Protein AF-A0A1H7T912-F1 (afdb_monomer)

Sequence (378 aa):
MEDQFHFTPQLLNYLQLKKLETNREFFSFLAGANEEELLPFIKLTKDNLHPRYTFELGENRFFDEKVIIENSIVDCDTLHFSNNREVTLVNCIFTGNVFFSERARGFLNSVYIDNCIFMGKLQVNGCNDLEKFIICKTNVYQLNCINSKIKTIDITFSRVFFTNIEENRINEFYTNVNEFSYMGILGNNFTKVDFDFEQFQVENLNRSKQKLKEHVDDYNLFQLNNKTSRDILNSNNNEEVVGTINFLRNHTKISSNRFRYNVLLYLESVIYQPNSISKILMRIFGGFIKPSRFIWLALGTYLFFALIYTLPFMQFTNYEGGLDFSEALYFSGVTFTTIGYGDITPKSFTRVAVIIEGICGIITLSAYVVSLVRRYID

pLDDT: mean 78.03, std 18.04, range [26.3, 97.31]

Nearest PDB structures (foldseek):
  3spg-assembly1_A  TM=5.587E-01  e=3.153E-02  Gallus gallus
  7u6y-assembly1_A  TM=6.178E-01  e=4.232E-02  Rattus norvegicus
  6m84-assembly1_A  TM=5.524E-01  e=4.444E-02  Gallus gallus
  7w4o-assembly1_A  TM=5.206E-01  e=3.836E-02  Mus musculus
  8jli-assembly1_B  TM=1.424E-01  e=8.423E-01  Homo sapiens

Structure (mmCIF, N/CA/C/O backbone):
data_AF-A0A1H7T912-F1
#
_entry.id   AF-A0A1H7T912-F1
#
loop_
_atom_site.group_PDB
_atom_site.id
_atom_site.type_symbol
_atom_site.label_atom_id
_atom_site.label_alt_id
_atom_site.label_comp_id
_atom_site.label_asym_id
_atom_site.label_entity_id
_atom_site.label_seq_id
_atom_site.pdbx_PDB_ins_code
_atom_site.Cartn_x
_atom_site.Cartn_y
_atom_site.Cartn_z
_atom_site.occupancy
_atom_site.B_iso_or_equiv
_atom_site.auth_seq_id
_atom_site.auth_comp_id
_atom_site.auth_asym_id
_atom_site.auth_atom_id
_atom_site.pdbx_PDB_model_num
ATOM 1 N N . MET A 1 1 ? 5.775 0.343 42.602 1.00 30.77 1 MET A N 1
ATOM 2 C CA . MET A 1 1 ? 4.395 -0.170 42.475 1.00 30.77 1 MET A CA 1
ATOM 3 C C . MET A 1 1 ? 4.121 -0.342 40.992 1.00 30.77 1 MET A C 1
ATOM 5 O O . MET A 1 1 ? 3.365 0.413 40.400 1.00 30.77 1 MET A O 1
ATOM 9 N N . GLU A 1 2 ? 4.859 -1.279 40.400 1.00 26.52 2 GLU A N 1
ATOM 10 C CA . GLU A 1 2 ? 4.713 -1.753 39.026 1.00 26.52 2 GLU A CA 1
ATOM 11 C C . GLU A 1 2 ? 4.060 -3.128 39.145 1.00 26.52 2 GLU A C 1
ATOM 13 O O . GLU A 1 2 ? 4.759 -4.125 39.301 1.00 26.52 2 GLU A O 1
ATOM 18 N N . ASP A 1 3 ? 2.730 -3.179 39.150 1.00 26.30 3 ASP A N 1
ATOM 19 C CA . ASP A 1 3 ? 2.036 -4.451 38.968 1.00 26.30 3 ASP A CA 1
ATOM 20 C C . ASP A 1 3 ? 1.849 -4.662 37.469 1.00 26.30 3 ASP A C 1
ATOM 22 O O . ASP A 1 3 ? 1.020 -4.051 36.792 1.00 26.30 3 ASP A O 1
ATOM 26 N N . GLN A 1 4 ? 2.745 -5.498 36.956 1.00 26.30 4 GLN A N 1
ATOM 27 C CA . GLN A 1 4 ? 2.786 -6.015 35.605 1.00 26.30 4 GLN A CA 1
ATOM 28 C C . GLN A 1 4 ? 1.471 -6.742 35.297 1.00 26.30 4 GLN A C 1
ATOM 30 O O . GLN A 1 4 ? 1.146 -7.755 35.916 1.00 26.30 4 GLN A O 1
ATOM 35 N N . PHE A 1 5 ? 0.739 -6.248 34.295 1.00 28.42 5 PHE A N 1
ATOM 36 C CA . PHE A 1 5 ? -0.361 -6.945 33.627 1.00 28.42 5 PHE A CA 1
ATOM 37 C C . PHE A 1 5 ? 0.171 -8.201 32.913 1.00 28.42 5 PHE A C 1
ATOM 39 O O . PHE A 1 5 ? 0.302 -8.250 31.691 1.00 28.42 5 PHE A O 1
ATOM 46 N N . HIS A 1 6 ? 0.484 -9.240 33.682 1.00 29.86 6 HIS A N 1
ATOM 47 C CA . HIS A 1 6 ? 0.703 -10.594 33.191 1.00 29.86 6 HIS A CA 1
ATOM 48 C C . HIS A 1 6 ? -0.650 -11.299 33.011 1.00 29.86 6 HIS A C 1
ATOM 50 O O . HIS A 1 6 ? -0.941 -12.303 33.654 1.00 29.86 6 HIS A O 1
ATOM 56 N N . PHE A 1 7 ? -1.488 -10.787 32.105 1.00 36.62 7 PHE A N 1
ATOM 57 C CA . PHE A 1 7 ? -2.546 -11.605 31.519 1.00 36.62 7 PHE A CA 1
ATOM 58 C C . PHE A 1 7 ? -1.907 -12.421 30.400 1.00 36.62 7 PHE A C 1
ATOM 60 O O . PHE A 1 7 ? -1.579 -11.909 29.330 1.00 36.62 7 PHE A O 1
ATOM 67 N N . THR A 1 8 ? -1.671 -13.704 30.670 1.00 40.16 8 THR A N 1
ATOM 68 C CA . THR A 1 8 ? -1.434 -14.685 29.608 1.00 40.16 8 THR A CA 1
ATOM 69 C C . THR A 1 8 ? -2.578 -14.541 28.598 1.00 40.16 8 THR A C 1
ATOM 71 O O . THR A 1 8 ? -3.731 -14.485 29.031 1.00 40.16 8 THR A O 1
ATOM 74 N N . PRO A 1 9 ? -2.314 -14.438 27.283 1.00 56.66 9 PRO A N 1
ATOM 75 C CA . PRO A 1 9 ? -3.370 -14.223 26.301 1.00 56.66 9 PRO A CA 1
ATOM 76 C C . PRO A 1 9 ? -4.249 -15.476 26.237 1.00 56.66 9 PRO A C 1
ATOM 78 O O . PRO A 1 9 ? -3.956 -16.420 25.505 1.00 56.66 9 PRO A O 1
ATOM 81 N N . GLN A 1 10 ? -5.319 -15.496 27.038 1.00 67.50 10 GLN A N 1
ATOM 82 C CA . GLN A 1 10 ? -6.249 -16.624 27.168 1.00 67.50 10 GLN A CA 1
ATOM 83 C C . GLN A 1 10 ? -6.787 -17.044 25.797 1.00 67.50 10 GLN A C 1
ATOM 85 O O . GLN A 1 10 ? -6.865 -18.233 25.505 1.00 67.50 10 GLN A O 1
ATOM 90 N N . LEU A 1 11 ? -7.049 -16.063 24.927 1.00 68.75 11 LEU A N 1
ATOM 91 C CA . LEU A 1 11 ? -7.451 -16.270 23.539 1.00 68.75 11 LEU A CA 1
ATOM 92 C C . LEU A 1 11 ? -6.388 -16.987 22.701 1.00 68.75 11 LEU A C 1
ATOM 94 O O . LEU A 1 11 ? -6.694 -17.982 22.052 1.00 68.75 11 LEU A O 1
ATOM 98 N N . LEU A 1 12 ? -5.136 -16.529 22.734 1.00 66.44 12 LEU A N 1
ATOM 99 C CA . LEU A 1 12 ? -4.059 -17.147 21.959 1.00 66.44 12 LEU A CA 1
ATOM 100 C C . LEU A 1 12 ? -3.784 -18.581 22.429 1.00 66.44 12 LEU A C 1
ATOM 102 O O . LEU A 1 12 ? -3.670 -19.485 21.604 1.00 66.44 12 LEU A O 1
ATOM 106 N N . ASN A 1 13 ? -3.739 -18.796 23.747 1.00 69.62 13 ASN A N 1
ATOM 107 C CA . ASN A 1 13 ? -3.567 -20.125 24.333 1.00 69.62 13 ASN A CA 1
ATOM 108 C C . ASN A 1 13 ? -4.715 -21.060 23.934 1.00 69.62 13 ASN A C 1
ATOM 110 O O . ASN A 1 13 ? -4.474 -22.208 23.574 1.00 69.62 13 ASN A O 1
ATOM 114 N N . TYR A 1 14 ? -5.956 -20.570 23.954 1.00 75.62 14 TYR A N 1
ATOM 115 C CA . TYR A 1 14 ? -7.128 -21.338 23.541 1.00 75.62 14 TYR A CA 1
ATOM 116 C C . TYR A 1 14 ? -7.058 -21.762 22.068 1.00 75.62 14 TYR A C 1
ATOM 118 O O . TYR A 1 14 ? -7.238 -22.938 21.754 1.00 75.62 14 TYR A O 1
ATOM 126 N N . LEU A 1 15 ? -6.720 -20.834 21.169 1.00 72.50 15 LEU A N 1
ATOM 127 C CA . LEU A 1 15 ? -6.605 -21.111 19.734 1.00 72.50 15 LEU A CA 1
ATOM 128 C C . LEU A 1 15 ? -5.492 -22.123 19.430 1.00 72.50 15 LEU A C 1
ATOM 130 O O . LEU A 1 15 ? -5.699 -23.048 18.645 1.00 72.50 15 LEU A O 1
ATOM 134 N N . GLN A 1 16 ? -4.348 -22.003 20.111 1.00 73.19 16 GLN A N 1
ATOM 135 C CA . GLN A 1 16 ? -3.240 -22.956 19.999 1.00 73.19 16 GLN A CA 1
ATOM 136 C C . GLN A 1 16 ? -3.608 -24.346 20.532 1.00 73.19 16 GLN A C 1
ATOM 138 O O . GLN A 1 16 ? -3.335 -25.347 19.870 1.00 73.19 16 GLN A O 1
ATOM 143 N N . LEU A 1 17 ? -4.258 -24.428 21.699 1.00 77.88 17 LEU A N 1
ATOM 144 C CA . LEU A 1 17 ? -4.710 -25.697 22.283 1.00 77.88 17 LEU A CA 1
ATOM 145 C C . LEU A 1 17 ? -5.686 -26.435 21.362 1.00 77.88 17 LEU A C 1
ATOM 147 O O . LEU A 1 17 ? -5.609 -27.656 21.230 1.00 77.88 17 LEU A O 1
ATOM 151 N N . LYS A 1 18 ? -6.586 -25.695 20.708 1.00 79.81 18 LYS A N 1
ATOM 152 C CA . LYS A 1 18 ? -7.575 -26.247 19.775 1.00 79.81 18 LYS A CA 1
ATOM 153 C C . LYS A 1 18 ? -7.030 -26.471 18.361 1.00 79.81 18 LYS A C 1
ATOM 155 O O . LYS A 1 18 ? -7.751 -27.031 17.542 1.00 79.81 18 LYS A O 1
ATOM 160 N N . LYS A 1 19 ? -5.776 -26.085 18.084 1.00 78.00 19 LYS A N 1
ATOM 161 C CA . LYS A 1 19 ? -5.139 -26.152 16.754 1.00 78.00 19 LYS A CA 1
ATOM 162 C C . LYS A 1 19 ? -5.990 -25.495 15.660 1.00 78.00 19 LYS A C 1
ATOM 164 O O . LYS A 1 19 ? -6.101 -26.022 14.559 1.00 78.00 19 LYS A O 1
ATOM 169 N N . LEU A 1 20 ? -6.633 -24.376 15.992 1.00 76.31 20 LEU A N 1
ATOM 170 C CA . LEU A 1 20 ? -7.449 -23.616 15.048 1.00 76.31 20 LEU A CA 1
ATOM 171 C C . LEU A 1 20 ? -6.534 -22.620 14.346 1.00 76.31 20 LEU A C 1
ATOM 173 O O . LEU A 1 20 ? -6.170 -21.593 14.918 1.00 76.31 20 LEU A O 1
ATOM 177 N N . GLU A 1 21 ? -6.132 -22.959 13.128 1.00 66.31 21 GLU A N 1
ATOM 178 C CA . GLU A 1 21 ? -5.163 -22.202 12.341 1.00 66.31 21 GLU A CA 1
ATOM 179 C C . GLU A 1 21 ? -5.825 -21.445 11.186 1.00 66.31 21 GLU A C 1
ATOM 181 O O . GLU A 1 21 ? -5.262 -20.462 10.698 1.00 66.31 21 GLU A O 1
ATOM 186 N N . THR A 1 22 ? -7.035 -21.845 10.778 1.00 68.56 22 THR A N 1
ATOM 187 C CA . THR A 1 22 ? -7.782 -21.194 9.695 1.00 68.56 22 THR A CA 1
ATOM 188 C C . THR A 1 22 ? -9.170 -20.703 10.091 1.00 68.56 22 THR A C 1
ATOM 190 O O . THR A 1 22 ? -9.807 -21.227 11.005 1.00 68.56 22 THR A O 1
ATOM 193 N N . ASN A 1 23 ? -9.693 -19.708 9.361 1.00 69.88 23 ASN A N 1
ATOM 194 C CA . ASN A 1 23 ? -11.078 -19.258 9.561 1.00 69.88 23 ASN A CA 1
ATOM 195 C C . ASN A 1 23 ? -12.072 -20.407 9.314 1.00 69.88 23 ASN A C 1
ATOM 197 O O . ASN A 1 23 ? -13.065 -20.526 10.024 1.00 69.88 23 ASN A O 1
ATOM 201 N N . ARG A 1 24 ? -11.798 -21.269 8.323 1.00 71.19 24 ARG A N 1
ATOM 202 C CA . ARG A 1 24 ? -12.632 -22.437 7.998 1.00 71.19 24 ARG A CA 1
ATOM 203 C C . ARG A 1 24 ? -12.650 -23.452 9.134 1.00 71.19 24 ARG A C 1
ATOM 205 O O . ARG A 1 24 ? -13.725 -23.903 9.516 1.00 71.19 24 ARG A O 1
ATOM 212 N N . GLU A 1 25 ? -11.481 -23.770 9.685 1.00 77.19 25 GLU A N 1
ATOM 213 C CA . GLU A 1 25 ? -11.354 -24.635 10.860 1.00 77.19 25 GLU A CA 1
ATOM 214 C C . GLU A 1 25 ? -12.123 -24.050 12.039 1.00 77.19 25 GLU A C 1
ATOM 216 O O . GLU A 1 25 ? -12.928 -24.755 12.642 1.00 77.19 25 GLU A O 1
ATOM 221 N N . PHE A 1 26 ? -11.963 -22.749 12.300 1.00 81.06 26 PHE A N 1
ATOM 222 C CA . PHE A 1 26 ? -12.682 -22.065 13.369 1.00 81.06 26 PHE A CA 1
ATOM 223 C C . PHE A 1 26 ? -14.205 -22.157 13.204 1.00 81.06 26 PHE A C 1
ATOM 225 O O . PHE A 1 26 ? -14.887 -22.563 14.141 1.00 81.06 26 PHE A O 1
ATOM 232 N N . PHE A 1 27 ? -14.752 -21.853 12.022 1.00 79.75 27 PHE A N 1
ATOM 233 C CA . PHE A 1 27 ? -16.195 -21.965 11.778 1.00 79.75 27 PHE A CA 1
ATOM 234 C C . PHE A 1 27 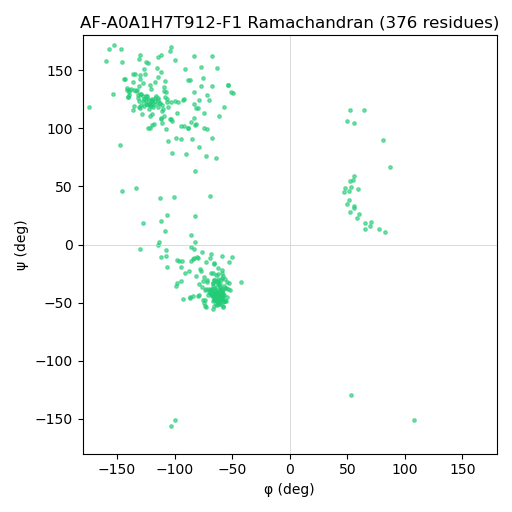? -16.696 -23.411 11.855 1.00 79.75 27 PHE A C 1
ATOM 236 O O . PHE A 1 27 ? -17.768 -23.656 12.407 1.00 79.75 27 PHE A O 1
ATOM 243 N N . SER A 1 28 ? -15.922 -24.377 11.348 1.00 80.12 28 SER A N 1
ATOM 244 C CA . SER A 1 28 ? -16.274 -25.799 11.444 1.00 80.12 28 SER A CA 1
ATOM 245 C C . SER A 1 28 ? -16.306 -26.286 12.895 1.00 80.12 28 SER A C 1
ATOM 247 O O . SER A 1 28 ? -17.225 -27.002 13.285 1.00 80.12 28 SER A O 1
ATOM 249 N N . PHE A 1 29 ? -15.355 -25.826 13.712 1.00 83.69 29 PHE A N 1
ATOM 250 C CA . PHE A 1 29 ? -15.308 -26.090 15.141 1.00 83.69 29 PHE A CA 1
ATOM 251 C C . PHE A 1 29 ? -16.488 -25.422 15.855 1.00 83.69 29 PHE A C 1
ATOM 253 O O . PHE A 1 29 ? -17.210 -26.086 16.587 1.00 83.69 29 PHE A O 1
ATOM 260 N N . LEU A 1 30 ? -16.762 -24.143 15.582 1.00 83.38 30 LEU A N 1
ATOM 261 C CA . LEU A 1 30 ? -17.849 -23.391 16.217 1.00 83.38 30 LEU A CA 1
ATOM 262 C C . LEU A 1 30 ? -19.247 -23.972 15.930 1.00 83.38 30 LEU A C 1
ATOM 264 O O . LEU A 1 30 ? -20.148 -23.827 16.761 1.00 83.38 30 LEU A O 1
ATOM 268 N N . ALA A 1 31 ? -19.432 -24.606 14.767 1.00 81.25 31 ALA A N 1
ATOM 269 C CA . ALA A 1 31 ? -20.679 -25.263 14.377 1.00 81.25 31 ALA A CA 1
ATOM 270 C C . ALA A 1 31 ? -20.917 -26.602 15.101 1.00 81.25 31 ALA A C 1
ATOM 272 O O . ALA A 1 31 ? -22.069 -26.997 15.267 1.00 81.25 31 ALA A O 1
ATOM 273 N N . GLY A 1 32 ? -19.848 -27.296 15.511 1.00 77.25 32 GLY A N 1
ATOM 274 C CA . GLY A 1 32 ? -19.915 -28.602 16.178 1.00 77.25 32 GLY A CA 1
ATOM 275 C C . GLY A 1 32 ? -19.598 -28.590 17.677 1.00 77.25 32 GLY A C 1
ATOM 276 O O . GLY A 1 32 ? -19.803 -29.611 18.327 1.00 77.25 32 GLY A O 1
ATOM 277 N N . ALA A 1 33 ? -19.092 -27.477 18.214 1.00 80.38 33 ALA A N 1
ATOM 278 C CA . ALA A 1 33 ? -18.600 -27.398 19.585 1.00 80.38 33 ALA A CA 1
ATOM 279 C C . ALA A 1 33 ? -19.720 -27.304 20.630 1.00 80.38 33 ALA A C 1
ATOM 281 O O . ALA A 1 33 ? -20.651 -26.504 20.502 1.00 80.38 33 ALA A O 1
ATOM 282 N N . ASN A 1 34 ? -19.564 -28.066 21.713 1.00 79.88 34 ASN A N 1
ATOM 283 C CA . ASN A 1 34 ? -20.405 -27.964 22.909 1.00 79.88 34 ASN A CA 1
ATOM 284 C C . ASN A 1 34 ? -19.917 -26.839 23.845 1.00 79.88 34 ASN A C 1
ATOM 286 O O . ASN A 1 34 ? -18.763 -26.421 23.770 1.00 79.88 34 ASN A O 1
ATOM 290 N N . GLU A 1 35 ? -20.757 -26.380 24.783 1.00 76.00 35 GLU A N 1
ATOM 291 C CA . GLU A 1 35 ? -20.402 -25.295 25.723 1.00 76.00 35 GLU A CA 1
ATOM 292 C C . GLU A 1 35 ? -19.132 -25.588 26.545 1.00 76.00 35 GLU A C 1
ATOM 294 O O . GLU A 1 35 ? -18.304 -24.700 26.738 1.00 76.00 35 GLU A O 1
ATOM 299 N N . GLU A 1 36 ? -18.914 -26.842 26.956 1.00 77.19 36 GLU A N 1
ATOM 300 C CA . GLU A 1 36 ? -17.695 -27.258 27.669 1.00 77.19 36 GLU A CA 1
ATOM 301 C C . GLU A 1 36 ? -16.433 -27.161 26.801 1.00 77.19 36 GLU A C 1
ATOM 303 O O . GLU A 1 36 ? -15.341 -26.890 27.302 1.00 77.19 36 GLU A O 1
ATOM 308 N N . GLU A 1 37 ? -16.564 -27.354 25.487 1.00 78.56 37 GLU A N 1
ATOM 309 C CA . GLU A 1 37 ? -15.435 -27.286 24.561 1.00 78.56 37 GLU A CA 1
ATOM 310 C C . GLU A 1 37 ? -15.022 -25.850 24.245 1.00 78.56 37 GLU A C 1
ATOM 312 O O . GLU A 1 37 ? -13.879 -25.643 23.824 1.00 78.56 37 GLU A O 1
ATOM 317 N N . LEU A 1 38 ? -15.932 -24.894 24.459 1.00 77.12 38 LEU A N 1
ATOM 318 C CA . LEU A 1 38 ? -15.734 -23.463 24.243 1.00 77.12 38 LEU A CA 1
ATOM 319 C C . LEU A 1 38 ? -15.094 -22.763 25.444 1.00 77.12 38 LEU A C 1
ATOM 321 O O . LEU A 1 38 ? -14.579 -21.657 25.288 1.00 77.12 38 LEU A O 1
ATOM 325 N N . LEU A 1 39 ? -15.051 -23.411 26.615 1.00 74.19 39 LEU A N 1
ATOM 326 C CA . LEU A 1 39 ? -14.377 -22.880 27.799 1.00 74.19 39 LEU A CA 1
ATOM 327 C C . LEU A 1 39 ? -12.914 -22.497 27.488 1.00 74.19 39 LEU A C 1
ATOM 329 O O . LEU A 1 39 ? -12.197 -23.251 26.823 1.00 74.19 39 LEU A O 1
ATOM 333 N N . PRO A 1 40 ? -12.432 -21.341 27.984 1.00 78.31 40 PRO A N 1
ATOM 334 C CA . PRO A 1 40 ? -13.070 -20.453 28.963 1.00 78.31 40 PRO A CA 1
ATOM 335 C C . PRO A 1 40 ? -14.046 -19.421 28.362 1.00 78.31 40 PRO A C 1
ATOM 337 O O . PRO A 1 40 ? -14.485 -18.527 29.082 1.00 78.31 40 PRO A O 1
ATOM 340 N N . PHE A 1 41 ? -14.360 -19.503 27.067 1.00 81.31 41 PHE A N 1
ATOM 341 C CA . PHE A 1 41 ? -15.184 -18.516 26.378 1.00 81.31 41 PHE A CA 1
ATOM 342 C C . PHE A 1 41 ? -16.679 -18.803 26.496 1.00 81.31 41 PHE A C 1
ATOM 344 O O . PHE A 1 41 ? -17.126 -19.943 26.383 1.00 81.31 41 PHE A O 1
ATOM 351 N N . ILE A 1 42 ? -17.464 -17.738 26.645 1.00 82.81 42 ILE A N 1
ATOM 352 C CA . ILE A 1 42 ? -18.926 -17.792 26.594 1.00 82.81 42 ILE A CA 1
ATOM 353 C C . ILE A 1 42 ? -19.373 -17.532 25.153 1.00 82.81 42 ILE A C 1
ATOM 355 O O . ILE A 1 42 ? -19.011 -16.513 24.561 1.00 82.81 42 ILE A O 1
ATOM 359 N N . LYS A 1 43 ? -20.170 -18.434 24.569 1.00 82.94 43 LYS A N 1
ATOM 360 C CA . LYS A 1 43 ? -20.774 -18.201 23.249 1.00 82.94 43 LYS A CA 1
ATOM 361 C C . LYS A 1 43 ? -21.998 -17.302 23.395 1.00 82.94 43 LYS A C 1
ATOM 363 O O . LYS A 1 43 ? -22.981 -17.680 24.025 1.00 82.94 43 LYS A O 1
ATOM 368 N N . LEU A 1 44 ? -21.945 -16.126 22.783 1.00 80.19 44 LEU A N 1
ATOM 369 C CA . LEU A 1 44 ? -23.050 -15.177 22.721 1.00 80.19 44 LEU A CA 1
ATOM 370 C C . LEU A 1 44 ? -23.658 -15.237 21.319 1.00 80.19 44 LEU A C 1
ATOM 372 O O . LEU A 1 44 ? -23.041 -14.795 20.353 1.00 80.19 44 LEU A O 1
ATOM 376 N N . THR A 1 45 ? -24.857 -15.803 21.207 1.00 75.56 45 THR A N 1
ATOM 377 C CA . THR A 1 45 ? -25.649 -15.822 19.968 1.00 75.56 45 THR A CA 1
ATOM 378 C C . THR A 1 45 ? -26.769 -14.789 20.036 1.00 75.56 45 THR A C 1
ATOM 380 O O . THR A 1 45 ? -27.066 -14.250 21.104 1.00 75.56 45 THR A O 1
ATOM 383 N N . LYS A 1 46 ? -27.441 -14.542 18.903 1.00 65.50 46 LYS A N 1
ATOM 384 C CA . LYS A 1 46 ? -28.611 -13.648 18.832 1.00 65.50 46 LYS A CA 1
ATOM 385 C C . LYS A 1 46 ? -29.702 -13.993 19.860 1.00 65.50 46 LYS A C 1
ATOM 387 O O . LYS A 1 46 ? -30.344 -13.084 20.376 1.00 65.50 46 LYS A O 1
ATOM 392 N N . ASP A 1 47 ? -29.863 -15.278 20.176 1.00 59.09 47 ASP A N 1
ATOM 393 C CA . ASP A 1 47 ? -30.904 -15.788 21.078 1.00 59.09 47 ASP A CA 1
ATOM 394 C C . ASP A 1 47 ? -30.484 -15.788 22.563 1.00 59.09 47 ASP A C 1
ATOM 396 O O . ASP A 1 47 ? -31.345 -15.719 23.438 1.00 59.09 47 ASP A O 1
ATOM 400 N N . ASN A 1 48 ? -29.173 -15.806 22.856 1.00 59.56 48 ASN A N 1
ATOM 401 C CA . ASN A 1 48 ? -28.610 -15.893 24.216 1.00 59.56 48 ASN A CA 1
ATOM 402 C C . ASN A 1 48 ? -27.953 -14.589 24.713 1.00 59.56 48 ASN A C 1
ATOM 404 O O . ASN A 1 48 ? -27.288 -14.574 25.750 1.00 59.56 48 ASN A O 1
ATOM 408 N N . LEU A 1 49 ? -28.144 -13.472 24.013 1.00 55.84 49 LEU A N 1
ATOM 409 C CA . LEU A 1 49 ? -27.778 -12.141 24.504 1.00 55.84 49 LEU A CA 1
ATOM 410 C C . LEU A 1 49 ? -28.758 -11.690 25.619 1.00 55.84 49 LEU A C 1
ATOM 412 O O . LEU A 1 49 ? -29.649 -10.886 25.380 1.00 55.84 49 LEU A O 1
ATOM 416 N N . HIS A 1 50 ? -28.637 -12.218 26.847 1.00 44.16 50 HIS A N 1
ATOM 417 C CA . HIS A 1 50 ? -29.386 -11.774 28.051 1.00 44.16 50 HIS A CA 1
ATOM 418 C C . HIS A 1 50 ? -28.655 -12.224 29.351 1.00 44.16 50 HIS A C 1
ATOM 420 O O . HIS A 1 50 ? -27.909 -13.196 29.259 1.00 44.16 50 HIS A O 1
ATOM 426 N N . PRO A 1 51 ? -28.820 -11.645 30.580 1.00 41.03 51 PRO A N 1
ATOM 427 C CA . PRO A 1 51 ? -29.621 -10.517 31.067 1.00 41.03 51 PRO A CA 1
ATOM 428 C C . PRO A 1 51 ? -28.820 -9.538 31.983 1.00 41.03 51 PRO A C 1
ATOM 430 O O . PRO A 1 51 ? -29.256 -9.239 33.092 1.00 41.03 51 PRO A O 1
ATOM 433 N N . ARG A 1 52 ? -27.620 -9.069 31.608 1.00 39.72 52 ARG A N 1
ATOM 434 C CA . ARG A 1 52 ? -26.958 -7.948 32.335 1.00 39.72 52 ARG A CA 1
ATOM 435 C C . ARG A 1 52 ? -27.158 -6.585 31.682 1.00 39.72 52 ARG A C 1
ATOM 437 O O . ARG A 1 52 ? -26.938 -5.571 32.327 1.00 39.72 52 ARG A O 1
ATOM 444 N N . TYR A 1 53 ? -27.632 -6.588 30.443 1.00 44.06 53 TYR A N 1
ATOM 445 C CA . TYR A 1 53 ? -27.861 -5.418 29.616 1.00 44.06 53 TYR A CA 1
ATOM 446 C C . TYR A 1 53 ? -29.181 -5.641 28.874 1.00 44.06 53 TYR A C 1
ATOM 448 O O . TYR A 1 53 ? -29.412 -6.735 28.359 1.00 44.06 53 TYR A O 1
ATOM 456 N N . THR A 1 54 ? -30.075 -4.653 28.862 1.00 37.47 54 THR A N 1
ATOM 457 C CA . THR A 1 54 ? -31.307 -4.690 28.065 1.00 37.47 54 THR A CA 1
ATOM 458 C C . THR A 1 54 ? -30.913 -4.795 26.592 1.00 37.47 54 THR A C 1
ATOM 460 O O . THR A 1 54 ? -30.322 -3.869 26.039 1.00 37.47 54 THR A O 1
ATOM 463 N N . PHE A 1 55 ? -31.181 -5.946 25.977 1.00 42.00 55 PHE A N 1
ATOM 464 C CA . PHE A 1 55 ? -30.983 -6.197 24.554 1.00 42.00 55 PHE A CA 1
ATOM 465 C C . PHE A 1 55 ? -32.367 -6.354 23.928 1.00 42.00 55 PHE A C 1
ATOM 467 O O . PHE A 1 55 ? -33.061 -7.337 24.180 1.00 42.00 55 PHE A O 1
ATOM 474 N N . GLU A 1 56 ? -32.815 -5.375 23.142 1.00 39.03 56 GLU A N 1
ATOM 475 C CA . GLU A 1 56 ? -34.053 -5.544 22.378 1.00 39.03 56 GLU A CA 1
ATOM 476 C C . GLU A 1 56 ? -33.744 -6.297 21.078 1.00 39.03 56 GLU A C 1
ATOM 478 O O . GLU A 1 56 ? -33.138 -5.767 20.141 1.00 39.03 56 GLU A O 1
ATOM 483 N N . LEU A 1 57 ? -34.202 -7.554 21.033 1.00 40.44 57 LEU A N 1
ATOM 484 C CA . LEU A 1 57 ? -34.069 -8.522 19.933 1.00 40.44 57 LEU A CA 1
ATOM 485 C C . LEU A 1 57 ? -34.533 -8.011 18.553 1.00 40.44 57 LEU A C 1
ATOM 487 O O . LEU A 1 57 ? -34.200 -8.616 17.533 1.00 40.44 57 LEU A O 1
ATOM 491 N N . GLY A 1 58 ? -35.285 -6.906 18.497 1.00 39.28 58 GLY A N 1
ATOM 492 C CA . GLY A 1 58 ? -35.725 -6.280 17.249 1.00 39.28 58 GLY A CA 1
ATOM 493 C C . GLY A 1 58 ? -34.645 -5.465 16.526 1.00 39.28 58 GLY A C 1
ATOM 494 O O . GLY A 1 58 ? -34.752 -5.283 15.315 1.00 39.28 58 GLY A O 1
ATOM 495 N N . GLU A 1 59 ? -33.607 -4.987 17.229 1.00 43.47 59 GLU A N 1
ATOM 496 C CA . GLU A 1 59 ? -32.666 -3.988 16.688 1.00 43.47 59 GLU A CA 1
ATOM 497 C C . GLU A 1 59 ? -31.165 -4.315 16.836 1.00 43.47 59 GLU A C 1
ATOM 499 O O . GLU A 1 59 ? -30.346 -3.556 16.313 1.00 43.47 59 GLU A O 1
ATOM 504 N N . ASN A 1 60 ? -30.790 -5.417 17.501 1.00 50.41 60 ASN A N 1
ATOM 505 C CA . ASN A 1 60 ? -29.398 -5.827 17.773 1.00 50.41 60 ASN A CA 1
ATOM 506 C C . ASN A 1 60 ? -28.540 -4.752 18.493 1.00 50.41 60 ASN A C 1
ATOM 508 O O . ASN A 1 60 ? -27.480 -4.365 17.987 1.00 50.41 60 ASN A O 1
ATOM 512 N N . ARG A 1 61 ? -28.980 -4.241 19.656 1.00 53.34 61 ARG A N 1
ATOM 513 C CA . ARG A 1 61 ? -28.312 -3.130 20.376 1.00 53.34 61 ARG A CA 1
ATOM 514 C C . ARG A 1 61 ? -28.196 -3.345 21.882 1.00 53.34 61 ARG A C 1
ATOM 516 O O . ARG A 1 61 ? -29.112 -3.875 22.503 1.00 53.34 61 ARG A O 1
ATOM 523 N N . PHE A 1 62 ? -27.105 -2.843 22.463 1.00 55.31 62 PHE A N 1
ATOM 524 C CA . PHE A 1 62 ? -26.904 -2.746 23.913 1.00 55.31 62 PHE A CA 1
ATOM 525 C C . PHE A 1 62 ? -27.362 -1.379 24.440 1.00 55.31 62 PHE A C 1
ATOM 527 O O . PHE A 1 62 ? -26.857 -0.354 23.986 1.00 55.31 62 PHE A O 1
ATOM 534 N N . PHE A 1 63 ? -28.266 -1.357 25.423 1.00 54.81 63 PHE A N 1
ATOM 535 C CA . PHE A 1 63 ? -28.803 -0.133 26.041 1.00 54.81 63 PHE A CA 1
ATOM 536 C C . PHE A 1 63 ? -28.153 0.215 27.395 1.00 54.81 63 PHE A C 1
ATOM 538 O O . PHE A 1 63 ? -28.846 0.615 28.327 1.00 54.81 63 PHE A O 1
ATOM 545 N N . ASP A 1 64 ? -26.833 0.064 27.523 1.00 60.62 64 ASP A N 1
ATOM 546 C CA . ASP A 1 64 ? -26.108 0.471 28.736 1.00 60.62 64 ASP A CA 1
ATOM 547 C C . ASP A 1 64 ? -25.137 1.619 28.454 1.00 60.62 64 ASP A C 1
ATOM 549 O O . ASP A 1 64 ? -24.500 1.670 27.401 1.00 60.62 64 ASP A O 1
ATOM 553 N N . GLU A 1 65 ? -24.990 2.538 29.405 1.00 70.50 65 GLU A N 1
ATOM 554 C CA . GLU A 1 65 ? -23.949 3.557 29.336 1.00 70.50 65 GLU A CA 1
ATOM 555 C C . GLU A 1 65 ? -22.553 2.922 29.306 1.00 70.50 65 GLU A C 1
ATOM 557 O O . GLU A 1 65 ? -21.674 3.444 28.624 1.00 70.50 65 GLU A O 1
ATOM 562 N N . LYS A 1 66 ? -22.336 1.793 29.989 1.00 80.62 66 LYS A N 1
ATOM 563 C CA . LYS A 1 66 ? -21.042 1.105 30.012 1.00 80.62 66 LYS A CA 1
ATOM 564 C C . LYS A 1 66 ? -21.189 -0.369 29.663 1.00 80.62 66 LYS A C 1
ATOM 566 O O . LYS A 1 66 ? -21.711 -1.162 30.444 1.00 80.62 66 LYS A O 1
ATOM 571 N N . VAL A 1 67 ? -20.657 -0.747 28.506 1.00 83.81 67 VAL A N 1
ATOM 572 C CA . VAL A 1 67 ? -20.691 -2.125 28.014 1.00 83.81 67 VAL A CA 1
ATOM 573 C C . VAL A 1 67 ? -19.311 -2.746 28.146 1.00 83.81 67 VAL A C 1
ATOM 575 O O . VAL A 1 67 ? -18.338 -2.230 27.600 1.00 83.81 67 VAL A O 1
ATOM 578 N N . ILE A 1 68 ? -19.230 -3.864 28.863 1.00 84.31 68 ILE A N 1
ATOM 579 C CA . ILE A 1 68 ? -18.006 -4.652 29.003 1.00 84.31 68 ILE A CA 1
ATOM 580 C C . ILE A 1 68 ? -18.302 -6.071 28.520 1.00 84.31 68 ILE A C 1
ATOM 582 O O . ILE A 1 68 ? -19.189 -6.734 29.059 1.00 84.31 68 ILE A O 1
ATOM 586 N N . ILE A 1 69 ? -17.573 -6.525 27.501 1.00 85.81 69 ILE A N 1
ATOM 587 C CA . ILE A 1 69 ? -17.639 -7.899 26.994 1.00 85.81 69 ILE A CA 1
ATOM 588 C C . ILE A 1 69 ? -16.252 -8.513 27.142 1.00 85.81 69 ILE A C 1
ATOM 590 O O . ILE A 1 69 ? -15.275 -8.001 26.594 1.00 85.81 69 ILE A O 1
ATOM 594 N N . GLU A 1 70 ? -16.178 -9.611 27.888 1.00 87.12 70 GLU A N 1
ATOM 595 C CA . GLU A 1 70 ? -14.930 -10.310 28.177 1.00 87.12 70 GLU A CA 1
ATOM 596 C C . GLU A 1 70 ? -15.070 -11.798 27.884 1.00 87.12 70 GLU A C 1
ATOM 598 O O . GLU A 1 70 ? -16.145 -12.370 28.085 1.00 87.12 70 GLU A O 1
ATOM 603 N N . ASN A 1 71 ? -13.984 -12.429 27.427 1.00 84.75 71 ASN A N 1
ATOM 604 C CA . ASN A 1 71 ? -13.877 -13.883 27.258 1.00 84.75 71 ASN A CA 1
ATOM 605 C C . ASN A 1 71 ? -15.094 -14.469 26.524 1.00 84.75 71 ASN A C 1
ATOM 607 O O . ASN A 1 71 ? -15.725 -15.416 26.990 1.00 84.75 71 ASN A O 1
ATOM 611 N N . SER A 1 72 ? -15.475 -13.861 25.400 1.00 86.19 72 SER A N 1
ATOM 612 C CA . SER A 1 72 ? -16.707 -14.213 24.690 1.00 86.19 72 SER A CA 1
ATOM 613 C C . SER A 1 72 ? -16.475 -14.458 23.201 1.00 86.19 72 SER A C 1
ATOM 615 O O . SER A 1 72 ? -15.697 -13.762 22.549 1.00 86.19 72 SER A O 1
ATOM 617 N N . ILE A 1 73 ? -17.187 -15.438 22.646 1.00 86.56 73 ILE A N 1
ATOM 618 C CA . ILE A 1 73 ? -17.313 -15.636 21.199 1.00 86.56 73 ILE A CA 1
ATOM 619 C C . ILE A 1 73 ? -18.683 -15.107 20.800 1.00 86.56 73 ILE A C 1
ATOM 621 O O . ILE A 1 73 ? -19.707 -15.715 21.108 1.00 86.56 73 ILE A O 1
ATOM 625 N N . VAL A 1 74 ? -18.695 -13.951 20.149 1.00 86.75 74 VAL A N 1
ATOM 626 C CA . VAL A 1 74 ? -19.905 -13.268 19.706 1.00 86.75 74 VAL A CA 1
ATOM 627 C C . VAL A 1 74 ? -20.220 -13.712 18.287 1.00 86.75 74 VAL A C 1
ATOM 629 O O . VAL A 1 74 ? -19.598 -13.268 17.318 1.00 86.75 74 VAL A O 1
ATOM 632 N N . ASP A 1 75 ? -21.187 -14.618 18.197 1.00 84.56 75 ASP A N 1
ATOM 633 C CA . ASP A 1 75 ? -21.622 -15.242 16.960 1.00 84.56 75 ASP A CA 1
ATOM 634 C C . ASP A 1 75 ? -22.927 -14.605 16.472 1.00 84.56 75 ASP A C 1
ATOM 636 O O . ASP A 1 75 ? -24.033 -15.102 16.702 1.00 84.56 75 ASP A O 1
ATOM 640 N N . CYS A 1 76 ? -22.794 -13.428 15.862 1.00 79.88 76 CYS A N 1
ATOM 641 C CA . CYS A 1 76 ? -23.904 -12.695 15.267 1.00 79.88 76 CYS A CA 1
ATOM 642 C C . CYS A 1 76 ? -23.460 -11.970 13.995 1.00 79.88 76 CYS A C 1
ATOM 644 O O . CYS A 1 76 ? -22.378 -11.383 13.965 1.00 79.88 76 CYS A O 1
ATOM 646 N N . ASP A 1 77 ? -24.324 -11.931 12.976 1.00 80.12 77 ASP A N 1
ATOM 647 C CA . ASP A 1 77 ? -24.017 -11.304 11.681 1.00 80.12 77 ASP A CA 1
ATOM 648 C C . ASP A 1 77 ? -23.631 -9.828 11.809 1.00 80.12 77 ASP A C 1
ATOM 650 O O . ASP A 1 77 ? -22.782 -9.314 11.074 1.00 80.12 77 ASP A O 1
ATOM 654 N N . THR A 1 78 ? -24.307 -9.102 12.700 1.00 80.44 78 THR A N 1
ATOM 655 C CA . THR A 1 78 ? -24.094 -7.670 12.902 1.00 80.44 78 THR A CA 1
ATOM 656 C C . THR A 1 78 ? -24.464 -7.236 14.319 1.00 80.44 78 THR A C 1
ATOM 658 O O . THR A 1 78 ? -25.583 -7.482 14.778 1.00 80.44 78 THR A O 1
ATOM 661 N N . LEU A 1 79 ? -23.536 -6.528 14.962 1.00 84.62 79 LEU A N 1
ATOM 662 C CA . LEU A 1 79 ? -23.629 -5.973 16.304 1.00 84.62 79 LEU A CA 1
ATOM 663 C C . LEU A 1 79 ? -23.496 -4.449 16.256 1.00 84.62 79 LEU A C 1
ATOM 665 O O . LEU A 1 79 ? -22.509 -3.923 15.736 1.00 84.62 79 LEU A O 1
ATOM 669 N N . HIS A 1 80 ? -24.471 -3.738 16.819 1.00 81.81 80 HIS A N 1
ATOM 670 C CA . HIS A 1 80 ? -24.445 -2.281 16.892 1.00 81.81 80 HIS A CA 1
ATOM 671 C C . HIS A 1 80 ? -24.252 -1.806 18.334 1.00 81.81 80 HIS A C 1
ATOM 673 O O . HIS A 1 80 ? -25.094 -2.037 19.203 1.00 81.81 80 HIS A O 1
ATOM 679 N N . PHE A 1 81 ? -23.171 -1.067 18.560 1.00 82.31 81 PHE A N 1
ATOM 680 C CA . PHE A 1 81 ? -22.967 -0.244 19.743 1.00 82.31 81 PHE A CA 1
ATOM 681 C C . PHE A 1 81 ? -23.419 1.174 19.405 1.00 82.31 81 PHE A C 1
ATOM 683 O O . PHE A 1 81 ? -22.748 1.915 18.679 1.00 82.31 81 PHE A O 1
ATOM 690 N N . SER A 1 82 ? -24.614 1.522 19.868 1.00 73.19 82 SER A N 1
ATOM 691 C CA . SER A 1 82 ? -25.199 2.843 19.668 1.00 73.19 82 SER A CA 1
ATOM 692 C C . SER A 1 82 ? -25.683 3.379 20.998 1.00 73.19 82 SER A C 1
ATOM 694 O O . SER A 1 82 ? -26.449 2.696 21.671 1.00 73.19 82 SER A O 1
ATOM 696 N N . ASN A 1 83 ? -25.295 4.610 21.329 1.00 67.25 83 ASN A N 1
ATOM 697 C CA . ASN A 1 83 ? -25.591 5.229 22.621 1.00 67.25 83 ASN A CA 1
ATOM 698 C C . ASN A 1 83 ? -25.025 4.424 23.805 1.00 67.25 83 ASN A C 1
ATOM 700 O O . ASN A 1 83 ? -25.718 4.184 24.788 1.00 67.25 83 ASN A O 1
ATOM 704 N N . ASN A 1 84 ? -23.756 4.029 23.718 1.00 75.81 84 ASN A N 1
ATOM 705 C CA . ASN A 1 84 ? -22.964 3.582 24.865 1.00 75.81 84 ASN A CA 1
ATOM 706 C C . ASN A 1 84 ? -21.933 4.681 25.151 1.00 75.81 84 ASN A C 1
ATOM 708 O O . ASN A 1 84 ? -21.428 5.259 24.197 1.00 75.81 84 ASN A O 1
ATOM 712 N N . ARG A 1 85 ? -21.641 5.010 26.414 1.00 81.12 85 ARG A N 1
ATOM 713 C CA . ARG A 1 85 ? -20.583 5.971 26.782 1.00 81.12 85 ARG A CA 1
ATOM 714 C C . ARG A 1 85 ? -19.207 5.344 26.720 1.00 81.12 85 ARG A C 1
ATOM 716 O O . ARG A 1 85 ? -18.272 5.953 26.205 1.00 81.12 85 ARG A O 1
ATOM 723 N N . GLU A 1 86 ? -19.099 4.130 27.235 1.00 86.00 86 GLU A N 1
ATOM 724 C CA . GLU A 1 86 ? -17.859 3.371 27.276 1.00 86.00 86 GLU A CA 1
ATOM 725 C C . GLU A 1 86 ? -18.120 1.956 26.769 1.00 86.00 86 GLU A C 1
ATOM 727 O O . GLU A 1 86 ? -19.038 1.284 27.245 1.00 86.00 86 GLU A O 1
ATOM 732 N N . VAL A 1 87 ? -17.318 1.501 25.808 1.00 89.69 87 VAL A N 1
ATOM 733 C CA . VAL A 1 87 ? -17.344 0.112 25.339 1.00 89.69 87 VAL A CA 1
ATOM 734 C C . VAL A 1 87 ? -15.967 -0.504 25.514 1.00 89.69 87 VAL A C 1
ATOM 736 O O . VAL A 1 87 ? -14.995 -0.027 24.934 1.00 89.69 87 VAL A O 1
ATOM 739 N N . THR A 1 88 ? -15.897 -1.585 26.282 1.00 89.81 88 THR A N 1
ATOM 740 C CA . THR A 1 88 ? -14.669 -2.334 26.548 1.00 89.81 88 THR A CA 1
ATOM 741 C C . THR A 1 88 ? -14.844 -3.768 26.066 1.00 89.81 88 THR A C 1
ATOM 743 O O . THR A 1 88 ? -15.718 -4.485 26.550 1.00 89.81 88 THR A O 1
ATOM 746 N N . LEU A 1 89 ? -14.013 -4.191 25.117 1.00 91.50 89 LEU A N 1
ATOM 747 C CA . LEU A 1 89 ? -14.002 -5.541 24.558 1.00 91.50 89 LEU A CA 1
ATOM 748 C C . LEU A 1 89 ? -12.637 -6.169 24.852 1.00 91.50 89 LEU A C 1
ATOM 750 O O . LEU A 1 89 ? -11.619 -5.638 24.409 1.00 91.50 89 LEU A O 1
ATOM 754 N N . VAL A 1 90 ? -12.600 -7.273 25.602 1.00 88.81 90 VAL A N 1
ATOM 755 C CA . VAL A 1 90 ? -11.339 -7.934 25.987 1.00 88.81 90 VAL A CA 1
ATOM 756 C C . VAL A 1 90 ? -11.429 -9.430 25.743 1.00 88.81 90 VAL A C 1
ATOM 758 O O . VAL A 1 90 ? -12.406 -10.057 26.142 1.00 88.81 90 VAL A 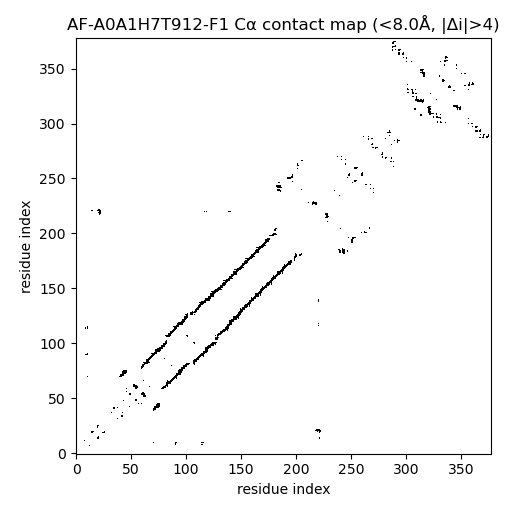O 1
ATOM 761 N N . ASN A 1 91 ? -10.418 -10.036 25.117 1.00 85.12 91 ASN A N 1
ATOM 762 C CA . ASN A 1 91 ? -10.401 -11.483 24.855 1.00 85.12 91 ASN A CA 1
ATOM 763 C C . ASN A 1 91 ? -11.695 -11.941 24.154 1.00 85.12 91 ASN A C 1
ATOM 765 O O . ASN A 1 91 ? -12.418 -12.796 24.661 1.00 85.12 91 ASN A O 1
ATOM 769 N N . CYS A 1 92 ? -12.046 -11.327 23.027 1.00 88.56 92 CYS A N 1
ATOM 770 C CA . CYS A 1 92 ? -13.298 -11.634 22.327 1.00 88.56 92 CYS A CA 1
ATOM 771 C C . CYS A 1 92 ? -13.069 -12.010 20.863 1.00 88.56 92 CYS A C 1
ATOM 773 O O . CYS A 1 92 ? -12.181 -11.459 20.212 1.00 88.56 92 CYS A O 1
ATOM 775 N N . ILE A 1 93 ? -13.904 -12.906 20.333 1.00 87.88 93 ILE A N 1
ATOM 776 C CA . ILE A 1 93 ? -13.965 -13.223 18.899 1.00 87.88 93 ILE A CA 1
ATOM 777 C C . ILE A 1 93 ? -15.322 -12.775 18.361 1.00 87.88 93 ILE A C 1
ATOM 779 O O . ILE A 1 93 ? -16.349 -13.215 18.865 1.00 87.88 93 ILE A O 1
ATOM 783 N N . PHE A 1 94 ? -15.325 -11.939 17.327 1.00 88.81 94 PHE A N 1
ATOM 784 C CA . PHE A 1 94 ? -16.527 -11.486 16.629 1.00 88.81 94 PHE A CA 1
ATOM 785 C C . PHE A 1 94 ? -16.565 -12.103 15.233 1.00 88.81 94 PHE A C 1
ATOM 787 O O . PHE A 1 94 ? -15.680 -11.833 14.413 1.00 88.81 94 PHE A O 1
ATOM 794 N N . THR A 1 95 ? -17.578 -12.928 14.959 1.00 83.94 95 THR A N 1
ATOM 795 C CA . THR A 1 95 ? -17.718 -13.602 13.656 1.00 83.94 95 THR A CA 1
ATOM 796 C C . THR A 1 95 ? -18.297 -12.680 12.583 1.00 83.94 95 THR A C 1
ATOM 798 O O . THR A 1 95 ? -17.891 -12.764 11.425 1.00 83.94 95 THR A O 1
ATOM 801 N N . GLY A 1 96 ? -19.201 -11.772 12.960 1.00 81.50 96 GLY A N 1
ATOM 802 C CA . GLY A 1 96 ? -19.819 -10.803 12.056 1.00 81.50 96 GLY A CA 1
ATOM 803 C C . GLY A 1 96 ? -19.271 -9.381 12.170 1.00 81.50 96 GLY A C 1
ATOM 804 O O . GLY A 1 96 ? -18.131 -9.139 12.571 1.00 81.50 96 GLY A O 1
ATOM 805 N N . ASN A 1 97 ? -20.098 -8.419 11.764 1.00 85.12 97 ASN A N 1
ATOM 806 C CA . ASN A 1 97 ? -19.742 -7.003 11.717 1.00 85.12 97 ASN A CA 1
ATOM 807 C C . ASN A 1 97 ? -20.042 -6.299 13.045 1.00 85.12 97 ASN A C 1
ATOM 809 O O . ASN A 1 97 ? -21.083 -6.525 13.652 1.00 85.12 97 ASN A O 1
ATOM 813 N N . VAL A 1 98 ? -19.174 -5.384 13.453 1.00 90.25 98 VAL A N 1
ATOM 814 C CA . VAL A 1 98 ? -19.300 -4.564 14.654 1.00 90.25 98 VAL A CA 1
ATOM 815 C C . VAL A 1 98 ? -19.287 -3.093 14.262 1.00 90.25 98 VAL A C 1
ATOM 817 O O . VAL A 1 98 ? -18.331 -2.601 13.661 1.00 90.25 98 VAL A O 1
ATOM 820 N N . PHE A 1 99 ? -20.351 -2.384 14.623 1.00 87.75 99 PHE A N 1
ATOM 821 C CA . PHE A 1 99 ? -20.532 -0.975 14.301 1.00 87.75 99 PHE A CA 1
ATOM 822 C C . PHE A 1 99 ? -20.644 -0.138 15.570 1.00 87.75 99 PHE A C 1
ATOM 824 O O . PHE A 1 99 ? -21.555 -0.334 16.372 1.00 87.75 99 PHE A O 1
ATOM 831 N N . PHE A 1 100 ? -19.770 0.850 15.696 1.00 89.38 100 PHE A N 1
ATOM 832 C CA . PHE A 1 100 ? -19.879 1.947 16.643 1.00 89.38 100 PHE A CA 1
ATOM 833 C C . PHE A 1 100 ? -20.497 3.144 15.934 1.00 89.38 100 PHE A C 1
ATOM 835 O O . PHE A 1 100 ? -19.996 3.607 14.906 1.00 89.38 100 PHE A O 1
ATOM 842 N N . SER A 1 101 ? -21.612 3.626 16.467 1.00 81.69 101 SER A N 1
ATOM 843 C CA . SER A 1 101 ? -22.312 4.779 15.909 1.00 81.69 101 SER A CA 1
ATOM 844 C C . SER A 1 101 ? -22.947 5.613 17.005 1.00 81.69 101 SER A C 1
ATOM 846 O O . SER A 1 101 ? -23.250 5.133 18.096 1.00 81.69 101 SER A O 1
ATOM 848 N N . GLU A 1 102 ? -23.180 6.877 16.695 1.00 76.19 102 GLU A N 1
ATOM 849 C CA . GLU A 1 102 ? -23.806 7.816 17.606 1.00 76.19 102 GLU A CA 1
ATOM 850 C C . GLU A 1 102 ? -25.150 8.281 17.037 1.00 76.19 102 GLU A C 1
ATOM 852 O O . GLU A 1 102 ? -25.222 8.729 15.894 1.00 76.19 102 GLU A O 1
ATOM 857 N N . ARG A 1 103 ? -26.233 8.178 17.823 1.00 66.12 103 ARG A N 1
ATOM 858 C CA . ARG A 1 103 ? -27.541 8.754 17.448 1.00 66.12 103 ARG A CA 1
ATOM 859 C C . ARG A 1 103 ? -27.792 10.111 18.093 1.00 66.12 103 ARG A C 1
ATOM 861 O O . ARG A 1 103 ? -28.443 10.958 17.489 1.00 66.12 103 ARG A O 1
ATOM 868 N N . ALA A 1 104 ? -27.280 10.315 19.303 1.00 61.94 104 ALA A N 1
ATOM 869 C CA . ALA A 1 104 ? -27.307 11.583 20.022 1.00 61.94 104 ALA A CA 1
ATOM 870 C C . ALA A 1 104 ? -25.870 12.067 20.248 1.00 61.94 104 ALA A C 1
ATOM 872 O O . ALA A 1 104 ? -25.065 11.313 20.778 1.00 61.94 104 ALA A O 1
ATOM 873 N N . ARG A 1 105 ? -25.556 13.304 19.835 1.00 62.25 105 ARG A N 1
ATOM 874 C CA . ARG A 1 105 ? -24.198 13.881 19.901 1.00 62.25 105 ARG A CA 1
ATOM 875 C C . ARG A 1 105 ? -23.589 13.808 21.308 1.00 62.25 105 ARG A C 1
ATOM 877 O O . ARG A 1 105 ? -24.252 14.184 22.273 1.00 62.25 105 ARG A O 1
ATOM 884 N N . GLY A 1 106 ? -22.311 13.447 21.380 1.00 60.19 106 GLY A N 1
ATOM 885 C CA . GLY A 1 106 ? -21.498 13.419 22.596 1.00 60.19 106 GLY A CA 1
ATOM 886 C C . GLY A 1 106 ? -21.745 12.233 23.526 1.00 60.19 106 GLY A C 1
ATOM 887 O O . GLY A 1 106 ? -21.329 12.286 24.681 1.00 60.19 106 GLY A O 1
ATOM 888 N N . PHE A 1 107 ? -22.443 11.190 23.076 1.00 69.69 107 PHE A N 1
ATOM 889 C CA . PHE A 1 107 ? -22.763 10.048 23.921 1.00 69.69 107 PHE A CA 1
ATOM 890 C C . PHE A 1 107 ? -21.627 9.028 23.976 1.00 69.69 107 PHE A C 1
ATOM 892 O O . PHE A 1 107 ? -21.315 8.580 25.070 1.00 69.69 107 PHE A O 1
ATOM 899 N N . LEU A 1 108 ? -20.995 8.672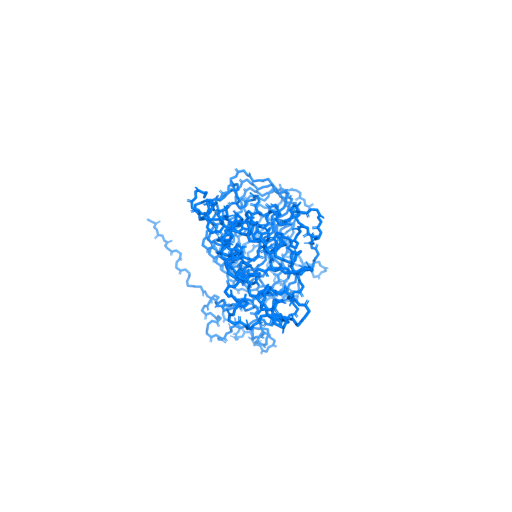 22.851 1.00 77.56 108 LEU A N 1
ATOM 900 C CA . LEU A 1 108 ? -19.908 7.682 22.839 1.00 77.56 108 LEU A CA 1
ATOM 901 C C . LEU A 1 108 ? -18.564 8.344 23.134 1.00 77.56 108 LEU A C 1
ATOM 903 O O . LEU A 1 108 ? -17.995 9.008 22.273 1.00 77.56 108 LEU A O 1
ATOM 907 N N . ASN A 1 109 ? -18.057 8.126 24.347 1.00 84.19 109 ASN A N 1
ATOM 908 C CA . ASN A 1 109 ? -16.844 8.764 24.838 1.00 84.19 109 ASN A CA 1
ATOM 909 C C . ASN A 1 109 ? -15.590 7.918 24.580 1.00 84.19 109 ASN A C 1
ATOM 911 O O . ASN A 1 109 ? -14.579 8.422 24.092 1.00 84.19 109 ASN A O 1
ATOM 915 N N . SER A 1 110 ? -15.637 6.619 24.889 1.00 89.69 110 SER A N 1
ATOM 916 C CA . SER A 1 110 ? -14.466 5.755 24.724 1.00 89.69 110 SER A CA 1
ATOM 917 C C . SER A 1 110 ? -14.800 4.345 24.255 1.00 89.69 110 SER A C 1
ATOM 919 O O . SER A 1 110 ? -15.789 3.740 24.666 1.00 89.69 110 SER A O 1
ATOM 921 N N . VAL A 1 111 ? -13.935 3.820 23.392 1.00 93.25 111 VAL A N 1
ATOM 922 C CA . VAL A 1 111 ? -13.937 2.431 22.944 1.00 93.25 111 VAL A CA 1
ATOM 923 C C . VAL A 1 111 ? -12.545 1.864 23.185 1.00 93.25 111 VAL A C 1
ATOM 925 O O . VAL A 1 111 ? -11.548 2.425 22.723 1.00 93.25 111 VAL A O 1
ATOM 928 N N . TYR A 1 112 ? -12.488 0.758 23.915 1.00 94.50 112 TYR A N 1
ATOM 929 C CA . TYR A 1 112 ? -11.268 0.044 24.250 1.00 94.50 112 TYR A CA 1
ATOM 930 C C . TYR A 1 112 ? -11.387 -1.412 23.816 1.00 94.50 112 TYR A C 1
ATOM 932 O O . TYR A 1 112 ? -12.324 -2.109 24.200 1.00 94.50 112 TYR A O 1
ATOM 940 N N . ILE A 1 113 ? -10.437 -1.864 23.007 1.00 94.94 113 ILE A N 1
ATOM 941 C CA . ILE A 1 113 ? -10.403 -3.206 22.437 1.00 94.94 113 ILE A CA 1
ATOM 942 C C . ILE A 1 113 ? -9.022 -3.795 22.718 1.00 94.94 113 ILE A C 1
ATOM 944 O O . ILE A 1 113 ? -8.020 -3.240 22.266 1.00 94.94 113 ILE A O 1
ATOM 948 N N . ASP A 1 114 ? -8.960 -4.912 23.442 1.00 90.62 114 ASP A N 1
ATOM 949 C CA . ASP A 1 114 ? -7.705 -5.604 23.751 1.00 90.62 114 ASP A CA 1
ATOM 950 C C . ASP A 1 114 ? -7.813 -7.113 23.519 1.00 90.62 114 ASP A C 1
ATOM 952 O O . ASP A 1 114 ? -8.744 -7.778 23.976 1.00 90.62 114 ASP A O 1
ATOM 956 N N . ASN A 1 115 ? -6.824 -7.667 22.821 1.00 86.12 115 ASN A N 1
ATOM 957 C CA . ASN A 1 115 ? -6.716 -9.096 22.544 1.00 86.12 115 ASN A CA 1
ATOM 958 C C . ASN A 1 115 ? -7.989 -9.684 21.902 1.00 86.12 115 ASN A C 1
ATOM 960 O O . ASN A 1 115 ? -8.528 -10.693 22.359 1.00 86.12 115 ASN A O 1
ATOM 964 N N . CYS A 1 116 ? -8.497 -9.033 20.853 1.00 89.50 116 CYS A N 1
ATOM 965 C CA . CYS A 1 116 ? -9.706 -9.451 20.142 1.00 89.50 116 CYS A CA 1
ATOM 966 C C . CYS A 1 116 ? -9.422 -9.938 18.710 1.00 89.50 116 CYS A C 1
ATOM 968 O O . CYS A 1 116 ? -8.379 -9.657 18.116 1.00 89.50 116 CYS A O 1
ATOM 970 N N . ILE A 1 117 ? -10.389 -10.645 18.122 1.00 87.94 117 ILE A N 1
ATOM 971 C CA . ILE A 1 117 ? -10.398 -11.011 16.701 1.00 87.94 117 ILE A CA 1
ATOM 972 C C . ILE A 1 117 ? -11.724 -10.570 16.085 1.00 87.94 117 ILE A C 1
ATOM 974 O O . ILE A 1 117 ? -12.786 -10.989 16.536 1.00 87.94 117 ILE A O 1
ATOM 978 N N . PHE A 1 118 ? -11.658 -9.756 15.033 1.00 88.56 118 PHE A N 1
ATOM 979 C CA . PHE A 1 118 ? -12.812 -9.331 14.242 1.00 88.56 118 PHE A CA 1
ATOM 980 C C . PHE A 1 118 ? -12.720 -9.952 12.854 1.00 88.56 118 PHE A C 1
ATOM 982 O O . PHE A 1 118 ? -11.865 -9.570 12.051 1.00 88.56 118 PHE A O 1
ATOM 989 N N . MET A 1 119 ? -13.597 -10.921 12.586 1.00 82.25 119 MET A N 1
ATOM 990 C CA . MET A 1 119 ? -13.648 -11.622 11.301 1.00 82.25 119 MET A CA 1
ATOM 991 C C . MET A 1 119 ? -14.412 -10.830 10.236 1.00 82.25 119 MET A C 1
ATOM 993 O O . MET A 1 119 ? -14.121 -10.969 9.051 1.00 82.25 119 MET A O 1
ATOM 997 N N . GLY A 1 120 ? -15.349 -9.977 10.659 1.00 80.94 120 GLY A N 1
ATOM 998 C CA . GLY A 1 120 ? -16.051 -9.025 9.804 1.00 80.94 120 GLY A CA 1
ATOM 999 C C . GLY A 1 120 ? -15.493 -7.603 9.890 1.00 80.94 120 GLY A C 1
ATOM 1000 O O . GLY A 1 120 ? -14.310 -7.364 10.146 1.00 80.94 120 GLY A O 1
ATOM 1001 N N . LYS A 1 121 ? -16.371 -6.626 9.659 1.00 85.31 121 LYS A N 1
ATOM 1002 C CA . LYS A 1 121 ? -16.035 -5.198 9.701 1.00 85.31 121 LYS A CA 1
ATOM 1003 C C . LYS A 1 121 ? -16.075 -4.677 11.126 1.00 85.31 121 LYS A C 1
ATOM 1005 O O . LYS A 1 121 ? -17.075 -4.857 11.802 1.00 85.31 121 LYS A O 1
ATOM 1010 N N . LEU A 1 122 ? -15.042 -3.962 11.533 1.00 93.06 122 LEU A N 1
ATOM 1011 C CA . LEU A 1 122 ? -15.009 -3.104 12.705 1.00 93.06 122 LEU A CA 1
ATOM 1012 C C . LEU A 1 122 ? -15.131 -1.660 12.223 1.00 93.06 122 LEU A C 1
ATOM 1014 O O . LEU A 1 122 ? -14.207 -1.137 11.602 1.00 93.06 122 LEU A O 1
ATOM 1018 N N . GLN A 1 123 ? -16.277 -1.027 12.449 1.00 92.44 123 GLN A N 1
ATOM 1019 C CA . GLN A 1 123 ? -16.568 0.276 11.860 1.00 92.44 123 GLN A CA 1
ATOM 1020 C C . GLN A 1 123 ? -16.993 1.309 12.898 1.00 92.44 123 GLN A C 1
ATOM 1022 O O . GLN A 1 123 ? -17.954 1.098 13.627 1.00 92.44 123 GLN A O 1
ATOM 1027 N N . VAL A 1 124 ? -16.329 2.462 12.892 1.00 92.44 124 VAL A N 1
ATOM 1028 C CA . VAL A 1 124 ? -16.744 3.688 13.579 1.00 92.44 124 VAL A CA 1
ATOM 1029 C C . VAL A 1 124 ? -17.319 4.635 12.533 1.00 92.44 124 VAL A C 1
ATOM 1031 O O . VAL A 1 124 ? -16.651 4.943 11.544 1.00 92.44 124 VAL A O 1
ATOM 1034 N N . ASN A 1 125 ? -18.567 5.067 12.710 1.00 89.94 125 ASN A N 1
ATOM 1035 C CA . ASN A 1 125 ? -19.232 5.945 11.751 1.00 89.94 125 ASN A CA 1
ATOM 1036 C C . ASN A 1 125 ? -20.073 7.026 12.436 1.00 89.94 125 ASN A C 1
ATOM 1038 O O . ASN A 1 125 ? -20.940 6.713 13.255 1.00 89.94 125 ASN A O 1
ATOM 1042 N N . GLY A 1 126 ? -19.866 8.284 12.041 1.00 86.06 126 GLY A N 1
ATOM 1043 C CA . GLY A 1 126 ? -20.702 9.406 12.467 1.00 86.06 126 GLY A CA 1
ATOM 1044 C C . GLY A 1 126 ? -20.541 9.817 13.933 1.00 86.06 126 GLY A C 1
ATOM 1045 O O . GLY A 1 126 ? -21.442 10.458 14.473 1.00 86.06 126 GLY A O 1
ATOM 1046 N N . CYS A 1 127 ? -19.446 9.445 14.601 1.00 86.75 127 CYS A N 1
ATOM 1047 C CA . CYS A 1 127 ? -19.211 9.786 16.009 1.00 86.75 127 CYS A CA 1
ATOM 1048 C C . CYS A 1 127 ? -18.614 11.193 16.117 1.00 86.75 127 CYS A C 1
ATOM 1050 O O . CYS A 1 127 ? -17.547 11.435 15.561 1.00 86.75 127 CYS A O 1
ATOM 1052 N N . ASN A 1 128 ? -19.264 12.130 16.815 1.00 83.00 128 ASN A N 1
ATOM 1053 C CA . ASN A 1 128 ? -18.859 13.544 16.771 1.00 83.00 128 ASN A CA 1
ATOM 1054 C C . ASN A 1 128 ? -17.910 13.983 17.896 1.00 83.00 128 ASN A C 1
ATOM 1056 O O . ASN A 1 128 ? -17.253 15.017 17.751 1.00 83.00 128 ASN A O 1
ATOM 1060 N N . ASP A 1 129 ? -17.835 13.232 18.994 1.00 85.12 129 ASP A N 1
ATOM 1061 C CA . ASP A 1 129 ? -17.018 13.579 20.164 1.00 85.12 129 ASP A CA 1
ATOM 1062 C C . ASP A 1 129 ? -16.433 12.328 20.846 1.00 85.12 129 ASP A C 1
ATOM 1064 O O . ASP A 1 129 ? -16.460 12.193 22.066 1.00 85.12 129 ASP A O 1
ATOM 1068 N N . LEU A 1 130 ? -15.879 11.405 20.054 1.00 89.50 130 LEU A N 1
ATOM 1069 C CA . LEU A 1 130 ? -15.204 10.228 20.600 1.00 89.50 130 LEU A CA 1
ATOM 1070 C C . LEU A 1 130 ? -13.843 10.639 21.177 1.00 89.50 130 LEU A C 1
ATOM 1072 O O . LEU A 1 130 ? -12.945 11.03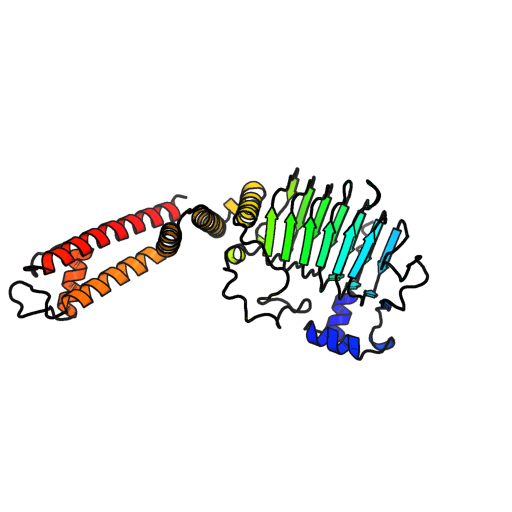6 20.433 1.00 89.50 130 LEU A O 1
ATOM 1076 N N . GLU A 1 131 ? -13.652 10.549 22.493 1.00 91.19 131 GLU A N 1
ATOM 1077 C CA . GLU A 1 131 ? -12.371 10.900 23.109 1.00 91.19 131 GLU A CA 1
ATOM 1078 C C . GLU A 1 131 ? -11.281 9.878 22.795 1.00 91.19 131 GLU A C 1
ATOM 1080 O O . GLU A 1 131 ? -10.146 10.261 22.502 1.00 91.19 131 GLU A O 1
ATOM 1085 N N . LYS A 1 132 ? -11.597 8.583 22.876 1.00 92.94 132 LYS A N 1
ATOM 1086 C CA . LYS A 1 132 ? -10.597 7.517 22.736 1.00 92.94 132 LYS A CA 1
ATOM 1087 C C . LYS A 1 132 ? -11.131 6.341 21.932 1.00 92.94 132 LYS A C 1
ATOM 1089 O O . LYS A 1 132 ? -12.152 5.761 22.288 1.00 92.94 132 LYS A O 1
ATOM 1094 N N . PHE A 1 133 ? -10.394 5.954 20.899 1.00 95.81 133 PHE A N 1
ATOM 1095 C CA . PHE A 1 133 ? -10.584 4.715 20.154 1.00 95.81 133 PHE A CA 1
ATOM 1096 C C . PHE A 1 133 ? -9.281 3.915 20.197 1.00 95.81 133 PHE A C 1
ATOM 1098 O O . PHE A 1 133 ? -8.327 4.245 19.492 1.00 95.81 133 PHE A O 1
ATOM 1105 N N . ILE A 1 134 ? -9.218 2.920 21.082 1.00 96.25 134 ILE A N 1
ATOM 1106 C CA . ILE A 1 134 ? -7.991 2.180 21.391 1.00 96.25 134 ILE A CA 1
ATOM 1107 C C . ILE A 1 134 ? -8.146 0.727 20.948 1.00 96.25 134 ILE A C 1
ATOM 1109 O O . ILE A 1 134 ? -9.085 0.049 21.364 1.00 96.25 134 ILE A O 1
ATOM 1113 N N . ILE A 1 135 ? -7.201 0.252 20.140 1.00 95.50 135 ILE A N 1
ATOM 1114 C CA . ILE A 1 135 ? -7.088 -1.133 19.683 1.00 95.50 135 ILE A CA 1
ATOM 1115 C C . ILE A 1 135 ? -5.695 -1.653 20.052 1.00 95.50 135 ILE A C 1
ATOM 1117 O O . ILE A 1 135 ? -4.686 -1.119 19.600 1.00 95.50 135 ILE A O 1
ATOM 1121 N N . CYS A 1 136 ? -5.629 -2.715 20.847 1.00 90.94 136 CYS A N 1
ATOM 1122 C CA . CYS A 1 136 ? -4.386 -3.346 21.282 1.00 90.94 136 CYS A CA 1
ATOM 1123 C C . CYS A 1 136 ? -4.422 -4.851 20.991 1.00 90.94 136 CYS A C 1
ATOM 1125 O O . CYS A 1 136 ? -5.454 -5.495 21.188 1.00 90.94 136 CYS A O 1
ATOM 1127 N N . LYS A 1 137 ? -3.310 -5.430 20.514 1.00 84.94 137 LYS A N 1
ATOM 1128 C CA . LYS A 1 137 ? -3.138 -6.891 20.330 1.00 84.94 137 LYS A CA 1
ATOM 1129 C C . LYS A 1 137 ? -4.286 -7.568 19.566 1.00 84.94 137 LYS A C 1
ATOM 1131 O O . LYS A 1 137 ? -4.669 -8.692 19.878 1.00 84.94 137 LYS A O 1
ATOM 1136 N N . THR A 1 138 ? -4.872 -6.879 18.592 1.00 87.06 138 THR A N 1
ATOM 1137 C CA . THR A 1 138 ? -6.133 -7.293 17.966 1.00 87.06 138 THR A CA 1
ATOM 1138 C C . THR A 1 138 ? -5.936 -7.588 16.482 1.00 87.06 138 THR A C 1
ATOM 1140 O O . THR A 1 138 ? -5.233 -6.863 15.777 1.00 87.06 138 THR A O 1
ATOM 1143 N N . ASN A 1 139 ? -6.580 -8.646 15.984 1.00 87.50 139 ASN A N 1
ATOM 1144 C CA . ASN A 1 139 ? -6.620 -8.946 14.552 1.00 87.50 139 ASN A CA 1
ATOM 1145 C C . ASN A 1 139 ? -7.948 -8.463 13.969 1.00 87.50 139 ASN A C 1
ATOM 1147 O O . ASN A 1 139 ? -9.014 -8.887 14.415 1.00 87.50 139 ASN A O 1
ATOM 1151 N N . VAL A 1 140 ? -7.890 -7.601 12.958 1.00 86.44 140 VAL A N 1
ATOM 1152 C CA . VAL A 1 140 ? -9.070 -7.021 12.316 1.00 86.44 140 VAL A CA 1
ATOM 1153 C C . VAL A 1 140 ? -9.040 -7.323 10.826 1.00 86.44 140 VAL A C 1
ATOM 1155 O O . VAL A 1 140 ? -8.076 -7.005 10.124 1.00 86.44 140 VAL A O 1
ATOM 1158 N N . TYR A 1 141 ? -10.120 -7.921 10.330 1.00 83.12 141 TYR A N 1
ATOM 1159 C CA . TYR A 1 141 ? -10.306 -8.113 8.901 1.00 83.12 141 TYR A CA 1
ATOM 1160 C C . TYR A 1 141 ? -10.482 -6.766 8.182 1.00 83.12 141 TYR A C 1
ATOM 1162 O O . TYR A 1 141 ? -9.715 -6.409 7.292 1.00 83.12 141 TYR A O 1
ATOM 1170 N N . GLN A 1 142 ? -11.453 -5.964 8.604 1.00 86.19 142 GLN A N 1
ATOM 1171 C CA . GLN A 1 142 ? -11.686 -4.653 8.014 1.00 86.19 142 GLN A CA 1
ATOM 1172 C C . GLN A 1 142 ? -11.927 -3.605 9.096 1.00 86.19 142 GLN A C 1
ATOM 1174 O O . GLN A 1 142 ? -12.894 -3.715 9.837 1.00 86.19 142 GLN A O 1
ATOM 1179 N N . LEU A 1 143 ? -11.076 -2.583 9.159 1.00 93.00 143 LEU A N 1
ATOM 1180 C CA . LEU A 1 143 ? -11.215 -1.432 10.045 1.00 93.00 143 LEU A CA 1
ATOM 1181 C C . LEU A 1 143 ? -11.661 -0.211 9.240 1.00 93.00 143 LEU A C 1
ATOM 1183 O O . LEU A 1 143 ? -10.928 0.252 8.369 1.00 93.00 143 LEU A O 1
ATOM 1187 N N . ASN A 1 144 ? -12.829 0.335 9.562 1.00 91.00 144 ASN A N 1
ATOM 1188 C CA . ASN A 1 144 ? -13.360 1.534 8.922 1.00 91.00 144 ASN A CA 1
ATOM 1189 C C . ASN A 1 144 ? -13.583 2.637 9.965 1.00 91.00 144 ASN A C 1
ATOM 1191 O O . ASN A 1 144 ? -14.345 2.445 10.907 1.00 91.00 144 ASN A O 1
ATOM 1195 N N . CYS A 1 145 ? -13.001 3.812 9.764 1.00 93.31 145 CYS A N 1
ATOM 1196 C CA . CYS A 1 145 ? -13.328 5.022 10.518 1.00 93.31 145 CYS A CA 1
ATOM 1197 C C . CYS A 1 145 ? -13.828 6.064 9.523 1.00 93.31 145 CYS A C 1
ATOM 1199 O O . CYS A 1 145 ? -13.060 6.505 8.671 1.00 93.31 145 CYS A O 1
ATOM 1201 N N . ILE A 1 146 ? -15.109 6.419 9.583 1.00 91.50 146 ILE A N 1
ATOM 1202 C CA . ILE A 1 146 ? -15.751 7.247 8.555 1.00 91.50 146 ILE A CA 1
ATOM 1203 C C . ILE A 1 146 ? -16.513 8.401 9.208 1.00 91.50 146 ILE A C 1
ATOM 1205 O O . ILE A 1 146 ? -17.229 8.195 10.192 1.00 91.50 146 ILE A O 1
ATOM 1209 N N . ASN A 1 147 ? -16.380 9.606 8.645 1.00 90.56 147 ASN A N 1
ATOM 1210 C CA . ASN A 1 147 ? -17.184 10.786 8.982 1.00 90.56 147 ASN A CA 1
ATOM 1211 C C . ASN A 1 147 ? -17.311 11.030 10.500 1.00 90.56 147 ASN A C 1
ATOM 1213 O O . ASN A 1 147 ? -18.405 11.218 11.035 1.00 90.56 147 ASN A O 1
ATOM 1217 N N . SER A 1 148 ? -16.195 10.932 11.222 1.00 91.62 148 SER A N 1
ATOM 1218 C CA . SER A 1 148 ? -16.160 11.019 12.683 1.00 91.62 148 SER A CA 1
ATOM 1219 C C . SER A 1 148 ? -15.162 12.073 13.166 1.00 91.62 148 SER A C 1
ATOM 1221 O O . SER A 1 148 ? -14.147 12.359 12.530 1.00 91.62 148 SER A O 1
ATOM 1223 N N . LYS A 1 149 ? -15.429 12.662 14.330 1.00 92.69 149 LYS A N 1
ATOM 1224 C CA . LYS A 1 149 ? -14.510 13.528 15.065 1.00 92.69 149 LYS A CA 1
ATOM 1225 C C . LYS A 1 149 ? -14.042 12.789 16.316 1.00 92.69 149 LYS A C 1
ATOM 1227 O O . LYS A 1 149 ? -14.812 12.538 17.241 1.00 92.69 149 LYS A O 1
ATOM 1232 N N . ILE A 1 150 ? -12.765 12.420 16.297 1.00 93.69 150 ILE A N 1
ATOM 1233 C CA . ILE A 1 150 ? -12.132 11.544 17.279 1.00 93.69 150 ILE A CA 1
ATOM 1234 C C . ILE A 1 150 ? -10.923 12.278 17.856 1.00 93.69 150 ILE A C 1
ATOM 1236 O O . ILE A 1 150 ? -10.081 12.788 17.120 1.00 93.69 150 ILE A O 1
ATOM 1240 N N . LYS A 1 151 ? -10.812 12.369 19.178 1.00 93.69 151 LYS A N 1
ATOM 1241 C CA . LYS A 1 151 ? -9.662 13.027 19.803 1.00 93.69 151 LYS A CA 1
ATOM 1242 C C . LYS A 1 151 ? -8.418 12.153 19.672 1.00 93.69 151 LYS A C 1
ATOM 1244 O O . LYS A 1 151 ? -7.437 12.626 19.112 1.00 93.69 151 LYS A O 1
ATOM 1249 N N . THR A 1 152 ? -8.470 10.895 20.095 1.00 95.56 152 THR A N 1
ATOM 1250 C CA . THR A 1 152 ? -7.312 9.998 20.018 1.00 95.56 152 THR A CA 1
ATOM 1251 C C . THR A 1 152 ? -7.703 8.651 19.419 1.00 95.56 152 THR A C 1
ATOM 1253 O O . THR A 1 152 ? -8.612 7.986 19.916 1.00 95.56 152 THR A O 1
ATOM 1256 N N . ILE A 1 153 ? -6.991 8.241 18.371 1.00 96.56 153 ILE A N 1
ATOM 1257 C CA . ILE A 1 153 ? -6.967 6.864 17.873 1.00 96.56 153 ILE A CA 1
ATOM 1258 C C . ILE A 1 153 ? -5.601 6.280 18.217 1.00 96.56 153 ILE A C 1
ATOM 1260 O O . ILE A 1 153 ? -4.579 6.873 17.869 1.00 96.56 153 ILE A O 1
ATOM 1264 N N . ASP A 1 154 ? -5.595 5.127 18.874 1.00 95.88 154 ASP A N 1
ATOM 1265 C CA . ASP A 1 154 ? -4.381 4.400 19.234 1.00 95.88 154 ASP A CA 1
ATOM 1266 C C . ASP A 1 154 ? -4.512 2.940 18.796 1.00 95.88 154 ASP A C 1
ATOM 1268 O O . ASP A 1 154 ? -5.418 2.233 19.238 1.00 95.88 154 ASP A O 1
ATOM 1272 N N . ILE A 1 155 ? -3.644 2.497 17.889 1.00 95.06 155 ILE A N 1
ATOM 1273 C CA . ILE A 1 155 ? -3.626 1.120 17.388 1.00 95.06 155 ILE A CA 1
ATOM 1274 C C . ILE A 1 155 ? -2.245 0.540 17.670 1.00 95.06 155 ILE A C 1
ATOM 1276 O O . ILE A 1 155 ? -1.250 1.017 17.123 1.00 95.06 155 ILE A O 1
ATOM 1280 N N . THR A 1 156 ? -2.152 -0.501 18.494 1.00 89.81 156 THR A N 1
ATOM 1281 C CA . THR A 1 156 ? -0.864 -1.113 18.849 1.00 89.81 156 THR A CA 1
ATOM 1282 C C . THR A 1 156 ? -0.879 -2.631 18.792 1.00 89.81 156 THR A C 1
ATOM 1284 O O . THR A 1 156 ? -1.892 -3.272 19.083 1.00 89.81 156 THR A O 1
ATOM 1287 N N . PHE A 1 157 ? 0.260 -3.225 18.424 1.00 84.75 157 PHE A N 1
ATOM 1288 C CA . PHE A 1 157 ? 0.467 -4.680 18.391 1.00 84.75 157 PHE A CA 1
ATOM 1289 C C . PHE A 1 157 ? -0.605 -5.449 17.600 1.00 84.75 157 PHE A C 1
ATOM 1291 O O . PHE A 1 157 ? -0.910 -6.598 17.911 1.00 84.75 157 PHE A O 1
ATOM 1298 N N . SER A 1 158 ? -1.221 -4.804 16.612 1.00 86.44 158 SER A N 1
ATOM 1299 C CA . SER A 1 158 ? -2.428 -5.282 15.944 1.00 86.44 158 SER A CA 1
ATOM 1300 C C . SER A 1 158 ? -2.167 -5.594 14.474 1.00 86.44 158 SER A C 1
ATOM 1302 O O . SER A 1 158 ? -1.298 -5.001 13.832 1.00 86.44 158 SER A O 1
ATOM 1304 N N . ARG A 1 159 ? -2.937 -6.527 13.914 1.00 84.81 159 ARG A N 1
ATOM 1305 C CA . ARG A 1 159 ? -2.884 -6.859 12.484 1.00 84.81 159 ARG A CA 1
ATOM 1306 C C . ARG A 1 159 ? -4.185 -6.448 11.834 1.00 84.81 159 ARG A C 1
ATOM 1308 O O . ARG A 1 159 ? -5.248 -6.921 12.230 1.00 84.81 159 ARG A O 1
ATOM 1315 N N . VAL A 1 160 ? -4.105 -5.587 10.830 1.00 86.12 160 VAL A N 1
ATOM 1316 C CA . VAL A 1 160 ? -5.281 -5.072 10.133 1.00 86.12 160 VAL A CA 1
ATOM 1317 C C . VAL A 1 160 ? -5.108 -5.302 8.643 1.00 86.12 160 VAL A C 1
ATOM 1319 O O . VAL A 1 160 ? -4.163 -4.819 8.014 1.00 86.12 160 VAL A O 1
ATOM 1322 N N . PHE A 1 161 ? -6.018 -6.082 8.067 1.00 81.69 161 PHE A N 1
ATOM 1323 C CA . PHE A 1 161 ? -5.924 -6.416 6.652 1.00 81.69 161 PHE A CA 1
ATOM 1324 C C . PHE A 1 161 ? -6.304 -5.230 5.773 1.00 81.69 161 PHE A C 1
ATOM 1326 O O . PHE A 1 161 ? -5.525 -4.823 4.913 1.00 81.69 161 PHE A O 1
ATOM 1333 N N . PHE A 1 162 ? -7.476 -4.653 6.017 1.00 81.50 162 PHE A N 1
ATOM 1334 C CA . PHE A 1 162 ? -7.953 -3.486 5.296 1.00 81.50 162 PHE A CA 1
ATOM 1335 C C . PHE A 1 162 ? -8.292 -2.363 6.268 1.00 81.50 162 PHE A C 1
ATOM 1337 O O . PHE A 1 162 ? -9.153 -2.530 7.128 1.00 81.50 162 PHE A O 1
ATOM 1344 N N . THR A 1 163 ? -7.635 -1.218 6.110 1.00 89.56 163 THR A N 1
ATOM 1345 C CA . THR A 1 163 ? -7.916 -0.002 6.874 1.00 89.56 163 THR A CA 1
ATOM 1346 C C . THR A 1 163 ? -8.473 1.060 5.939 1.00 89.56 163 THR A C 1
ATOM 1348 O O . THR A 1 163 ? -7.777 1.452 5.008 1.00 89.56 163 THR A O 1
ATOM 1351 N N . ASN A 1 164 ? -9.677 1.566 6.204 1.00 89.19 164 ASN A N 1
ATOM 1352 C CA . ASN A 1 164 ? -10.204 2.774 5.573 1.00 89.19 164 ASN A CA 1
ATOM 1353 C C . ASN A 1 164 ? -10.442 3.855 6.630 1.00 89.19 164 ASN A C 1
ATOM 1355 O O . ASN A 1 164 ? -11.212 3.652 7.569 1.00 89.19 164 ASN A O 1
ATOM 1359 N N . ILE A 1 165 ? -9.791 5.004 6.480 1.00 92.69 165 ILE A N 1
ATOM 1360 C CA . ILE A 1 165 ? -9.995 6.181 7.325 1.00 92.69 165 ILE A CA 1
ATOM 1361 C C . ILE A 1 165 ? -10.419 7.315 6.397 1.00 92.69 165 ILE A C 1
ATOM 1363 O O . ILE A 1 165 ? -9.618 7.802 5.600 1.00 92.69 165 ILE A O 1
ATOM 1367 N N . GLU A 1 166 ? -11.673 7.741 6.486 1.00 90.50 166 GLU A N 1
ATOM 1368 C CA . GLU A 1 166 ? -12.284 8.654 5.518 1.00 90.50 166 GLU A CA 1
ATOM 1369 C C . GLU A 1 166 ? -13.087 9.781 6.181 1.00 90.50 166 GLU A C 1
ATOM 1371 O O . GLU A 1 166 ? -13.900 9.541 7.071 1.00 90.50 166 GLU A O 1
ATOM 1376 N N . GLU A 1 167 ? -12.872 11.018 5.730 1.00 90.94 167 GLU A N 1
ATOM 1377 C CA . GLU A 1 167 ? -13.648 12.204 6.133 1.00 90.94 167 GLU A CA 1
ATOM 1378 C C . GLU A 1 167 ? -13.682 12.472 7.655 1.00 90.94 167 GLU A C 1
ATOM 1380 O O . GLU A 1 167 ? -14.662 12.984 8.197 1.00 90.94 167 GLU A O 1
ATOM 1385 N N . ASN A 1 168 ? -12.604 12.157 8.379 1.00 93.56 168 ASN A N 1
ATOM 1386 C CA . ASN A 1 168 ? -12.537 12.336 9.833 1.00 93.56 168 ASN A CA 1
ATOM 1387 C C . ASN A 1 168 ? -11.798 13.609 10.269 1.00 93.56 168 ASN A C 1
ATOM 1389 O O . ASN A 1 168 ? -10.927 14.142 9.578 1.00 93.56 168 ASN A O 1
ATOM 1393 N N . ARG A 1 169 ? -12.077 14.053 11.499 1.00 94.19 169 ARG A N 1
ATOM 1394 C CA . ARG A 1 169 ? -11.250 15.012 12.249 1.00 94.19 169 ARG A CA 1
ATOM 1395 C C . ARG A 1 169 ? -10.602 14.289 13.421 1.00 94.19 169 ARG A C 1
ATOM 1397 O O . ARG A 1 169 ? -11.283 14.001 14.401 1.00 94.19 169 ARG A O 1
ATOM 1404 N N . ILE A 1 170 ? -9.312 13.993 13.306 1.00 95.06 170 ILE A N 1
ATOM 1405 C CA . ILE A 1 170 ? -8.561 13.213 14.290 1.00 95.06 170 ILE A CA 1
ATOM 1406 C C . ILE A 1 170 ? -7.504 14.113 14.934 1.00 95.06 170 ILE A C 1
ATOM 1408 O O . ILE A 1 170 ? -6.622 14.627 14.246 1.00 95.06 170 ILE A O 1
ATOM 1412 N N . ASN A 1 171 ? -7.566 14.339 16.249 1.00 94.50 171 ASN A N 1
ATOM 1413 C CA . ASN A 1 171 ? -6.539 15.178 16.881 1.00 94.50 171 ASN A CA 1
ATOM 1414 C C . ASN A 1 171 ? -5.217 14.413 16.969 1.00 94.50 171 ASN A C 1
ATOM 1416 O O . ASN A 1 171 ? -4.183 14.930 16.561 1.00 94.50 171 ASN A O 1
ATOM 1420 N N . GLU A 1 172 ? -5.249 13.176 17.446 1.00 94.62 172 GLU A N 1
ATOM 1421 C CA . GLU A 1 172 ? -4.065 12.350 17.624 1.00 94.62 172 GLU A CA 1
ATOM 1422 C C . GLU A 1 172 ? -4.267 10.962 17.010 1.00 94.62 172 GLU A C 1
ATOM 1424 O O . GLU A 1 172 ? -5.210 10.252 17.359 1.00 94.62 172 GLU A O 1
ATOM 1429 N N . PHE A 1 173 ? -3.381 10.579 16.093 1.00 95.38 173 PHE A N 1
ATOM 1430 C CA . PHE A 1 173 ? -3.347 9.254 15.475 1.00 95.38 173 PHE A CA 1
ATOM 1431 C C . PHE A 1 173 ? -2.020 8.576 15.821 1.00 95.38 173 PHE A C 1
ATOM 1433 O O . PHE A 1 173 ? -0.981 8.945 15.271 1.00 95.38 173 PHE A O 1
ATOM 1440 N N . TYR A 1 174 ? -2.056 7.626 16.755 1.00 93.88 174 TYR A N 1
ATOM 1441 C CA . TYR A 1 174 ? -0.896 6.875 17.230 1.00 93.88 174 TYR A CA 1
ATOM 1442 C C . TYR A 1 174 ? -0.967 5.431 16.740 1.00 93.88 174 TYR A C 1
ATOM 1444 O O . TYR A 1 174 ? -2.002 4.771 16.846 1.00 93.88 174 TYR A O 1
ATOM 1452 N N . THR A 1 175 ? 0.140 4.931 16.194 1.00 92.25 175 THR A N 1
ATOM 1453 C CA . THR A 1 175 ? 0.247 3.533 15.773 1.00 92.25 175 THR A CA 1
ATOM 1454 C C . THR A 1 175 ? 1.614 2.955 16.118 1.00 92.25 175 THR A C 1
ATOM 1456 O O . THR A 1 175 ? 2.643 3.552 15.797 1.00 92.25 175 THR A O 1
ATOM 1459 N N . ASN A 1 176 ? 1.658 1.778 16.746 1.00 84.69 176 ASN A N 1
ATOM 1460 C CA . ASN A 1 176 ? 2.925 1.137 17.102 1.00 84.69 176 ASN A CA 1
ATOM 1461 C C . ASN A 1 176 ? 2.916 -0.388 16.912 1.00 84.69 176 ASN A C 1
ATOM 1463 O O . ASN A 1 176 ? 2.014 -1.071 17.387 1.00 84.69 176 ASN A O 1
ATOM 1467 N N . VAL A 1 177 ? 3.964 -0.931 16.284 1.00 83.06 177 VAL A N 1
ATOM 1468 C CA . VAL A 1 177 ? 4.178 -2.381 16.094 1.00 83.06 177 VAL A CA 1
ATOM 1469 C C . VAL A 1 177 ? 2.959 -3.090 15.474 1.00 83.06 177 VAL A C 1
ATOM 1471 O O . VAL A 1 177 ? 2.520 -4.133 15.951 1.00 83.06 177 VAL A O 1
ATOM 1474 N N . ASN A 1 178 ? 2.379 -2.516 14.419 1.00 84.88 178 ASN A N 1
ATOM 1475 C CA . ASN A 1 178 ? 1.255 -3.118 13.697 1.00 84.88 178 ASN A CA 1
ATOM 1476 C C . ASN A 1 178 ? 1.672 -3.732 12.356 1.00 84.88 178 ASN A C 1
ATOM 1478 O O . ASN A 1 178 ? 2.736 -3.428 11.820 1.00 84.88 178 ASN A O 1
ATOM 1482 N N . GLU A 1 179 ? 0.779 -4.538 11.782 1.00 83.19 179 GLU A N 1
ATOM 1483 C CA . GLU A 1 179 ? 0.853 -4.994 10.392 1.00 83.19 179 GLU A CA 1
ATOM 1484 C C . GLU A 1 179 ? -0.397 -4.537 9.625 1.00 83.19 179 GLU A C 1
ATOM 1486 O O . GLU A 1 179 ? -1.472 -5.126 9.752 1.00 83.19 179 GLU A O 1
ATOM 1491 N N . PHE A 1 180 ? -0.250 -3.484 8.818 1.00 85.12 180 PHE A N 1
ATOM 1492 C CA . PHE A 1 180 ? -1.274 -2.985 7.902 1.00 85.12 180 PHE A CA 1
ATOM 1493 C C . PHE A 1 180 ? -1.022 -3.523 6.490 1.00 85.12 180 PHE A C 1
ATOM 1495 O O . PHE A 1 180 ? -0.038 -3.160 5.836 1.00 85.12 180 PHE A O 1
ATOM 1502 N N . SER A 1 181 ? -1.924 -4.373 5.993 1.00 80.00 181 SER A N 1
ATOM 1503 C CA . SER A 1 181 ? -1.780 -4.951 4.645 1.00 80.00 181 SER A CA 1
ATOM 1504 C C . SER A 1 181 ? -2.227 -3.982 3.546 1.00 80.00 181 SER A C 1
ATOM 1506 O O . SER A 1 181 ? -1.527 -3.827 2.541 1.00 80.00 181 SER A O 1
ATOM 1508 N N . TYR A 1 182 ? -3.363 -3.314 3.755 1.00 79.25 182 TYR A N 1
ATOM 1509 C CA . TYR A 1 182 ? -3.934 -2.293 2.879 1.00 79.25 182 TYR A CA 1
ATOM 1510 C C . TYR A 1 182 ? -4.436 -1.112 3.708 1.00 79.25 182 TYR A C 1
ATOM 1512 O O . TYR A 1 182 ? -5.026 -1.293 4.773 1.00 79.25 182 TYR A O 1
ATOM 1520 N N . MET A 1 183 ? -4.210 0.098 3.204 1.00 83.44 183 MET A N 1
ATOM 1521 C CA . MET A 1 183 ? -4.595 1.333 3.874 1.00 83.44 183 MET A CA 1
ATOM 1522 C C . MET A 1 183 ? -5.115 2.335 2.848 1.00 83.44 183 MET A C 1
ATOM 1524 O O . MET A 1 183 ? -4.434 2.610 1.860 1.00 83.44 183 MET A O 1
ATOM 1528 N N . GLY A 1 184 ? -6.313 2.845 3.104 1.00 84.19 184 GLY A N 1
ATOM 1529 C CA . GLY A 1 184 ? -6.968 3.941 2.410 1.00 84.19 184 GLY A CA 1
ATOM 1530 C C . GLY A 1 184 ? -7.176 5.098 3.379 1.00 84.19 184 GLY A C 1
ATOM 1531 O O . GLY A 1 184 ? -7.749 4.921 4.455 1.00 84.19 184 GLY A O 1
ATOM 1532 N N . ILE A 1 185 ? -6.658 6.275 3.032 1.00 88.62 185 ILE A N 1
ATOM 1533 C CA . ILE A 1 185 ? -6.812 7.503 3.816 1.00 88.62 185 ILE A CA 1
ATOM 1534 C C . ILE A 1 185 ? -7.272 8.616 2.882 1.00 88.62 185 ILE A C 1
ATOM 1536 O O . ILE A 1 185 ? -6.541 8.998 1.966 1.00 88.62 185 ILE A O 1
ATOM 1540 N N . LEU A 1 186 ? -8.458 9.172 3.132 1.00 86.25 186 LEU A N 1
ATOM 1541 C CA . LEU A 1 186 ? -9.049 10.213 2.288 1.00 86.25 186 LEU A CA 1
ATOM 1542 C C . LEU A 1 186 ? -9.771 11.288 3.109 1.00 86.25 186 LEU A C 1
ATOM 1544 O O . LEU A 1 186 ? -10.527 10.987 4.022 1.00 86.25 186 LEU A O 1
ATOM 1548 N N . GLY A 1 187 ? -9.551 12.564 2.782 1.00 85.06 187 GLY A N 1
ATOM 1549 C CA . GLY A 1 187 ? -10.360 13.667 3.322 1.00 85.06 187 GLY A CA 1
ATOM 1550 C C . GLY A 1 187 ? -10.254 13.902 4.836 1.00 85.06 187 GLY A C 1
ATOM 1551 O O . GLY A 1 187 ? -11.125 14.550 5.408 1.00 85.06 187 GLY A O 1
ATOM 1552 N N . ASN A 1 188 ? -9.213 13.391 5.500 1.00 91.25 188 ASN A N 1
ATOM 1553 C CA . ASN A 1 188 ? -9.049 13.532 6.948 1.00 91.25 188 ASN A CA 1
ATOM 1554 C C . ASN A 1 188 ? -8.252 14.782 7.331 1.00 91.25 188 ASN A C 1
ATOM 1556 O O . ASN A 1 188 ? -7.335 15.195 6.622 1.00 91.25 188 ASN A O 1
ATOM 1560 N N . ASN A 1 189 ? -8.546 15.322 8.512 1.00 91.75 189 ASN A N 1
ATOM 1561 C CA . ASN A 1 189 ? -7.738 16.342 9.167 1.00 91.75 189 ASN A CA 1
ATOM 1562 C C . ASN A 1 189 ? -7.072 15.750 10.414 1.00 91.75 189 ASN A C 1
ATOM 1564 O O . ASN A 1 189 ? -7.774 15.388 11.361 1.00 91.75 189 ASN A O 1
ATOM 1568 N N . PHE A 1 190 ? -5.739 15.671 10.405 1.00 92.50 190 PHE A N 1
ATOM 1569 C CA . PHE A 1 190 ? -4.933 15.196 11.528 1.00 92.50 190 PHE A CA 1
ATOM 1570 C C . PHE A 1 190 ? -4.198 16.357 12.200 1.00 92.50 190 PHE A C 1
ATOM 1572 O O . PHE A 1 190 ? -3.527 17.128 11.516 1.00 92.50 190 PHE A O 1
ATOM 1579 N N . THR A 1 191 ? -4.261 16.462 13.532 1.00 92.38 191 THR A N 1
ATOM 1580 C CA . THR A 1 191 ? -3.451 17.465 14.260 1.00 92.38 191 THR A CA 1
ATOM 1581 C C . THR A 1 191 ? -2.056 16.931 14.592 1.00 92.38 191 THR A C 1
ATOM 1583 O O . THR A 1 191 ? -1.059 17.618 14.376 1.00 92.38 191 THR A O 1
ATOM 1586 N N . LYS A 1 192 ? -1.968 15.693 15.084 1.00 91.56 192 LYS A N 1
ATOM 1587 C CA . LYS A 1 192 ? -0.725 15.001 15.428 1.00 91.56 192 LYS A CA 1
ATOM 1588 C C . LYS A 1 192 ? -0.799 13.550 14.964 1.00 91.56 192 LYS A C 1
ATOM 1590 O O . LYS A 1 192 ? -1.792 12.867 15.200 1.00 91.56 192 LYS A O 1
ATOM 1595 N N . VAL A 1 193 ? 0.266 13.087 14.319 1.00 93.06 193 VAL A N 1
ATOM 1596 C CA . VAL A 1 193 ? 0.389 11.714 13.826 1.00 93.06 193 VAL A CA 1
ATOM 1597 C C . VAL A 1 193 ? 1.716 11.141 14.298 1.00 93.06 193 VAL A C 1
ATOM 1599 O O . VAL A 1 193 ? 2.755 11.772 14.109 1.00 93.06 193 VAL A O 1
ATOM 1602 N N . ASP A 1 194 ? 1.663 9.955 14.893 1.00 89.94 194 ASP A N 1
ATOM 1603 C CA . ASP A 1 194 ? 2.818 9.099 15.136 1.00 89.94 194 ASP A CA 1
ATOM 1604 C C . ASP A 1 194 ? 2.573 7.763 14.436 1.00 89.94 194 ASP A C 1
ATOM 1606 O O . ASP A 1 194 ? 1.779 6.923 14.876 1.00 89.94 194 ASP A O 1
ATOM 1610 N N . PHE A 1 195 ? 3.193 7.619 13.272 1.00 88.81 195 PHE A N 1
ATOM 1611 C CA . PHE A 1 195 ? 3.013 6.463 12.415 1.00 88.81 195 PHE A CA 1
ATOM 1612 C C . PHE A 1 195 ? 4.361 6.005 11.879 1.00 88.81 195 PHE A C 1
ATOM 1614 O O . PHE A 1 195 ? 5.022 6.721 11.116 1.00 88.81 195 PHE A O 1
ATOM 1621 N N . ASP A 1 196 ? 4.755 4.792 12.261 1.00 79.81 196 ASP A N 1
ATOM 1622 C CA . ASP A 1 196 ? 5.922 4.145 11.681 1.00 79.81 196 ASP A CA 1
ATOM 1623 C C . ASP A 1 196 ? 5.544 3.495 10.346 1.00 79.81 196 ASP A C 1
ATOM 1625 O O . ASP A 1 196 ? 4.724 2.579 10.271 1.00 79.81 196 ASP A O 1
ATOM 1629 N N . PHE A 1 197 ? 6.172 3.970 9.272 1.00 78.31 197 PHE A N 1
ATOM 1630 C CA . PHE A 1 197 ? 5.918 3.493 7.918 1.00 78.31 197 PHE A CA 1
ATOM 1631 C C . PHE A 1 197 ? 6.334 2.028 7.711 1.00 78.31 197 PHE A C 1
ATOM 1633 O O . PHE A 1 197 ? 5.934 1.423 6.713 1.00 78.31 197 PHE A O 1
ATOM 1640 N N . GLU A 1 198 ? 7.140 1.444 8.602 1.00 77.31 198 GLU A N 1
ATOM 1641 C CA . GLU A 1 198 ? 7.496 0.024 8.532 1.00 77.31 198 GLU A CA 1
ATOM 1642 C C . GLU A 1 198 ? 6.298 -0.899 8.776 1.00 77.31 198 GLU A C 1
ATOM 1644 O O . GLU A 1 198 ? 6.255 -1.993 8.212 1.00 77.31 198 GLU A O 1
ATOM 1649 N N . GLN A 1 199 ? 5.280 -0.409 9.491 1.00 82.88 199 GLN A N 1
ATOM 1650 C CA . GLN A 1 199 ? 4.030 -1.122 9.770 1.00 82.88 199 GLN A CA 1
ATOM 1651 C C . GLN A 1 199 ? 3.152 -1.316 8.522 1.00 82.88 199 GLN A C 1
ATOM 1653 O O . GLN A 1 199 ? 2.182 -2.069 8.567 1.00 82.88 199 GLN A O 1
ATOM 1658 N N . PHE A 1 200 ? 3.464 -0.645 7.404 1.00 81.00 200 PHE A N 1
ATOM 1659 C CA . PHE A 1 200 ? 2.688 -0.691 6.164 1.00 81.00 200 PHE A CA 1
ATOM 1660 C C . PHE A 1 200 ? 3.502 -1.214 4.969 1.00 81.00 200 PHE A C 1
ATOM 1662 O O . PHE A 1 200 ? 4.625 -0.775 4.693 1.00 81.00 200 PHE A O 1
ATOM 1669 N N . GLN A 1 201 ? 2.906 -2.130 4.200 1.00 72.44 201 GLN A N 1
ATOM 1670 C CA . GLN A 1 201 ? 3.497 -2.676 2.974 1.00 72.44 201 GLN A CA 1
ATOM 1671 C C . GLN A 1 201 ? 3.207 -1.775 1.760 1.00 72.44 201 GLN A C 1
ATOM 1673 O O . GLN A 1 201 ? 2.216 -1.943 1.048 1.00 72.44 201 GLN A O 1
ATOM 1678 N N . VAL A 1 202 ? 4.111 -0.829 1.487 1.00 65.38 202 VAL A N 1
ATOM 1679 C CA . VAL A 1 202 ? 3.999 0.177 0.407 1.00 65.38 202 VAL A CA 1
ATOM 1680 C C . VAL A 1 202 ? 3.752 -0.447 -0.977 1.00 65.38 202 VAL A C 1
ATOM 1682 O O . VAL A 1 202 ? 3.054 0.128 -1.813 1.00 65.38 202 VAL A O 1
ATOM 1685 N N . GLU A 1 203 ? 4.275 -1.644 -1.242 1.00 64.38 203 GLU A N 1
ATOM 1686 C CA . GLU A 1 203 ? 4.096 -2.360 -2.509 1.00 64.38 203 GLU A CA 1
ATOM 1687 C C . GLU A 1 203 ? 2.631 -2.724 -2.808 1.00 64.38 203 GLU A C 1
ATOM 1689 O O . GLU A 1 203 ? 2.277 -2.955 -3.972 1.00 64.38 203 GLU A O 1
ATOM 1694 N N . ASN A 1 204 ? 1.772 -2.755 -1.786 1.00 64.56 204 ASN A N 1
ATOM 1695 C CA . ASN A 1 204 ? 0.359 -3.090 -1.925 1.00 64.56 204 ASN A CA 1
ATOM 1696 C C . ASN A 1 204 ? -0.499 -1.912 -2.423 1.00 64.56 2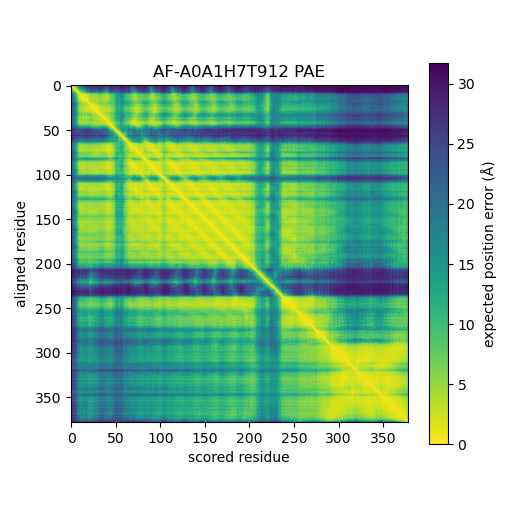04 ASN A C 1
ATOM 1698 O O . ASN A 1 204 ? -1.615 -2.147 -2.881 1.00 64.56 204 ASN A O 1
ATOM 1702 N N . LEU A 1 205 ? 0.031 -0.680 -2.471 1.00 63.66 205 LEU A N 1
ATOM 1703 C CA . LEU A 1 205 ? -0.690 0.518 -2.945 1.00 63.66 205 LEU A CA 1
ATOM 1704 C C . LEU A 1 205 ? -1.141 0.457 -4.420 1.00 63.66 205 LEU A C 1
ATOM 1706 O O . LEU A 1 205 ? -2.085 1.141 -4.800 1.00 63.66 205 LEU A O 1
ATOM 1710 N N . ASN A 1 206 ? -0.469 -0.321 -5.282 1.00 52.50 206 ASN A N 1
ATOM 1711 C CA . ASN A 1 206 ? -0.704 -0.315 -6.742 1.00 52.50 206 ASN A CA 1
ATOM 1712 C C . ASN A 1 206 ? -0.975 -1.698 -7.342 1.00 52.50 206 ASN A C 1
ATOM 1714 O O . ASN A 1 206 ? -0.833 -1.915 -8.551 1.00 52.50 206 ASN A O 1
ATOM 1718 N N . ARG A 1 207 ? -1.352 -2.677 -6.519 1.00 50.88 207 ARG A N 1
ATOM 1719 C CA . ARG A 1 207 ? -1.831 -3.948 -7.064 1.00 50.88 207 ARG A CA 1
ATOM 1720 C C . ARG A 1 207 ? -3.214 -3.727 -7.668 1.00 50.88 207 ARG A C 1
ATOM 1722 O O . ARG A 1 207 ? -4.227 -3.661 -6.986 1.00 50.88 207 ARG A O 1
ATOM 1729 N N . SER A 1 208 ? -3.225 -3.584 -8.993 1.00 39.00 208 SER A N 1
ATOM 1730 C CA . SER A 1 208 ? -4.422 -3.463 -9.819 1.00 39.00 208 SER A CA 1
ATOM 1731 C C . SER A 1 208 ? -5.451 -4.550 -9.494 1.00 39.00 208 SER A C 1
ATOM 1733 O O . SER A 1 208 ? -5.149 -5.743 -9.563 1.00 39.00 208 SER A O 1
ATOM 1735 N N . LYS A 1 209 ? -6.687 -4.104 -9.281 1.00 45.28 209 LYS A N 1
ATOM 1736 C CA . LYS A 1 209 ? -7.923 -4.833 -8.941 1.00 45.28 209 LYS A CA 1
ATOM 1737 C C . LYS A 1 209 ? -8.292 -6.043 -9.807 1.00 45.28 209 LYS A C 1
ATOM 1739 O O . LYS A 1 209 ? -9.205 -6.783 -9.469 1.00 45.28 209 LYS A O 1
ATOM 1744 N N . GLN A 1 210 ? -7.622 -6.242 -10.940 1.00 33.50 210 GLN A N 1
ATOM 1745 C CA . GLN A 1 210 ? -8.054 -7.159 -11.999 1.00 33.50 210 GLN A CA 1
ATOM 1746 C C . GLN A 1 210 ? -7.396 -8.552 -11.939 1.00 33.50 210 GLN A C 1
ATOM 1748 O O . GLN A 1 210 ? -7.902 -9.478 -12.562 1.00 33.50 210 GLN A O 1
ATOM 1753 N N . LYS A 1 211 ? -6.317 -8.735 -11.159 1.00 36.78 211 LYS A N 1
ATOM 1754 C CA . LYS A 1 211 ? -5.649 -10.039 -10.920 1.00 36.78 211 LYS A CA 1
ATOM 1755 C C . LYS A 1 211 ? -5.913 -10.611 -9.512 1.00 36.78 211 LYS A C 1
ATOM 1757 O O . LYS A 1 211 ? -5.103 -11.355 -8.979 1.00 36.78 211 LYS A O 1
ATOM 1762 N N . LEU A 1 212 ? -7.032 -10.231 -8.895 1.00 44.75 212 LEU A N 1
ATOM 1763 C CA . LEU A 1 212 ? -7.384 -10.519 -7.491 1.00 44.75 212 LEU A CA 1
ATOM 1764 C C . LEU A 1 212 ? -8.571 -11.498 -7.354 1.00 44.75 212 LEU A C 1
ATOM 1766 O O . LEU A 1 212 ? -9.247 -11.540 -6.331 1.00 44.75 212 LEU A O 1
ATOM 1770 N N . LYS A 1 213 ? -8.860 -12.276 -8.406 1.00 34.69 213 LYS A N 1
ATOM 1771 C CA . LYS A 1 213 ? -10.036 -13.159 -8.482 1.00 34.69 213 LYS A CA 1
ATOM 1772 C C . LYS A 1 213 ? -9.839 -14.535 -7.820 1.00 34.69 213 LYS A C 1
ATOM 1774 O O . LYS A 1 213 ? -10.839 -15.204 -7.591 1.00 34.69 213 LYS A O 1
ATOM 1779 N N . GLU A 1 214 ? -8.612 -14.929 -7.471 1.00 37.91 214 GLU A N 1
ATOM 1780 C CA . GLU A 1 214 ? -8.279 -16.333 -7.152 1.00 37.91 214 GLU A CA 1
ATOM 1781 C C . GLU A 1 214 ? -7.926 -16.643 -5.677 1.00 37.91 214 GLU A C 1
ATOM 1783 O O . GLU A 1 214 ? -7.895 -17.812 -5.325 1.00 37.91 214 GLU A O 1
ATOM 1788 N N . HIS A 1 215 ? -7.718 -15.666 -4.780 1.00 42.94 215 HIS A N 1
ATOM 1789 C CA . HIS A 1 215 ? -7.018 -15.909 -3.491 1.00 42.94 215 HIS A CA 1
ATOM 1790 C C . HIS A 1 215 ? -7.851 -15.788 -2.201 1.00 42.94 215 HIS A C 1
ATOM 1792 O O . HIS A 1 215 ? -7.408 -15.209 -1.210 1.00 42.94 215 HIS A O 1
ATOM 1798 N N . VAL A 1 216 ? -9.091 -16.263 -2.198 1.00 41.75 216 VAL A N 1
ATOM 1799 C CA . VAL A 1 216 ? -10.069 -15.896 -1.143 1.00 41.75 216 VAL A CA 1
ATOM 1800 C C . VAL A 1 216 ? -10.153 -16.845 0.022 1.00 41.75 216 VAL A C 1
ATOM 1802 O O . VAL A 1 216 ? -10.620 -16.471 1.091 1.00 41.75 216 VAL A O 1
ATOM 1805 N N . ASP A 1 217 ? -9.586 -18.020 -0.144 1.00 40.34 217 ASP A N 1
ATOM 1806 C CA . ASP A 1 217 ? -9.690 -19.058 0.860 1.00 40.34 217 ASP A CA 1
ATOM 1807 C C . ASP A 1 217 ? -8.610 -18.951 1.958 1.00 40.34 217 ASP A C 1
ATOM 1809 O O . ASP A 1 217 ? -8.681 -19.702 2.925 1.00 40.34 217 ASP A O 1
ATOM 1813 N N . ASP A 1 218 ? -7.680 -17.981 1.865 1.00 40.12 218 ASP A N 1
ATOM 1814 C CA . ASP A 1 218 ? -6.393 -18.010 2.587 1.00 40.12 218 ASP A CA 1
ATOM 1815 C C . ASP A 1 218 ? -6.168 -16.926 3.688 1.00 40.12 218 ASP A C 1
ATOM 1817 O O . ASP A 1 218 ? -5.098 -16.923 4.300 1.00 40.12 218 ASP A O 1
ATOM 1821 N N . TYR A 1 219 ? -7.110 -16.009 4.022 1.00 48.31 219 TYR A N 1
ATOM 1822 C CA . TYR A 1 219 ? -6.952 -15.128 5.224 1.00 48.31 219 TYR A CA 1
ATOM 1823 C C . TYR A 1 219 ? -7.281 -15.798 6.527 1.00 48.31 219 TYR A C 1
ATOM 1825 O O . TYR A 1 219 ? -8.342 -15.616 7.112 1.00 48.31 219 TYR A O 1
ATOM 1833 N N . ASN A 1 220 ? -6.270 -16.488 7.025 1.00 53.91 220 ASN A N 1
ATOM 1834 C CA . ASN A 1 220 ? -6.207 -16.960 8.382 1.00 53.91 220 ASN A CA 1
ATOM 1835 C C . ASN A 1 220 ? -5.910 -15.795 9.325 1.00 53.91 220 ASN A C 1
ATOM 1837 O O . ASN A 1 220 ? -4.757 -15.419 9.535 1.00 53.91 220 ASN A O 1
ATOM 1841 N N . LEU A 1 221 ? -6.957 -15.289 9.984 1.00 56.53 221 LEU A N 1
ATOM 1842 C CA . LEU A 1 221 ? -6.823 -14.421 11.166 1.00 56.53 221 LEU A CA 1
ATOM 1843 C C . LEU A 1 221 ? -6.054 -15.122 12.309 1.00 56.53 221 LEU A C 1
ATOM 1845 O O . LEU A 1 221 ? -5.647 -14.472 13.273 1.00 56.53 221 LEU A O 1
ATOM 1849 N N . PHE A 1 222 ? -5.816 -16.431 12.161 1.00 55.06 222 PHE A N 1
ATOM 1850 C CA . PHE A 1 222 ? -5.211 -17.350 13.115 1.00 55.06 222 PHE A CA 1
ATOM 1851 C C . PHE A 1 222 ? -3.762 -17.805 12.771 1.00 55.06 222 PHE A C 1
ATOM 1853 O O . PHE A 1 222 ? -3.133 -18.431 13.617 1.00 55.06 222 PHE A O 1
ATOM 1860 N N . GLN A 1 223 ? -3.167 -17.434 11.618 1.00 43.38 223 GLN A N 1
ATOM 1861 C CA . GLN A 1 223 ? -1.762 -17.758 11.248 1.00 43.38 223 GLN A CA 1
ATOM 1862 C C . GLN A 1 223 ? -0.905 -16.519 10.887 1.00 43.38 223 GLN A C 1
ATOM 1864 O O . GLN A 1 223 ? -1.424 -15.465 10.510 1.00 43.38 223 GLN A O 1
ATOM 1869 N N . LEU A 1 224 ? 0.429 -16.645 11.006 1.00 34.62 224 LEU A N 1
ATOM 1870 C CA . LEU A 1 224 ? 1.447 -15.669 10.575 1.00 34.62 224 LEU A CA 1
ATOM 1871 C C . LEU A 1 224 ? 1.743 -15.814 9.067 1.00 34.62 224 LEU A C 1
ATOM 1873 O O . LEU A 1 224 ? 2.482 -16.698 8.656 1.00 34.62 224 LEU A O 1
ATOM 1877 N N . ASN A 1 225 ? 1.171 -14.886 8.294 1.00 28.14 225 ASN A N 1
ATOM 1878 C CA . ASN A 1 225 ? 1.477 -14.469 6.917 1.00 28.14 225 ASN A CA 1
ATOM 1879 C C . ASN A 1 225 ? 1.563 -15.531 5.793 1.00 28.14 225 ASN A C 1
ATOM 1881 O O . ASN A 1 225 ? 2.532 -16.276 5.683 1.00 28.14 225 ASN A O 1
ATOM 1885 N N . ASN A 1 226 ? 0.651 -15.444 4.814 1.00 30.03 226 ASN A N 1
ATOM 1886 C CA . ASN A 1 226 ? 0.968 -14.877 3.493 1.00 30.03 226 ASN A CA 1
ATOM 1887 C C . ASN A 1 226 ? -0.283 -14.768 2.591 1.00 30.03 226 ASN A C 1
ATOM 1889 O O . ASN A 1 226 ? -0.815 -15.775 2.145 1.00 30.03 226 ASN A O 1
ATOM 1893 N N . LYS A 1 227 ? -0.610 -13.516 2.219 1.00 39.31 227 LYS A N 1
ATOM 1894 C CA . LYS A 1 227 ? -1.417 -13.043 1.061 1.00 39.31 227 LYS A CA 1
ATOM 1895 C C . LYS A 1 227 ? -2.895 -13.385 0.957 1.00 39.31 227 LYS A C 1
ATOM 1897 O O . LYS A 1 227 ? -3.268 -14.521 0.702 1.00 39.31 227 LYS A O 1
ATOM 1902 N N . THR A 1 228 ? -3.722 -12.341 1.010 1.00 30.25 228 THR A N 1
ATOM 1903 C CA . THR A 1 228 ? -5.137 -12.504 1.353 1.00 30.25 228 THR A CA 1
ATOM 1904 C C . THR A 1 228 ? -6.070 -11.445 0.775 1.00 30.25 228 THR A C 1
ATOM 1906 O O . THR A 1 228 ? -5.607 -10.508 0.120 1.00 30.25 228 THR A O 1
ATOM 1909 N N . SER A 1 229 ? -7.385 -11.678 0.926 1.00 40.06 229 SER A N 1
ATOM 1910 C CA . SER A 1 229 ? -8.484 -11.194 0.066 1.00 40.06 229 SER A CA 1
ATOM 1911 C C . SER A 1 229 ? -9.820 -10.895 0.795 1.00 40.06 229 SER A C 1
ATOM 1913 O O . SER A 1 229 ? -9.995 -11.342 1.923 1.00 40.06 229 SER A O 1
ATOM 1915 N N . ARG A 1 230 ? -10.737 -10.222 0.043 1.00 33.91 230 ARG A N 1
ATOM 1916 C CA . ARG A 1 230 ? -12.244 -10.074 0.028 1.00 33.91 230 ARG A CA 1
ATOM 1917 C C . ARG A 1 230 ? -13.016 -9.718 1.318 1.00 33.91 230 ARG A C 1
ATOM 1919 O O . ARG A 1 230 ? -13.153 -10.578 2.173 1.00 33.91 230 ARG A O 1
ATOM 1926 N N . ASP A 1 231 ? -13.543 -8.495 1.505 1.00 30.28 231 ASP A N 1
ATOM 1927 C CA . ASP A 1 231 ? -14.688 -7.873 0.796 1.00 30.28 231 ASP A CA 1
ATOM 1928 C C . ASP A 1 231 ? -14.717 -6.310 0.819 1.00 30.28 231 ASP A C 1
ATOM 1930 O O . ASP A 1 231 ? -14.022 -5.675 1.600 1.00 30.28 231 ASP A O 1
ATOM 1934 N N . ILE A 1 232 ? -15.597 -5.716 -0.020 1.00 37.00 232 ILE A N 1
ATOM 1935 C CA . ILE A 1 232 ? -15.838 -4.289 -0.403 1.00 37.00 232 ILE A CA 1
ATOM 1936 C C . ILE A 1 232 ? -14.863 -3.745 -1.475 1.00 37.00 232 ILE A C 1
ATOM 1938 O O . ILE A 1 232 ? -13.747 -3.346 -1.177 1.00 37.00 232 ILE A O 1
ATOM 1942 N N . LEU A 1 233 ? -15.106 -3.824 -2.791 1.00 31.14 233 LEU A N 1
ATOM 1943 C CA . LEU A 1 233 ? -16.114 -3.190 -3.670 1.00 31.14 233 LEU A CA 1
ATOM 1944 C C . LEU A 1 233 ? -16.178 -1.645 -3.644 1.00 31.14 233 LEU A C 1
ATOM 1946 O O . LEU A 1 233 ? -16.824 -1.045 -2.798 1.00 31.14 233 LEU A O 1
ATOM 1950 N N . ASN A 1 234 ? -15.636 -1.072 -4.730 1.00 33.81 234 ASN A N 1
ATOM 1951 C CA . ASN A 1 234 ? -15.928 0.241 -5.328 1.00 33.81 234 ASN A CA 1
ATOM 1952 C C . ASN A 1 234 ? -15.182 1.495 -4.835 1.00 33.81 234 ASN A C 1
ATOM 1954 O O . ASN A 1 234 ? -15.810 2.473 -4.462 1.00 33.81 234 ASN A O 1
ATOM 1958 N N . SER A 1 235 ? -13.869 1.584 -5.060 1.00 37.94 235 SER A N 1
ATOM 1959 C CA . SER A 1 235 ? -13.240 2.905 -5.264 1.00 37.94 235 SER A CA 1
ATOM 1960 C C . SER A 1 235 ? -12.060 2.822 -6.233 1.00 37.94 235 SER A C 1
ATOM 1962 O O . SER A 1 235 ? -10.902 2.650 -5.862 1.00 37.94 235 SER A O 1
ATOM 1964 N N . ASN A 1 236 ? -12.291 2.912 -7.551 1.00 46.53 236 ASN A N 1
ATOM 1965 C CA . ASN A 1 236 ? -11.222 3.275 -8.512 1.00 46.53 236 ASN A CA 1
ATOM 1966 C C . ASN A 1 236 ? -10.827 4.751 -8.314 1.00 46.53 236 ASN A C 1
ATOM 1968 O O . ASN A 1 236 ? -10.633 5.491 -9.273 1.00 46.53 236 ASN A O 1
ATOM 1972 N N . ASN A 1 237 ? -10.721 5.174 -7.058 1.00 59.06 237 ASN A N 1
ATOM 1973 C CA . ASN A 1 237 ? -10.496 6.542 -6.683 1.00 59.06 237 ASN A CA 1
ATOM 1974 C C . ASN A 1 237 ? -8.995 6.662 -6.527 1.00 59.06 237 ASN A C 1
ATOM 1976 O O . ASN A 1 237 ? -8.420 6.424 -5.471 1.00 59.06 237 ASN A O 1
ATOM 1980 N N . ASN A 1 238 ? -8.359 7.026 -7.636 1.00 67.44 238 ASN A N 1
ATOM 1981 C CA . ASN A 1 238 ? -7.013 7.583 -7.629 1.00 67.44 238 ASN A CA 1
ATOM 1982 C C . ASN A 1 238 ? -6.834 8.597 -6.483 1.00 67.44 238 ASN A C 1
ATOM 1984 O O . ASN A 1 238 ? -5.755 8.673 -5.916 1.00 67.44 238 ASN A O 1
ATOM 1988 N N . GLU A 1 239 ? -7.899 9.312 -6.112 1.00 71.19 239 GLU A N 1
ATOM 1989 C CA . GLU A 1 239 ? -7.972 10.214 -4.962 1.00 71.19 239 GLU A CA 1
ATOM 1990 C C . GLU A 1 239 ? -7.650 9.546 -3.618 1.00 71.19 239 GLU A C 1
ATOM 1992 O O . GLU A 1 239 ? -6.887 10.115 -2.851 1.00 71.19 239 GLU A O 1
ATOM 1997 N N . GLU A 1 240 ? -8.149 8.338 -3.337 1.00 73.81 240 GLU A N 1
ATOM 1998 C CA . GLU A 1 240 ? -7.872 7.606 -2.088 1.00 73.81 240 GLU A CA 1
ATOM 1999 C C . GLU A 1 240 ? -6.404 7.168 -2.018 1.00 73.81 240 GLU A C 1
ATOM 2001 O O . GLU A 1 240 ? -5.726 7.332 -1.001 1.00 73.81 240 GLU A O 1
ATOM 2006 N N . VAL A 1 241 ? -5.869 6.671 -3.137 1.00 74.50 241 VAL A N 1
ATOM 2007 C CA . VAL A 1 241 ? -4.450 6.302 -3.229 1.00 74.50 241 VAL A CA 1
ATOM 2008 C C . VAL A 1 241 ? -3.569 7.543 -3.082 1.00 74.50 241 VAL A C 1
ATOM 2010 O O . VAL A 1 241 ? -2.578 7.508 -2.358 1.00 74.50 241 VAL A O 1
ATOM 2013 N N . VAL A 1 242 ? -3.939 8.658 -3.716 1.00 77.44 242 VAL A N 1
ATOM 2014 C CA . VAL A 1 242 ? -3.240 9.945 -3.580 1.00 77.44 242 VAL A CA 1
ATOM 2015 C C . VAL A 1 242 ? -3.335 10.473 -2.149 1.00 77.44 242 VAL A C 1
ATOM 2017 O O . VAL A 1 242 ? -2.329 10.929 -1.610 1.00 77.44 242 VAL A O 1
ATOM 2020 N N . GLY A 1 243 ? -4.497 10.368 -1.506 1.00 81.12 243 GLY A N 1
ATOM 2021 C CA . GLY A 1 243 ? -4.696 10.726 -0.104 1.00 81.12 243 GLY A CA 1
ATOM 2022 C C . GLY A 1 243 ? -3.784 9.922 0.821 1.00 81.12 243 GLY A C 1
ATOM 2023 O O . GLY A 1 243 ? -3.086 10.499 1.654 1.00 81.12 243 GLY A O 1
ATOM 2024 N N . THR A 1 244 ? -3.676 8.615 0.583 1.00 84.88 244 THR A N 1
ATOM 2025 C CA . THR A 1 244 ? -2.787 7.716 1.333 1.00 84.88 244 THR A CA 1
ATOM 2026 C C . THR A 1 244 ? -1.311 8.035 1.090 1.00 84.88 244 THR A C 1
ATOM 2028 O O . THR A 1 244 ? -0.531 8.107 2.038 1.00 84.88 244 THR A O 1
ATOM 2031 N N . ILE A 1 245 ? -0.905 8.287 -0.160 1.00 82.94 245 ILE A N 1
ATOM 2032 C CA . ILE A 1 245 ? 0.469 8.704 -0.493 1.00 82.94 245 ILE A CA 1
ATOM 2033 C C . ILE A 1 245 ? 0.817 10.019 0.217 1.00 82.94 245 ILE A C 1
ATOM 2035 O O . ILE A 1 245 ? 1.882 10.124 0.828 1.00 82.94 245 ILE A O 1
ATOM 2039 N N . ASN A 1 246 ? -0.081 11.006 0.173 1.00 86.62 246 ASN A N 1
ATOM 2040 C CA . ASN A 1 246 ? 0.104 12.292 0.842 1.00 86.62 246 ASN A CA 1
ATOM 2041 C C . ASN A 1 246 ? 0.207 12.128 2.359 1.00 86.62 246 ASN A C 1
ATOM 2043 O O . ASN A 1 246 ? 1.074 12.748 2.975 1.00 86.62 246 ASN A O 1
ATOM 2047 N N . PHE A 1 247 ? -0.629 11.268 2.947 1.00 88.19 247 PHE A N 1
ATOM 2048 C CA . PHE A 1 247 ? -0.552 10.943 4.364 1.00 88.19 247 PHE A CA 1
ATOM 2049 C C . PHE A 1 247 ? 0.824 10.376 4.723 1.00 88.19 247 PHE A C 1
ATOM 2051 O O . PHE A 1 247 ? 1.515 10.935 5.574 1.00 88.19 247 PHE A O 1
ATOM 2058 N N . LEU A 1 248 ? 1.265 9.327 4.020 1.00 87.38 248 LEU A N 1
ATOM 2059 C CA . LEU A 1 248 ? 2.556 8.690 4.277 1.00 87.38 248 LEU A CA 1
ATOM 2060 C C . LEU A 1 248 ? 3.711 9.683 4.119 1.00 87.38 248 LEU A C 1
ATOM 2062 O O . LEU A 1 248 ? 4.630 9.694 4.932 1.00 87.38 248 LEU A O 1
ATOM 2066 N N . ARG A 1 249 ? 3.670 10.550 3.107 1.00 87.06 249 ARG A N 1
ATOM 2067 C CA . ARG A 1 249 ? 4.746 11.510 2.840 1.00 87.06 249 ARG A CA 1
ATOM 2068 C C . ARG A 1 249 ? 4.834 12.625 3.882 1.00 87.06 249 ARG A C 1
ATOM 2070 O O . ARG A 1 249 ? 5.938 13.011 4.252 1.00 87.06 249 ARG A O 1
ATOM 2077 N N . ASN A 1 250 ? 3.693 13.147 4.327 1.00 87.56 250 ASN A N 1
ATOM 2078 C CA . ASN A 1 250 ? 3.649 14.332 5.185 1.00 87.56 250 ASN A CA 1
ATOM 2079 C C . ASN A 1 250 ? 3.679 13.993 6.680 1.00 87.56 250 ASN A C 1
ATOM 2081 O O . ASN A 1 250 ? 4.093 14.828 7.481 1.00 87.56 250 ASN A O 1
ATOM 2085 N N . HIS A 1 251 ? 3.242 12.788 7.055 1.00 86.38 251 HIS A N 1
ATOM 2086 C CA . HIS A 1 251 ? 3.077 12.393 8.455 1.00 86.38 251 HIS A CA 1
ATOM 2087 C C . HIS A 1 251 ? 4.025 11.281 8.916 1.00 86.38 251 HIS A C 1
ATOM 2089 O O . HIS A 1 251 ? 3.980 10.900 10.082 1.00 86.38 251 HIS A O 1
ATOM 2095 N N . THR A 1 252 ? 4.902 10.768 8.047 1.00 84.19 252 THR A N 1
ATOM 2096 C CA . THR A 1 252 ? 5.869 9.720 8.417 1.00 84.19 252 THR A CA 1
ATOM 2097 C C . THR A 1 252 ? 7.289 10.084 7.991 1.00 84.19 252 THR A C 1
ATOM 2099 O O . THR A 1 252 ? 7.510 10.922 7.117 1.00 84.19 252 THR A O 1
ATOM 2102 N N . LYS A 1 253 ? 8.285 9.400 8.566 1.00 82.25 253 LYS A N 1
ATOM 2103 C CA . LYS A 1 253 ? 9.704 9.538 8.188 1.00 82.25 253 LYS A CA 1
ATOM 2104 C C . LYS A 1 253 ? 10.089 8.699 6.961 1.00 82.25 253 LYS A C 1
ATOM 2106 O O . LYS A 1 253 ? 11.261 8.360 6.802 1.00 82.25 253 LYS A O 1
ATOM 2111 N N . ILE A 1 254 ? 9.143 8.358 6.082 1.00 79.88 254 ILE A N 1
ATOM 2112 C CA . ILE A 1 254 ? 9.383 7.482 4.920 1.00 79.88 254 ILE A CA 1
ATOM 2113 C C . ILE A 1 254 ? 10.461 8.003 3.959 1.00 79.88 254 ILE A C 1
ATOM 2115 O O . ILE A 1 254 ? 11.116 7.206 3.292 1.00 79.88 254 ILE A O 1
ATOM 2119 N N . SER A 1 255 ? 10.708 9.316 3.929 1.00 76.50 255 SER A N 1
ATOM 2120 C CA . SER A 1 255 ? 11.803 9.928 3.161 1.00 76.50 255 SER A CA 1
ATOM 2121 C C . SER A 1 255 ? 13.193 9.416 3.563 1.00 76.50 255 SER A C 1
ATOM 2123 O O . SER A 1 255 ? 14.114 9.456 2.751 1.00 76.50 255 SER A O 1
ATOM 2125 N N . SER A 1 256 ? 13.350 8.877 4.778 1.00 79.44 256 SER A N 1
ATOM 2126 C CA . SER A 1 256 ? 14.586 8.215 5.215 1.00 79.44 256 SER A CA 1
ATOM 2127 C C . SER A 1 256 ? 14.877 6.924 4.436 1.00 79.44 256 SER A C 1
ATOM 2129 O O . SER A 1 256 ? 16.038 6.593 4.198 1.00 79.44 256 SER A O 1
ATOM 2131 N N . ASN A 1 257 ? 13.840 6.214 3.976 1.00 79.56 257 ASN A N 1
ATOM 2132 C CA . ASN A 1 257 ? 13.972 5.000 3.181 1.00 79.56 257 ASN A CA 1
ATOM 2133 C C . ASN A 1 257 ? 13.786 5.317 1.690 1.00 79.56 257 ASN A C 1
ATOM 2135 O O . ASN A 1 257 ? 12.677 5.253 1.150 1.00 79.56 257 ASN A O 1
ATOM 2139 N N . ARG A 1 258 ? 14.900 5.609 1.002 1.00 74.25 258 ARG A N 1
ATOM 2140 C CA . ARG A 1 258 ? 14.908 5.987 -0.426 1.00 74.25 258 ARG A CA 1
ATOM 2141 C C . ARG A 1 258 ? 14.154 5.008 -1.323 1.00 74.25 258 ARG A C 1
ATOM 2143 O O . ARG A 1 258 ? 13.465 5.434 -2.244 1.00 74.25 258 ARG A O 1
ATOM 2150 N N . PHE A 1 259 ? 14.263 3.700 -1.079 1.00 71.81 259 PHE A N 1
ATOM 2151 C CA . PHE A 1 259 ? 13.591 2.703 -1.915 1.00 71.81 259 PHE A CA 1
ATOM 2152 C C . PHE A 1 259 ? 12.068 2.835 -1.829 1.00 71.81 259 PHE A C 1
ATOM 2154 O O . PHE A 1 259 ? 11.408 2.946 -2.863 1.00 71.81 259 PHE A O 1
ATOM 2161 N N . ARG A 1 260 ? 11.514 2.869 -0.611 1.00 68.50 260 ARG A N 1
ATOM 2162 C CA . ARG A 1 260 ? 10.063 2.984 -0.396 1.00 68.50 260 ARG A CA 1
ATOM 2163 C C . ARG A 1 260 ? 9.529 4.346 -0.825 1.00 68.50 260 ARG A C 1
ATOM 2165 O O . ARG A 1 260 ? 8.483 4.414 -1.468 1.00 68.50 260 ARG A O 1
ATOM 2172 N N . TYR A 1 261 ? 10.278 5.409 -0.556 1.00 75.25 261 TYR A N 1
ATOM 2173 C CA . TYR A 1 261 ? 9.935 6.752 -1.009 1.00 75.25 261 TYR A CA 1
ATOM 2174 C C . TYR A 1 261 ? 9.836 6.840 -2.541 1.00 75.25 261 TYR A C 1
ATOM 2176 O O . TYR A 1 261 ? 8.849 7.329 -3.088 1.00 75.25 261 TYR A O 1
ATOM 2184 N N . ASN A 1 262 ? 10.800 6.253 -3.251 1.00 70.56 262 ASN A N 1
ATOM 2185 C CA . ASN A 1 262 ? 10.798 6.184 -4.710 1.00 70.56 262 ASN A CA 1
ATOM 2186 C C . ASN A 1 262 ? 9.633 5.361 -5.277 1.00 70.56 262 ASN A C 1
ATOM 2188 O O . ASN A 1 262 ? 9.128 5.668 -6.360 1.00 70.56 262 ASN A O 1
ATOM 2192 N N . VAL A 1 263 ? 9.175 4.330 -4.557 1.00 71.88 263 VAL A N 1
ATOM 2193 C CA . VAL A 1 263 ? 7.946 3.615 -4.922 1.00 71.88 263 VAL A CA 1
ATOM 2194 C C . VAL A 1 263 ? 6.752 4.565 -4.846 1.00 71.88 263 VAL A C 1
ATOM 2196 O O . VAL A 1 263 ? 6.024 4.649 -5.829 1.00 71.88 263 VAL A O 1
ATOM 2199 N N . LEU A 1 264 ? 6.584 5.330 -3.762 1.00 72.12 264 LEU A N 1
ATOM 2200 C CA . LEU A 1 264 ? 5.477 6.290 -3.635 1.00 72.12 264 LEU A CA 1
ATOM 2201 C C . LEU A 1 264 ? 5.457 7.314 -4.777 1.00 72.12 264 LEU A C 1
ATOM 2203 O O . LEU A 1 264 ? 4.424 7.481 -5.424 1.00 72.12 264 LEU A O 1
ATOM 2207 N N . LEU A 1 265 ? 6.605 7.925 -5.083 1.00 72.31 265 LEU A N 1
ATOM 2208 C CA . LEU A 1 265 ? 6.723 8.898 -6.175 1.00 72.31 265 LEU A CA 1
ATOM 2209 C C . LEU A 1 265 ? 6.394 8.283 -7.541 1.00 72.31 265 LEU A C 1
ATOM 2211 O O . LEU A 1 265 ? 5.720 8.902 -8.366 1.00 72.31 265 LEU A O 1
ATOM 2215 N N . TYR A 1 266 ? 6.826 7.042 -7.785 1.00 74.44 266 TYR A N 1
ATOM 2216 C CA . TYR A 1 266 ? 6.450 6.313 -8.994 1.00 74.44 266 TYR A CA 1
ATOM 2217 C C . TYR A 1 266 ? 4.929 6.134 -9.081 1.00 74.44 266 TYR A C 1
ATOM 2219 O O . TYR A 1 266 ? 4.344 6.397 -10.132 1.00 74.44 266 TYR A O 1
ATOM 2227 N N . LEU A 1 267 ? 4.280 5.713 -7.993 1.00 70.88 267 LEU A N 1
ATOM 2228 C CA . LEU A 1 267 ? 2.833 5.489 -7.967 1.00 70.88 267 LEU A CA 1
ATOM 2229 C C . LEU A 1 267 ? 2.054 6.770 -8.231 1.00 70.88 267 LEU A C 1
ATOM 223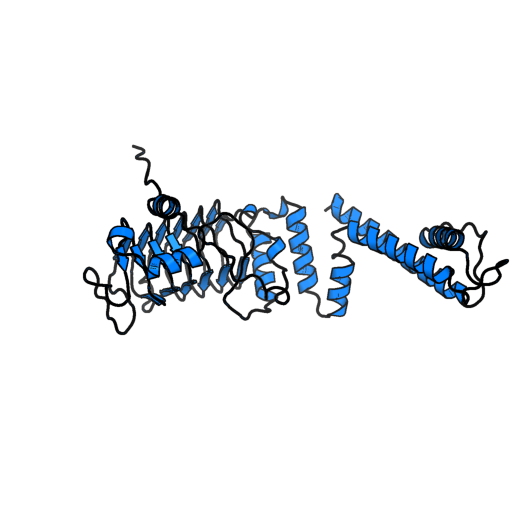1 O O . LEU A 1 267 ? 1.197 6.795 -9.114 1.00 70.88 267 LEU A O 1
ATOM 2235 N N . GLU A 1 268 ? 2.420 7.836 -7.531 1.00 72.81 268 GLU A N 1
ATOM 2236 C CA . GLU A 1 268 ? 1.861 9.168 -7.711 1.00 72.81 268 GLU A CA 1
ATOM 2237 C C . GLU A 1 268 ? 1.999 9.622 -9.173 1.00 72.81 268 GLU A C 1
ATOM 2239 O O . GLU A 1 268 ? 1.014 9.976 -9.823 1.00 72.81 268 GLU A O 1
ATOM 2244 N N . SER A 1 269 ? 3.199 9.490 -9.750 1.00 71.19 269 SER A N 1
ATOM 2245 C CA . SER A 1 269 ? 3.469 9.892 -11.135 1.00 71.19 269 SER A CA 1
ATOM 2246 C C . SER A 1 269 ? 2.651 9.123 -12.178 1.00 71.19 269 SER A C 1
ATOM 2248 O O . SER A 1 269 ? 2.323 9.687 -13.221 1.00 71.19 269 SER A O 1
ATOM 2250 N N . VAL A 1 270 ? 2.308 7.855 -11.914 1.00 72.06 270 VAL A N 1
ATOM 2251 C CA . VAL A 1 270 ? 1.462 7.022 -12.787 1.00 72.06 270 VAL A CA 1
ATOM 2252 C C . VAL A 1 270 ? -0.010 7.411 -12.657 1.00 72.06 270 VAL A C 1
ATOM 2254 O O . VAL A 1 270 ? -0.737 7.386 -13.653 1.00 72.06 270 VAL A O 1
ATOM 2257 N N . ILE A 1 271 ? -0.451 7.765 -11.448 1.00 71.38 271 ILE A N 1
ATOM 2258 C CA . ILE A 1 271 ? -1.833 8.159 -11.161 1.00 71.38 271 ILE A CA 1
ATOM 2259 C C . ILE A 1 271 ? -2.174 9.496 -11.827 1.00 71.38 271 ILE A C 1
ATOM 2261 O O . ILE A 1 271 ? -3.218 9.593 -12.470 1.00 71.38 271 ILE A O 1
ATOM 2265 N N . TYR A 1 272 ? -1.272 10.481 -11.756 1.00 73.19 272 TYR A N 1
ATOM 2266 C CA . TYR A 1 272 ? -1.477 11.811 -12.344 1.00 73.19 272 TYR A CA 1
ATOM 2267 C C . TYR A 1 272 ? -1.489 11.839 -13.877 1.00 73.19 272 TYR A C 1
ATOM 2269 O O . TYR A 1 272 ? -1.816 12.863 -14.475 1.00 73.19 272 TYR A O 1
ATOM 2277 N N . GLN A 1 273 ? -1.151 10.734 -14.546 1.00 74.12 273 GLN A N 1
ATOM 2278 C CA . GLN A 1 273 ? -1.185 10.697 -16.001 1.00 74.12 273 GLN A CA 1
ATOM 2279 C C . GLN A 1 273 ? -2.627 10.718 -16.538 1.00 74.12 273 GLN A C 1
ATOM 2281 O O . GLN A 1 273 ? -3.402 9.808 -16.220 1.00 74.12 273 GLN A O 1
ATOM 2286 N N . PRO A 1 274 ? -2.981 11.674 -17.420 1.00 71.00 274 PRO A N 1
ATOM 2287 C CA . PRO A 1 274 ? -4.342 11.790 -17.944 1.00 71.00 274 PRO A CA 1
ATOM 2288 C C . PRO A 1 274 ? -4.682 10.670 -18.938 1.00 71.00 274 PRO A C 1
ATOM 2290 O O . PRO A 1 274 ? -5.815 10.197 -18.981 1.00 71.00 274 PRO A O 1
ATOM 2293 N N . ASN A 1 275 ? -3.692 10.188 -19.700 1.00 79.69 275 ASN A N 1
ATOM 2294 C CA . ASN A 1 275 ? -3.916 9.323 -20.858 1.00 79.69 275 ASN A CA 1
ATOM 2295 C C . ASN A 1 275 ? -3.397 7.894 -20.637 1.00 79.69 275 ASN A C 1
ATOM 2297 O O . ASN A 1 275 ? -2.369 7.661 -20.000 1.00 79.69 275 ASN A O 1
ATOM 2301 N N . SER A 1 276 ? -4.062 6.907 -21.245 1.00 74.31 276 SER A N 1
ATOM 2302 C CA . SER A 1 276 ? -3.640 5.497 -21.178 1.00 74.31 276 SER A CA 1
ATOM 2303 C C . SER A 1 276 ? -2.262 5.258 -21.805 1.00 74.31 276 SER A C 1
ATOM 2305 O O . SER A 1 276 ? -1.492 4.447 -21.296 1.00 74.31 276 SER A O 1
ATOM 2307 N N . ILE A 1 277 ? -1.916 5.997 -22.866 1.00 74.44 277 ILE A N 1
ATOM 2308 C CA . ILE A 1 277 ? -0.604 5.903 -23.525 1.00 74.44 277 ILE A CA 1
ATOM 2309 C C . ILE A 1 277 ? 0.501 6.388 -22.587 1.00 74.44 277 ILE A C 1
ATOM 2311 O O . ILE A 1 277 ? 1.497 5.692 -22.415 1.00 74.44 277 ILE A O 1
ATOM 2315 N N . SER A 1 278 ? 0.322 7.533 -21.921 1.00 75.19 278 SER A N 1
ATOM 2316 C CA . SER A 1 278 ? 1.333 8.028 -20.985 1.00 75.19 278 SER A CA 1
ATOM 2317 C C . SER A 1 278 ? 1.467 7.119 -19.764 1.00 75.19 278 SER A C 1
ATOM 2319 O O . SER A 1 278 ? 2.583 6.886 -19.312 1.00 75.19 278 SER A O 1
ATOM 2321 N N . LYS A 1 279 ? 0.382 6.481 -19.298 1.00 70.81 279 LYS A N 1
ATOM 2322 C CA . LYS A 1 279 ? 0.462 5.413 -18.280 1.00 70.81 279 LYS A CA 1
ATOM 2323 C C . LYS A 1 279 ? 1.290 4.217 -18.749 1.00 70.81 279 LYS A C 1
ATOM 2325 O O . LYS A 1 279 ? 2.085 3.689 -17.973 1.00 70.81 279 LYS A O 1
ATOM 2330 N N . ILE A 1 280 ? 1.116 3.781 -19.998 1.00 73.81 280 ILE A N 1
ATOM 2331 C CA . ILE A 1 280 ? 1.913 2.693 -20.585 1.00 73.81 280 ILE A CA 1
ATOM 2332 C C . ILE A 1 280 ? 3.385 3.105 -20.671 1.00 73.81 280 ILE A C 1
ATOM 2334 O O . ILE A 1 280 ? 4.240 2.363 -20.194 1.00 73.81 280 ILE A O 1
ATOM 2338 N N . LEU A 1 281 ? 3.679 4.304 -21.180 1.00 77.12 281 LEU A N 1
ATOM 2339 C CA . LEU A 1 281 ? 5.042 4.835 -21.246 1.00 77.12 281 LEU A CA 1
ATOM 2340 C C . LEU A 1 281 ? 5.681 4.911 -19.855 1.00 77.12 281 LEU A C 1
ATOM 2342 O O . LEU A 1 281 ? 6.792 4.424 -19.663 1.00 77.12 281 LEU A O 1
ATOM 2346 N N . MET A 1 282 ? 4.959 5.415 -18.853 1.00 75.88 282 MET A N 1
ATOM 2347 C CA . MET A 1 282 ? 5.440 5.472 -17.471 1.00 75.88 282 MET A CA 1
ATOM 2348 C C . MET A 1 282 ? 5.744 4.086 -16.896 1.00 75.88 282 MET A C 1
ATOM 2350 O O . MET A 1 282 ? 6.731 3.927 -16.178 1.00 75.88 282 MET A O 1
ATOM 2354 N N . ARG A 1 283 ? 4.948 3.063 -17.236 1.00 75.44 283 ARG A N 1
ATOM 2355 C CA . ARG A 1 283 ? 5.204 1.669 -16.829 1.00 75.44 283 ARG A CA 1
ATOM 2356 C C . ARG A 1 283 ? 6.415 1.060 -17.534 1.00 75.44 283 ARG A C 1
ATOM 2358 O O . ARG A 1 283 ? 7.158 0.309 -16.900 1.00 75.44 283 ARG A O 1
ATOM 2365 N N . ILE A 1 284 ? 6.612 1.371 -18.816 1.00 72.00 284 ILE A N 1
ATOM 2366 C CA . ILE A 1 284 ? 7.767 0.918 -19.607 1.00 72.00 284 ILE A CA 1
ATOM 2367 C C . ILE A 1 284 ? 9.049 1.539 -19.044 1.00 72.00 284 ILE A C 1
ATOM 2369 O O . ILE A 1 284 ? 9.965 0.815 -18.658 1.00 72.00 284 ILE A O 1
ATOM 2373 N N . PHE A 1 285 ? 9.070 2.863 -18.894 1.00 76.12 285 PHE A N 1
ATOM 2374 C CA . PHE A 1 285 ? 10.218 3.613 -18.380 1.00 76.12 285 PHE A CA 1
ATOM 2375 C C . PHE A 1 285 ? 10.392 3.515 -16.857 1.00 76.12 285 PHE A C 1
ATOM 2377 O O . PHE A 1 285 ? 11.373 4.015 -16.309 1.00 76.12 285 PHE A O 1
ATOM 2384 N N . GLY A 1 286 ? 9.441 2.900 -16.144 1.00 67.56 286 GLY A N 1
ATOM 2385 C CA . GLY A 1 286 ? 9.452 2.808 -14.682 1.00 67.56 286 GLY A CA 1
ATOM 2386 C C . GLY A 1 286 ? 9.544 4.176 -13.996 1.00 67.56 286 GLY A C 1
ATOM 2387 O O . GLY A 1 286 ? 10.203 4.288 -12.963 1.00 67.56 286 GLY A O 1
ATOM 2388 N N . GLY A 1 287 ? 8.975 5.218 -14.614 1.00 70.25 287 GLY A N 1
ATOM 2389 C CA . GLY A 1 287 ? 9.049 6.608 -14.150 1.00 70.25 287 GLY A CA 1
ATOM 2390 C C . GLY A 1 287 ? 10.468 7.178 -14.021 1.00 70.25 287 GLY A C 1
ATOM 2391 O O . GLY A 1 287 ? 10.661 8.112 -13.252 1.00 70.25 287 GLY A O 1
ATOM 2392 N N . PHE A 1 288 ? 11.460 6.617 -14.728 1.00 71.75 288 PHE A N 1
ATOM 2393 C CA . PHE A 1 288 ? 12.891 6.951 -14.602 1.00 71.75 288 PHE A CA 1
ATOM 2394 C C . PHE A 1 288 ? 13.522 6.607 -13.243 1.00 71.75 288 PHE A C 1
ATOM 2396 O O . PHE A 1 288 ? 14.645 7.012 -12.956 1.00 71.75 288 PHE A O 1
ATOM 2403 N N . ILE A 1 289 ? 12.838 5.821 -12.413 1.00 69.81 289 ILE A N 1
ATOM 2404 C CA . ILE A 1 289 ? 13.272 5.522 -11.040 1.00 69.81 289 ILE A CA 1
ATOM 2405 C C . ILE A 1 289 ? 14.077 4.216 -10.971 1.00 69.81 289 ILE A C 1
ATOM 2407 O O . ILE A 1 289 ? 14.968 4.064 -10.138 1.00 69.81 289 ILE A O 1
ATOM 2411 N N . LYS A 1 290 ? 13.782 3.247 -11.850 1.00 74.31 290 LYS A N 1
ATOM 2412 C CA . LYS A 1 290 ? 14.449 1.934 -11.874 1.00 74.31 290 LYS A CA 1
ATOM 2413 C C . LYS A 1 290 ? 15.391 1.819 -13.081 1.00 74.31 290 LYS A C 1
ATOM 2415 O O . LYS A 1 290 ? 14.918 1.438 -14.154 1.00 74.31 290 LYS A O 1
ATOM 2420 N N . PRO A 1 291 ? 16.713 2.027 -12.919 1.00 83.31 291 PRO A N 1
ATOM 2421 C CA . PRO A 1 291 ? 17.654 2.025 -14.045 1.00 83.31 291 PRO A CA 1
ATOM 2422 C C . PRO A 1 291 ? 17.748 0.666 -14.749 1.00 83.31 291 PRO A C 1
ATOM 2424 O O . PRO A 1 291 ? 17.995 0.607 -15.950 1.00 83.31 291 PRO A O 1
ATOM 2427 N N . SER A 1 292 ? 17.462 -0.435 -14.043 1.00 84.62 292 SER A N 1
ATOM 2428 C CA . SER A 1 292 ? 17.453 -1.782 -14.630 1.00 84.62 292 SER A CA 1
ATOM 2429 C C . SER A 1 292 ? 16.473 -1.933 -15.796 1.00 84.62 292 SER A C 1
ATOM 2431 O O . SER A 1 292 ? 16.730 -2.723 -16.699 1.00 84.62 292 SER A O 1
ATOM 2433 N N . ARG A 1 293 ? 15.376 -1.162 -15.824 1.00 85.38 293 ARG A N 1
ATOM 2434 C CA . ARG A 1 293 ? 14.403 -1.171 -16.930 1.00 85.38 293 ARG A CA 1
ATOM 2435 C C . ARG A 1 293 ? 15.047 -0.719 -18.240 1.00 85.38 293 ARG A C 1
ATOM 2437 O O . ARG A 1 293 ? 14.814 -1.342 -19.268 1.00 85.38 293 ARG A O 1
ATOM 2444 N N . PHE A 1 294 ? 15.883 0.315 -18.189 1.00 89.44 294 PHE A N 1
ATOM 2445 C CA . PHE A 1 294 ? 16.561 0.845 -19.371 1.00 89.44 294 PHE A CA 1
ATOM 2446 C C . PHE A 1 294 ? 17.658 -0.084 -19.883 1.00 89.44 294 PHE A C 1
ATOM 2448 O O . PHE A 1 294 ? 17.852 -0.151 -21.088 1.00 89.44 294 PHE A O 1
ATOM 2455 N N . ILE A 1 295 ? 18.311 -0.854 -19.005 1.00 90.19 295 ILE A N 1
ATOM 2456 C CA . ILE A 1 295 ? 19.269 -1.893 -19.420 1.00 90.19 295 ILE A CA 1
ATOM 2457 C C . ILE A 1 295 ? 18.557 -2.964 -20.253 1.00 90.19 295 ILE A C 1
ATOM 2459 O O . ILE A 1 295 ? 19.008 -3.300 -21.344 1.00 90.19 295 ILE A O 1
ATOM 2463 N N . TRP A 1 296 ? 17.414 -3.464 -19.772 1.00 91.31 296 TRP A N 1
ATOM 2464 C CA . TRP A 1 296 ? 16.623 -4.448 -20.516 1.00 91.31 296 TRP A CA 1
ATOM 2465 C C . TRP A 1 296 ? 16.035 -3.877 -21.808 1.00 91.31 296 TRP A C 1
ATOM 2467 O O . TRP A 1 296 ? 16.005 -4.583 -22.811 1.00 91.31 296 TRP A O 1
ATOM 2477 N N . LEU A 1 297 ? 15.605 -2.609 -21.810 1.00 91.56 297 LEU A N 1
ATOM 2478 C CA . LEU A 1 297 ? 15.154 -1.932 -23.029 1.00 91.56 297 LEU A CA 1
ATOM 2479 C C . LEU A 1 297 ? 16.290 -1.791 -24.043 1.00 91.56 297 LEU A C 1
ATOM 2481 O O . LEU A 1 297 ? 16.080 -2.150 -25.193 1.00 91.56 297 LEU A O 1
ATOM 2485 N N . ALA A 1 298 ? 17.478 -1.353 -23.617 1.00 92.75 298 ALA A N 1
ATOM 2486 C CA . ALA A 1 298 ? 18.653 -1.215 -24.476 1.00 92.75 298 ALA A CA 1
ATOM 2487 C C . ALA A 1 298 ? 19.063 -2.557 -25.092 1.00 92.75 298 ALA A C 1
ATOM 2489 O O . ALA A 1 298 ? 19.237 -2.657 -26.305 1.00 92.75 298 ALA A O 1
ATOM 2490 N N . LEU A 1 299 ? 19.148 -3.606 -24.266 1.00 94.44 299 LEU A N 1
ATOM 2491 C CA . LEU A 1 299 ? 19.452 -4.960 -24.726 1.00 94.44 299 LEU A CA 1
ATOM 2492 C C . LEU A 1 299 ? 18.381 -5.473 -25.698 1.00 94.44 299 LEU A C 1
ATOM 2494 O O . LEU A 1 299 ? 18.710 -6.055 -26.727 1.00 94.44 299 LEU A O 1
ATOM 2498 N N . GLY A 1 300 ? 17.104 -5.232 -25.392 1.00 94.38 300 GLY A N 1
ATOM 2499 C CA . GLY A 1 300 ? 15.984 -5.612 -26.247 1.00 94.38 300 GLY A CA 1
ATOM 2500 C C . GLY A 1 300 ? 16.006 -4.900 -27.598 1.00 94.38 300 GLY A C 1
ATOM 2501 O O . GLY A 1 300 ? 15.851 -5.558 -28.621 1.00 94.38 300 GLY A O 1
ATOM 2502 N N . THR A 1 301 ? 16.243 -3.585 -27.624 1.00 93.25 301 THR A N 1
ATOM 2503 C CA . THR A 1 301 ? 16.358 -2.814 -28.872 1.00 93.25 301 THR A CA 1
ATOM 2504 C C . THR A 1 301 ? 17.548 -3.265 -29.705 1.00 93.25 301 THR A C 1
ATOM 2506 O O . THR A 1 301 ? 17.395 -3.469 -30.903 1.00 93.25 301 THR A O 1
ATOM 2509 N N . TYR A 1 302 ? 18.697 -3.490 -29.069 1.00 95.00 302 TYR A N 1
ATOM 2510 C CA . TYR A 1 302 ? 19.902 -4.000 -29.719 1.00 95.00 302 TYR A CA 1
ATOM 2511 C C . TYR A 1 302 ? 19.649 -5.355 -30.398 1.00 95.00 302 TYR A C 1
ATOM 2513 O O . TYR A 1 302 ? 19.846 -5.511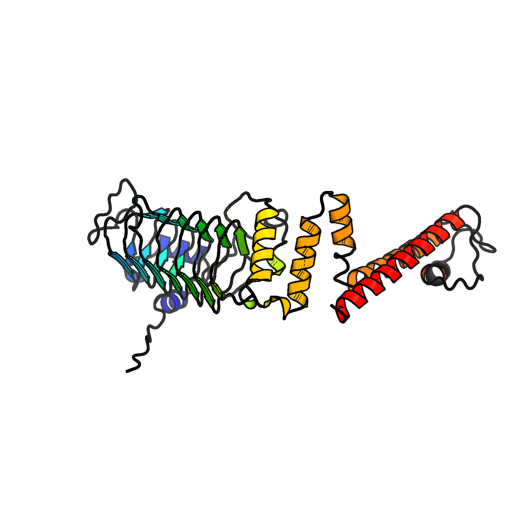 -31.598 1.00 95.00 302 TYR A O 1
ATOM 2521 N N . LEU A 1 303 ? 19.108 -6.331 -29.664 1.00 96.38 303 LEU A N 1
ATOM 2522 C CA . LEU A 1 303 ? 18.816 -7.652 -30.231 1.00 96.38 303 LEU A CA 1
ATOM 2523 C C . LEU A 1 303 ? 17.713 -7.609 -31.299 1.00 96.38 303 LEU A C 1
ATOM 2525 O O . LEU A 1 303 ? 17.753 -8.376 -32.259 1.00 96.38 303 LEU A O 1
ATOM 2529 N N . PHE A 1 304 ? 16.735 -6.716 -31.147 1.00 96.50 304 PHE A N 1
ATOM 2530 C CA . PHE A 1 304 ? 15.6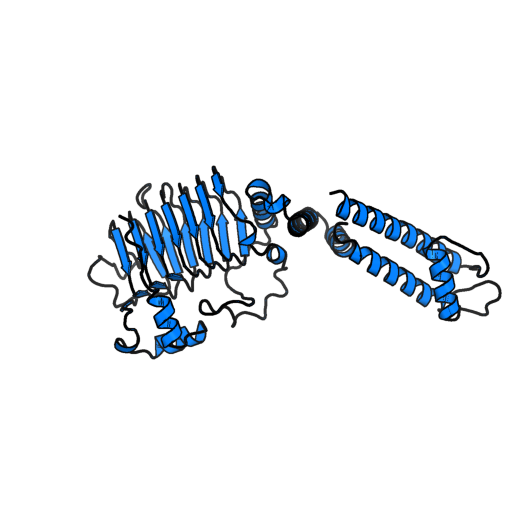62 -6.532 -32.120 1.00 96.50 304 PHE A CA 1
ATOM 2531 C C . PHE A 1 304 ? 16.191 -6.030 -33.467 1.00 96.50 304 PHE A C 1
ATOM 2533 O O . PHE A 1 304 ? 15.835 -6.595 -34.501 1.00 96.50 304 PHE A O 1
ATOM 2540 N N . PHE A 1 305 ? 17.067 -5.021 -33.469 1.00 96.19 305 PHE A N 1
ATOM 2541 C CA . PHE A 1 305 ? 17.680 -4.527 -34.703 1.00 96.19 305 PHE A CA 1
ATOM 2542 C C . PHE A 1 305 ? 18.658 -5.535 -35.309 1.00 96.19 305 PHE A C 1
ATOM 2544 O O . PHE A 1 305 ? 18.611 -5.750 -36.519 1.00 96.19 305 PHE A O 1
ATOM 2551 N N . ALA A 1 306 ? 19.440 -6.242 -34.487 1.00 96.62 306 ALA A N 1
ATOM 2552 C CA . ALA A 1 306 ? 20.259 -7.357 -34.960 1.00 96.62 306 ALA A CA 1
ATOM 2553 C C . ALA A 1 306 ? 19.419 -8.404 -35.716 1.00 96.62 306 ALA A C 1
ATOM 2555 O O . ALA A 1 306 ? 19.791 -8.811 -36.810 1.00 96.62 306 ALA A O 1
ATOM 2556 N N . LEU A 1 307 ? 18.247 -8.790 -35.196 1.00 96.75 307 LEU A N 1
ATOM 2557 C CA . LEU A 1 307 ? 17.344 -9.721 -35.886 1.00 96.75 307 LEU A CA 1
ATOM 2558 C C . LEU A 1 307 ? 16.749 -9.113 -37.162 1.00 96.75 307 LEU A C 1
ATOM 2560 O O . LEU A 1 307 ? 16.622 -9.795 -38.170 1.00 96.75 307 LEU A O 1
ATOM 2564 N N . ILE A 1 308 ? 16.410 -7.824 -37.152 1.00 95.81 308 ILE A N 1
ATOM 2565 C CA . ILE A 1 308 ? 15.924 -7.136 -38.352 1.00 95.81 308 ILE A CA 1
ATOM 2566 C C . ILE A 1 308 ? 16.971 -7.158 -39.475 1.00 95.81 308 ILE A C 1
ATOM 2568 O O . ILE A 1 308 ? 16.607 -7.335 -40.637 1.00 95.81 308 ILE A O 1
ATOM 2572 N N . TYR A 1 309 ? 18.255 -6.990 -39.158 1.00 96.69 309 TYR A N 1
ATOM 2573 C CA . TYR A 1 309 ? 19.320 -6.948 -40.161 1.00 96.69 309 TYR A CA 1
ATOM 2574 C C . TYR A 1 309 ? 19.654 -8.303 -40.789 1.00 96.69 309 TYR A C 1
ATOM 2576 O O . TYR A 1 309 ? 20.257 -8.317 -41.863 1.00 96.69 309 TYR A O 1
ATOM 2584 N N . THR A 1 310 ? 19.217 -9.417 -40.195 1.00 95.75 310 THR A N 1
ATOM 2585 C CA . THR A 1 310 ? 19.324 -10.741 -40.832 1.00 95.75 310 THR A CA 1
ATOM 2586 C C . THR A 1 310 ? 18.238 -10.991 -41.876 1.00 95.75 310 THR A C 1
ATOM 2588 O O . THR A 1 310 ? 18.319 -11.948 -42.646 1.00 95.75 310 THR A O 1
ATOM 2591 N N . LEU A 1 311 ? 17.203 -10.144 -41.934 1.00 95.12 311 LEU A N 1
ATOM 2592 C CA . LEU A 1 311 ? 16.111 -10.328 -42.879 1.00 95.12 311 LEU A CA 1
ATOM 2593 C C . LEU A 1 311 ? 16.605 -10.105 -44.319 1.00 95.12 311 LEU A C 1
ATOM 2595 O O . LEU A 1 311 ? 17.282 -9.115 -44.594 1.00 95.12 311 LEU A O 1
ATOM 2599 N N . PRO A 1 312 ? 16.210 -10.960 -45.278 1.00 90.88 312 PRO A N 1
ATOM 2600 C CA . PRO A 1 312 ? 16.797 -10.987 -46.621 1.00 90.88 312 PRO A CA 1
ATOM 2601 C C . PRO A 1 312 ? 16.523 -9.725 -47.454 1.00 90.88 312 PRO A C 1
ATOM 2603 O O . PRO A 1 312 ? 17.187 -9.490 -48.460 1.00 90.88 312 PRO A O 1
ATOM 2606 N N . PHE A 1 313 ? 15.545 -8.905 -47.057 1.00 91.06 313 PHE A N 1
ATOM 2607 C CA . PHE A 1 313 ? 15.247 -7.628 -47.709 1.00 91.06 313 PHE A CA 1
ATOM 2608 C C . PHE A 1 313 ? 16.146 -6.476 -47.235 1.00 91.06 313 PHE A C 1
ATOM 2610 O O . PHE A 1 313 ? 16.131 -5.408 -47.853 1.00 91.06 313 PHE A O 1
ATOM 2617 N N . MET A 1 314 ? 16.912 -6.660 -46.155 1.00 93.31 314 MET A N 1
ATOM 2618 C CA . MET A 1 314 ? 17.903 -5.685 -45.713 1.00 93.31 314 MET A CA 1
ATOM 2619 C C . MET A 1 314 ? 19.154 -5.803 -46.572 1.00 93.31 314 MET A C 1
ATOM 2621 O O . MET A 1 314 ? 19.721 -6.874 -46.714 1.00 93.31 314 MET A O 1
ATOM 2625 N N . GLN A 1 315 ? 19.564 -4.691 -47.177 1.00 93.75 315 GLN A N 1
ATOM 2626 C CA . GLN A 1 315 ? 20.683 -4.636 -48.115 1.00 93.75 315 GLN A CA 1
ATOM 2627 C C . GLN A 1 315 ? 21.890 -3.920 -47.513 1.00 93.75 315 GLN A C 1
ATOM 2629 O O . GLN A 1 315 ? 21.757 -2.818 -46.962 1.00 93.75 315 GLN A O 1
ATOM 2634 N N . PHE A 1 316 ? 23.071 -4.502 -47.719 1.00 95.12 316 PHE A N 1
ATOM 2635 C CA . PHE A 1 316 ? 24.362 -3.971 -47.287 1.00 95.12 316 PHE A CA 1
ATOM 2636 C C . PHE A 1 316 ? 25.380 -3.988 -48.436 1.00 95.12 316 PHE A C 1
ATOM 2638 O O . PHE A 1 316 ? 25.206 -4.657 -49.456 1.00 95.12 316 PHE A O 1
ATOM 2645 N N . THR A 1 317 ? 26.436 -3.186 -48.331 1.00 92.50 317 THR A N 1
ATOM 2646 C CA . THR A 1 317 ? 27.521 -3.180 -49.323 1.00 92.50 317 THR A CA 1
ATOM 2647 C C . THR A 1 317 ? 28.354 -4.452 -49.205 1.00 92.50 317 THR A C 1
ATOM 2649 O O . THR A 1 317 ? 28.834 -4.741 -48.121 1.00 92.50 317 THR A O 1
ATOM 2652 N N . ASN A 1 318 ? 28.577 -5.154 -50.320 1.00 90.00 318 ASN A N 1
ATOM 2653 C CA . ASN A 1 318 ? 29.333 -6.415 -50.402 1.00 90.00 318 ASN A CA 1
ATOM 2654 C C . ASN A 1 318 ? 28.655 -7.640 -49.758 1.00 90.00 318 ASN A C 1
ATOM 2656 O O . ASN A 1 318 ? 29.316 -8.656 -49.587 1.00 90.00 318 ASN A O 1
ATOM 2660 N N . TYR A 1 319 ? 27.349 -7.570 -49.476 1.00 90.56 319 TYR A N 1
ATOM 2661 C CA . TYR A 1 319 ? 26.553 -8.703 -48.991 1.00 90.56 319 TYR A CA 1
ATOM 2662 C C . TYR A 1 319 ? 25.392 -8.999 -49.947 1.00 90.56 319 TYR A C 1
ATOM 2664 O O . TYR A 1 319 ? 24.720 -8.080 -50.430 1.00 90.56 319 TYR A O 1
ATOM 2672 N N . GLU A 1 320 ? 25.150 -10.282 -50.214 1.00 85.06 320 GLU A N 1
ATOM 2673 C CA . GLU A 1 320 ? 24.020 -10.758 -51.016 1.00 85.06 320 GLU A CA 1
ATOM 2674 C C . GLU A 1 320 ? 22.810 -11.037 -50.110 1.00 85.06 320 GLU A C 1
ATOM 2676 O O . GLU A 1 320 ? 22.508 -12.175 -49.768 1.00 85.06 320 GLU A O 1
ATOM 2681 N N . GLY A 1 321 ? 22.116 -9.967 -49.707 1.00 87.31 321 GLY A N 1
ATOM 2682 C CA . GLY A 1 321 ? 20.948 -10.032 -48.821 1.00 87.31 321 GLY A CA 1
ATOM 2683 C C . GLY A 1 321 ? 21.235 -9.512 -47.412 1.00 87.31 321 GLY A C 1
ATOM 2684 O O . GLY A 1 321 ? 22.061 -8.611 -47.237 1.00 87.31 321 GLY A O 1
ATOM 2685 N N . GLY A 1 322 ? 20.505 -10.058 -46.434 1.00 92.31 322 GLY A N 1
ATOM 2686 C CA . GLY A 1 322 ? 20.681 -9.749 -45.014 1.00 92.31 322 GLY A CA 1
ATOM 2687 C C . GLY A 1 322 ? 22.018 -10.262 -44.476 1.00 92.31 322 GLY A C 1
ATOM 2688 O O . GLY A 1 322 ? 22.654 -11.117 -45.087 1.00 92.31 322 GLY A O 1
ATOM 2689 N N . LEU A 1 323 ? 22.438 -9.727 -43.332 1.00 94.62 323 LEU A N 1
ATOM 2690 C CA . LEU A 1 323 ? 23.680 -10.131 -42.668 1.00 94.62 323 LEU A CA 1
ATOM 2691 C C . LEU A 1 323 ? 23.509 -11.469 -41.942 1.00 94.62 323 LEU A C 1
ATOM 2693 O O . LEU A 1 323 ? 22.422 -11.778 -41.442 1.00 94.62 323 LEU A O 1
ATOM 2697 N N . ASP A 1 324 ? 24.601 -12.212 -41.779 1.00 95.12 324 ASP A N 1
ATOM 2698 C CA . ASP A 1 324 ? 24.612 -13.332 -40.840 1.00 95.12 324 ASP A CA 1
ATOM 2699 C C . ASP A 1 324 ? 24.400 -12.822 -39.410 1.00 95.12 324 ASP A C 1
ATOM 2701 O O . ASP A 1 324 ? 24.761 -11.696 -39.068 1.00 95.12 324 ASP A O 1
ATOM 2705 N N . PHE A 1 325 ? 23.829 -13.648 -38.526 1.00 95.00 325 PHE A N 1
ATOM 2706 C CA . PHE A 1 325 ? 23.450 -13.200 -37.178 1.00 95.00 325 PHE A CA 1
ATOM 2707 C C . PHE A 1 325 ? 24.616 -12.582 -36.388 1.00 95.00 325 PHE A C 1
ATOM 2709 O O . PHE A 1 325 ? 24.418 -11.597 -35.682 1.00 95.00 325 PHE A O 1
ATOM 2716 N N . SER A 1 326 ? 25.835 -13.114 -36.522 1.00 95.88 326 SER A N 1
ATOM 2717 C CA . SER A 1 326 ? 27.028 -12.553 -35.873 1.00 95.88 326 SER A CA 1
ATOM 2718 C C . SER A 1 326 ? 27.405 -11.173 -36.413 1.00 95.88 326 SER A C 1
ATOM 2720 O O . SER A 1 326 ? 27.743 -10.285 -35.632 1.00 95.88 326 SER A O 1
ATOM 2722 N N . GLU A 1 327 ? 27.324 -10.979 -37.729 1.00 96.00 327 GLU A N 1
ATOM 2723 C CA . GLU A 1 327 ? 27.626 -9.706 -38.393 1.00 96.00 327 GLU A CA 1
ATOM 2724 C C . GLU A 1 327 ? 26.530 -8.674 -38.124 1.00 96.00 327 GLU A C 1
ATOM 2726 O O . GLU A 1 327 ? 26.820 -7.511 -37.861 1.00 96.00 327 GLU A O 1
ATOM 2731 N N . ALA A 1 328 ? 25.270 -9.111 -38.100 1.00 96.62 328 ALA A N 1
ATOM 2732 C CA . ALA A 1 328 ? 24.116 -8.299 -37.747 1.00 96.62 328 ALA A CA 1
ATOM 2733 C C . ALA A 1 328 ? 24.178 -7.809 -36.295 1.00 96.62 328 ALA A C 1
ATOM 2735 O O . ALA A 1 328 ? 23.904 -6.641 -36.017 1.00 96.62 328 ALA A O 1
ATOM 2736 N N . LEU A 1 329 ? 24.570 -8.691 -35.371 1.00 97.06 329 LEU A N 1
ATOM 2737 C CA . LEU A 1 329 ? 24.762 -8.379 -33.957 1.00 97.06 329 LEU A CA 1
ATOM 2738 C C . LEU A 1 329 ? 25.933 -7.406 -33.763 1.00 97.06 329 LEU A C 1
ATOM 2740 O O . LEU A 1 329 ? 25.796 -6.419 -33.046 1.00 97.06 329 LEU A O 1
ATOM 2744 N N . TYR A 1 330 ? 27.048 -7.611 -34.469 1.00 97.31 330 TYR A N 1
ATOM 2745 C CA . TYR A 1 330 ? 28.160 -6.659 -34.495 1.00 97.31 330 TYR A CA 1
ATOM 2746 C C . TYR A 1 330 ? 27.742 -5.283 -35.049 1.00 97.31 330 TYR A C 1
ATOM 2748 O O . TYR A 1 330 ? 27.953 -4.261 -34.391 1.00 97.31 330 TYR A O 1
ATOM 2756 N N . PHE A 1 331 ? 27.096 -5.251 -36.219 1.00 97.00 331 PHE A N 1
ATOM 2757 C CA . PHE A 1 331 ? 26.672 -4.022 -36.891 1.00 97.00 331 PHE A CA 1
ATOM 2758 C C . PHE A 1 331 ? 25.653 -3.228 -36.064 1.00 97.00 331 PHE A C 1
ATOM 2760 O O . PHE A 1 331 ? 25.806 -2.015 -35.890 1.00 97.00 331 PHE A O 1
ATOM 2767 N N . SER A 1 332 ? 24.649 -3.910 -35.502 1.00 96.81 332 SER A N 1
ATOM 2768 C CA . SER A 1 332 ? 23.685 -3.312 -34.575 1.00 96.81 332 SER A CA 1
ATOM 2769 C C . SER A 1 332 ? 24.388 -2.745 -33.343 1.00 96.81 332 SER A C 1
ATOM 2771 O O . SER A 1 332 ? 24.097 -1.632 -32.927 1.00 96.81 332 SER A O 1
ATOM 2773 N N . GLY A 1 333 ? 25.392 -3.437 -32.798 1.00 95.94 333 GLY A N 1
ATOM 2774 C CA . GLY A 1 333 ? 26.115 -2.981 -31.609 1.00 95.94 333 GLY A CA 1
ATOM 2775 C C . GLY A 1 333 ? 26.854 -1.676 -31.868 1.00 95.94 333 GLY A C 1
ATOM 2776 O O . GLY A 1 333 ? 26.645 -0.693 -31.163 1.00 95.94 333 GLY A O 1
ATOM 2777 N N . VAL A 1 334 ? 27.652 -1.650 -32.934 1.00 96.50 334 VAL A N 1
ATOM 2778 C CA . VAL A 1 334 ? 28.437 -0.485 -33.365 1.00 96.50 334 VAL A CA 1
ATOM 2779 C C . VAL A 1 334 ? 27.540 0.703 -33.742 1.00 96.50 334 VAL A C 1
ATOM 2781 O O . VAL A 1 334 ? 27.920 1.853 -33.504 1.00 96.50 334 VAL A O 1
ATOM 2784 N N . THR A 1 335 ? 26.347 0.443 -34.287 1.00 96.06 335 THR A N 1
ATOM 2785 C CA . THR A 1 335 ? 25.340 1.467 -34.614 1.00 96.06 335 THR A CA 1
ATOM 2786 C C . THR A 1 335 ? 24.643 1.994 -33.359 1.00 96.06 335 THR A C 1
ATOM 2788 O O . THR A 1 335 ? 24.609 3.205 -33.136 1.00 96.06 335 THR A O 1
ATOM 2791 N N . PHE A 1 336 ? 24.140 1.102 -32.503 1.00 95.19 336 PHE A N 1
ATOM 2792 C CA . PHE A 1 336 ? 23.439 1.422 -31.259 1.00 95.19 336 PHE A CA 1
ATOM 2793 C C . PHE A 1 336 ? 24.313 2.236 -30.299 1.00 95.19 336 PHE A C 1
ATOM 2795 O O . PHE A 1 336 ? 23.843 3.194 -29.686 1.00 95.19 336 PHE A O 1
ATOM 2802 N N . THR A 1 337 ? 25.599 1.889 -30.188 1.00 93.62 337 THR A N 1
ATOM 2803 C CA . THR A 1 337 ? 26.569 2.631 -29.369 1.00 93.62 337 THR A CA 1
ATOM 2804 C C . THR A 1 337 ? 27.151 3.851 -30.079 1.00 93.62 337 THR A C 1
ATOM 2806 O O . THR A 1 337 ? 28.002 4.530 -29.508 1.00 93.62 337 THR A O 1
ATOM 2809 N N . THR A 1 338 ? 26.722 4.149 -31.309 1.00 93.88 338 THR A N 1
ATOM 2810 C CA . THR A 1 338 ? 27.186 5.285 -32.125 1.00 93.88 338 THR A CA 1
ATOM 2811 C C . THR A 1 338 ? 28.693 5.279 -32.432 1.00 93.88 338 THR A C 1
ATOM 2813 O O . THR A 1 338 ? 29.280 6.328 -32.675 1.00 93.88 338 THR A O 1
ATOM 2816 N N . ILE A 1 339 ? 29.330 4.101 -32.436 1.00 95.69 339 ILE A N 1
ATOM 2817 C CA . ILE A 1 339 ? 30.760 3.948 -32.763 1.00 95.69 339 ILE A CA 1
ATOM 2818 C C . ILE A 1 339 ? 30.986 4.080 -34.275 1.00 95.69 339 ILE A C 1
ATOM 2820 O O . ILE A 1 339 ? 31.871 4.814 -34.698 1.00 95.69 339 ILE A O 1
ATOM 2824 N N . GLY A 1 340 ? 30.183 3.379 -35.084 1.00 93.25 340 GLY A N 1
ATOM 2825 C CA . GLY A 1 340 ? 30.172 3.501 -36.548 1.00 93.25 340 GLY A CA 1
ATOM 2826 C C . GLY A 1 340 ? 31.516 3.281 -37.261 1.00 93.25 340 GLY A C 1
ATOM 2827 O O . GLY A 1 340 ? 31.948 4.169 -37.990 1.00 93.25 340 GLY A O 1
ATOM 2828 N N . TYR A 1 341 ? 32.160 2.115 -37.118 1.00 95.00 341 TYR A N 1
ATOM 2829 C CA . TYR A 1 341 ? 33.453 1.830 -37.774 1.00 95.00 341 TYR A CA 1
ATOM 2830 C C . TYR A 1 341 ? 33.435 1.945 -39.310 1.00 95.00 341 TYR A C 1
ATOM 2832 O O . TYR A 1 341 ? 34.462 2.260 -39.909 1.00 95.00 341 TYR A O 1
ATOM 2840 N N . GLY A 1 342 ? 32.276 1.732 -39.944 1.00 92.81 342 GLY A N 1
ATOM 2841 C CA . GLY A 1 342 ? 32.079 1.941 -41.384 1.00 92.81 342 GLY A CA 1
ATOM 2842 C C . GLY A 1 342 ? 32.536 0.783 -42.277 1.00 92.81 342 GLY A C 1
ATOM 2843 O O . GLY A 1 342 ? 32.584 0.935 -43.495 1.00 92.81 342 GLY A O 1
ATOM 2844 N N . ASP A 1 343 ? 32.846 -0.366 -41.689 1.00 94.00 343 ASP A N 1
ATOM 2845 C CA . ASP A 1 343 ? 33.195 -1.619 -42.359 1.00 94.00 343 ASP A CA 1
ATOM 2846 C C . ASP A 1 343 ? 31.976 -2.305 -43.001 1.00 94.00 343 ASP A C 1
ATOM 2848 O O . ASP A 1 343 ? 32.050 -2.779 -44.135 1.00 94.00 343 ASP A O 1
ATOM 2852 N N . ILE A 1 344 ? 30.824 -2.272 -42.326 1.00 94.88 344 ILE A N 1
ATOM 2853 C CA . ILE A 1 344 ? 29.526 -2.675 -42.877 1.00 94.88 344 ILE A CA 1
ATOM 2854 C C . ILE A 1 344 ? 28.697 -1.417 -43.135 1.00 94.88 344 ILE A C 1
ATOM 2856 O O . ILE A 1 344 ? 28.477 -0.599 -42.242 1.00 94.88 344 ILE A O 1
ATOM 2860 N N . THR A 1 345 ? 28.219 -1.243 -44.371 1.00 94.94 345 THR A N 1
ATOM 2861 C CA . THR A 1 345 ? 27.481 -0.034 -44.770 1.00 94.94 345 THR A CA 1
ATOM 2862 C C . THR A 1 345 ? 26.097 -0.364 -45.340 1.00 94.94 345 THR A C 1
ATOM 2864 O O . THR A 1 345 ? 25.991 -1.175 -46.265 1.00 94.94 345 THR A O 1
ATOM 2867 N N . PRO A 1 346 ? 25.017 0.264 -44.830 1.00 94.62 346 PRO A N 1
ATOM 2868 C CA . PRO A 1 346 ? 23.652 -0.004 -45.273 1.00 94.62 346 PRO A CA 1
ATOM 2869 C C . PRO A 1 346 ? 23.351 0.631 -46.640 1.00 94.62 346 PRO A C 1
ATOM 2871 O O . PRO A 1 346 ? 23.739 1.770 -46.940 1.00 94.62 346 PRO A O 1
ATOM 2874 N N . LYS A 1 347 ? 22.566 -0.073 -47.457 1.00 93.62 347 LYS A N 1
ATOM 2875 C CA . LYS A 1 347 ? 22.053 0.411 -48.747 1.00 93.62 347 LYS A CA 1
ATOM 2876 C C . LYS A 1 347 ? 20.535 0.569 -48.722 1.00 93.62 347 LYS A C 1
ATOM 2878 O O . LYS A 1 347 ? 19.846 -0.001 -47.882 1.00 93.62 347 LYS A O 1
ATOM 2883 N N . SER A 1 348 ? 20.017 1.346 -49.672 1.00 89.50 348 SER A N 1
ATOM 2884 C CA . SER A 1 348 ? 18.578 1.425 -49.954 1.00 89.50 348 SER A CA 1
ATOM 2885 C C . SER A 1 348 ? 17.745 1.736 -48.694 1.00 89.50 348 SER A C 1
ATOM 2887 O O . SER A 1 348 ? 18.056 2.677 -47.960 1.00 89.50 348 SER A O 1
ATOM 2889 N N . PHE A 1 349 ? 16.698 0.948 -48.436 1.00 90.19 349 PHE A N 1
ATOM 2890 C CA . PHE A 1 349 ? 15.781 1.111 -47.310 1.00 90.19 349 PHE A CA 1
ATOM 2891 C C . PHE A 1 349 ? 16.421 0.818 -45.939 1.00 90.19 349 PHE A C 1
ATOM 2893 O O . PHE A 1 349 ? 16.000 1.403 -44.942 1.00 90.19 349 PHE A O 1
ATOM 2900 N N . THR A 1 350 ? 17.490 0.012 -45.875 1.00 94.12 350 THR A N 1
ATOM 2901 C CA . THR A 1 350 ? 18.210 -0.312 -44.627 1.00 94.12 350 THR A CA 1
ATOM 2902 C C . THR A 1 350 ? 18.710 0.941 -43.906 1.00 94.12 350 THR A C 1
ATOM 2904 O O . THR A 1 350 ? 18.755 0.980 -42.680 1.00 94.12 350 THR A O 1
ATOM 2907 N N . ARG A 1 351 ? 19.023 2.013 -44.651 1.00 94.62 351 ARG A N 1
ATOM 2908 C CA . ARG A 1 351 ? 19.448 3.303 -44.079 1.00 94.62 351 ARG A CA 1
ATOM 2909 C C . ARG A 1 351 ? 18.418 3.888 -43.115 1.00 94.62 351 ARG A C 1
ATOM 2911 O O . ARG A 1 351 ? 18.798 4.484 -42.115 1.00 94.62 351 ARG A O 1
ATOM 2918 N N . VAL A 1 352 ? 17.128 3.706 -43.398 1.00 95.00 352 VAL A N 1
ATOM 2919 C CA . VAL A 1 352 ? 16.050 4.195 -42.529 1.00 95.00 352 VAL A CA 1
ATOM 2920 C C . VAL A 1 352 ? 16.057 3.436 -41.204 1.00 95.00 352 VAL A C 1
ATOM 2922 O O . VAL A 1 352 ? 15.990 4.063 -40.152 1.00 95.00 352 VAL A O 1
ATOM 2925 N N . ALA A 1 353 ? 16.210 2.109 -41.241 1.00 94.12 353 ALA A N 1
ATOM 2926 C CA . ALA A 1 353 ? 16.294 1.288 -40.034 1.00 94.12 353 ALA A CA 1
ATOM 2927 C C . ALA A 1 353 ? 17.499 1.672 -39.159 1.00 94.12 353 ALA A C 1
ATOM 2929 O O . ALA A 1 353 ? 17.331 1.851 -37.958 1.00 94.12 353 ALA A O 1
ATOM 2930 N N . VAL A 1 354 ? 18.662 1.910 -39.772 1.00 95.44 354 VAL A N 1
ATOM 2931 C CA . VAL A 1 354 ? 19.892 2.345 -39.083 1.00 95.44 354 VAL A CA 1
ATOM 2932 C C . VAL A 1 354 ? 19.725 3.709 -38.410 1.00 95.44 354 VAL A C 1
ATOM 2934 O O . VAL A 1 354 ? 20.151 3.899 -37.273 1.00 95.44 354 VAL A O 1
ATOM 2937 N N . ILE A 1 355 ? 19.060 4.661 -39.074 1.00 95.50 355 ILE A N 1
ATOM 2938 C CA . ILE A 1 355 ? 18.756 5.971 -38.477 1.00 95.50 355 ILE A CA 1
ATOM 2939 C C . ILE A 1 355 ? 17.825 5.810 -37.269 1.00 95.50 355 ILE A C 1
ATOM 2941 O O . ILE A 1 355 ? 18.058 6.423 -36.227 1.00 95.50 355 ILE A O 1
ATOM 2945 N N . ILE A 1 356 ? 16.782 4.982 -37.392 1.00 95.94 356 ILE A N 1
ATOM 2946 C CA . ILE A 1 356 ? 15.843 4.723 -36.292 1.00 95.94 356 ILE A CA 1
ATOM 2947 C C . ILE A 1 356 ? 16.569 4.051 -35.122 1.00 95.94 356 ILE A C 1
ATOM 2949 O O . ILE A 1 356 ? 16.393 4.483 -33.984 1.00 95.94 356 ILE A O 1
ATOM 2953 N N . GLU A 1 357 ? 17.415 3.052 -3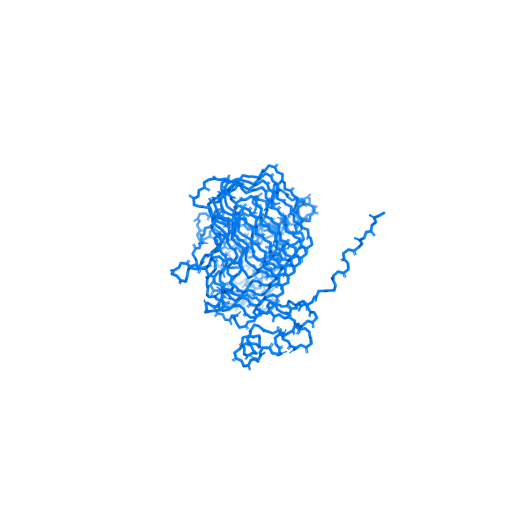5.384 1.00 96.25 357 GLU A N 1
ATOM 2954 C CA . GLU A 1 357 ? 18.227 2.391 -34.360 1.00 96.25 357 GLU A CA 1
ATOM 2955 C C . GLU A 1 357 ? 19.120 3.386 -33.618 1.00 96.25 357 GLU A C 1
ATOM 2957 O O . GLU A 1 357 ? 19.107 3.410 -32.387 1.00 96.25 357 GLU A O 1
ATOM 2962 N N . GLY A 1 358 ? 19.842 4.245 -34.344 1.00 95.19 358 GLY A N 1
ATOM 2963 C CA . GLY A 1 358 ? 20.706 5.261 -33.742 1.00 95.19 358 GLY A CA 1
ATOM 2964 C C . GLY A 1 358 ? 19.933 6.219 -32.830 1.00 95.19 358 GLY A C 1
ATOM 2965 O O . GLY A 1 358 ? 20.353 6.486 -31.703 1.00 95.19 358 GLY A O 1
ATOM 2966 N N . ILE A 1 359 ? 18.755 6.684 -33.266 1.00 95.31 359 ILE A N 1
ATOM 2967 C CA . ILE A 1 359 ? 17.874 7.530 -32.444 1.00 95.31 359 ILE A CA 1
ATOM 2968 C C . ILE A 1 359 ? 17.406 6.771 -31.192 1.00 95.31 359 ILE A C 1
ATOM 2970 O O . ILE A 1 359 ? 17.476 7.306 -30.083 1.00 95.31 359 ILE A O 1
ATOM 2974 N N . CYS A 1 360 ? 16.962 5.519 -31.339 1.00 93.69 360 CYS A N 1
ATOM 2975 C CA . CYS A 1 360 ? 16.551 4.675 -30.216 1.00 93.69 360 CYS A CA 1
ATOM 2976 C C . CYS A 1 360 ? 17.694 4.439 -29.216 1.00 93.69 360 CYS A C 1
ATOM 2978 O O . CYS A 1 360 ? 17.457 4.500 -28.005 1.00 93.69 360 CYS A O 1
ATOM 2980 N N . GLY A 1 361 ? 18.919 4.216 -29.700 1.00 93.06 361 GLY A N 1
ATOM 2981 C CA . GLY A 1 361 ? 20.116 4.044 -28.877 1.00 93.06 361 GLY A CA 1
ATOM 2982 C C . GLY A 1 361 ? 20.423 5.281 -28.040 1.00 93.06 361 GLY A C 1
ATOM 2983 O O . GLY A 1 361 ? 20.500 5.189 -26.812 1.00 93.06 361 GLY A O 1
ATOM 2984 N N . ILE A 1 362 ? 20.477 6.457 -28.675 1.00 93.88 362 ILE A N 1
ATOM 2985 C CA . ILE A 1 362 ? 20.732 7.737 -27.994 1.00 93.88 362 ILE A CA 1
ATOM 2986 C C . ILE A 1 362 ? 19.676 8.014 -26.920 1.00 93.88 362 ILE A C 1
ATOM 2988 O O . ILE A 1 362 ? 20.027 8.368 -25.791 1.00 93.88 362 ILE A O 1
ATOM 2992 N N . ILE A 1 363 ? 18.389 7.840 -27.242 1.00 92.38 363 ILE A N 1
ATOM 2993 C CA . ILE A 1 363 ? 17.285 8.069 -26.298 1.00 92.38 363 ILE A CA 1
ATOM 2994 C C . ILE A 1 363 ? 17.397 7.117 -25.104 1.00 92.38 363 ILE A C 1
ATOM 2996 O O . ILE A 1 363 ? 17.299 7.555 -23.956 1.00 92.38 363 ILE A O 1
ATOM 3000 N N . THR A 1 364 ? 17.624 5.826 -25.352 1.00 91.00 364 THR A N 1
ATOM 3001 C CA . THR A 1 364 ? 17.650 4.809 -24.291 1.00 91.00 364 THR A CA 1
ATOM 3002 C C . THR A 1 364 ? 18.863 4.976 -23.379 1.00 91.00 364 THR A C 1
ATOM 3004 O O . THR A 1 364 ? 18.717 4.911 -22.157 1.00 91.00 364 THR A O 1
ATOM 3007 N N . LEU A 1 365 ? 20.043 5.256 -23.943 1.00 91.38 365 LEU A N 1
ATOM 3008 C CA . LEU A 1 365 ? 21.262 5.487 -23.168 1.00 91.38 365 LEU A CA 1
ATOM 3009 C C . LEU A 1 365 ? 21.163 6.775 -22.338 1.00 91.38 365 LEU A C 1
ATOM 3011 O O . LEU A 1 365 ? 21.504 6.781 -21.157 1.00 91.38 365 LEU A O 1
ATOM 3015 N N . SER A 1 366 ? 20.622 7.846 -22.921 1.00 91.38 366 SER A N 1
ATOM 3016 C CA . SER A 1 366 ? 20.399 9.115 -22.220 1.00 91.38 366 SER A CA 1
ATOM 3017 C C . SER A 1 366 ? 19.395 8.950 -21.074 1.00 91.38 366 SER A C 1
ATOM 3019 O O . SER A 1 366 ? 19.638 9.400 -19.954 1.00 91.38 366 SER A O 1
ATOM 3021 N N . ALA A 1 367 ? 18.293 8.232 -21.310 1.00 88.88 367 ALA A N 1
ATOM 3022 C CA . ALA A 1 367 ? 17.311 7.911 -20.280 1.00 88.88 367 ALA A CA 1
ATOM 3023 C C . ALA A 1 367 ? 17.896 7.034 -19.156 1.00 88.88 367 ALA A C 1
ATOM 3025 O O . ALA A 1 367 ? 17.578 7.246 -17.982 1.00 88.88 367 ALA A O 1
ATOM 3026 N N . TYR A 1 368 ? 18.792 6.098 -19.491 1.00 90.69 368 TYR A N 1
ATOM 3027 C CA . TYR A 1 368 ? 19.533 5.307 -18.509 1.00 90.69 368 TYR A CA 1
ATOM 3028 C C . TYR A 1 368 ? 20.409 6.186 -17.611 1.00 90.69 368 TYR A C 1
ATOM 3030 O O . TYR A 1 368 ? 20.339 6.058 -16.389 1.00 90.69 368 TYR A O 1
ATOM 3038 N N . VAL A 1 369 ? 21.174 7.118 -18.192 1.00 90.25 369 VAL A N 1
ATOM 3039 C CA . VAL A 1 369 ? 22.010 8.057 -17.427 1.00 90.25 369 VAL A CA 1
ATOM 3040 C C . VAL A 1 369 ? 21.151 8.911 -16.496 1.00 90.25 369 VAL A C 1
ATOM 3042 O O . VAL A 1 369 ? 21.448 8.988 -15.307 1.00 90.25 369 VAL A O 1
ATOM 3045 N N . VAL A 1 370 ? 20.042 9.479 -16.982 1.00 88.75 370 VAL A N 1
ATOM 3046 C CA . VAL A 1 370 ? 19.107 10.252 -16.141 1.00 88.75 370 VAL A CA 1
ATOM 3047 C C . VAL A 1 370 ? 18.566 9.405 -14.984 1.00 88.75 370 VAL A C 1
ATOM 3049 O O . VAL A 1 370 ? 18.505 9.876 -13.849 1.00 88.75 370 VAL A O 1
ATOM 3052 N N . SER A 1 371 ? 18.208 8.144 -15.245 1.00 86.06 371 SER A N 1
ATOM 3053 C CA . SER A 1 371 ? 17.715 7.231 -14.210 1.00 86.06 371 SER A CA 1
ATOM 3054 C C . SER A 1 371 ? 18.785 6.861 -13.177 1.00 86.06 371 SER A C 1
ATOM 3056 O O . SER A 1 371 ? 18.475 6.741 -11.993 1.00 86.06 371 SER A O 1
ATOM 3058 N N . LEU A 1 372 ? 20.047 6.713 -13.594 1.00 86.19 372 LEU A N 1
ATOM 3059 C CA . LEU A 1 372 ? 21.168 6.512 -12.675 1.00 86.19 372 LEU A CA 1
ATOM 3060 C C . LEU A 1 372 ? 21.408 7.748 -11.812 1.00 86.19 372 LEU A C 1
ATOM 3062 O O . LEU A 1 372 ? 21.501 7.622 -10.596 1.00 86.19 372 LEU A O 1
ATOM 3066 N N . VAL A 1 373 ? 21.471 8.930 -12.424 1.00 86.94 373 VAL A N 1
ATOM 3067 C CA . VAL A 1 373 ? 21.697 10.194 -11.715 1.00 86.94 373 VAL A CA 1
ATOM 3068 C C . VAL A 1 373 ? 20.640 10.387 -10.629 1.00 86.94 373 VAL A C 1
ATOM 3070 O O . VAL A 1 373 ? 21.000 10.570 -9.471 1.00 86.94 373 VAL A O 1
ATOM 3073 N N . ARG A 1 374 ? 19.356 10.210 -10.962 1.00 80.19 374 ARG A N 1
ATOM 3074 C CA . ARG A 1 374 ? 18.258 10.257 -9.981 1.00 80.19 374 ARG A CA 1
ATOM 3075 C C . ARG A 1 374 ? 18.375 9.216 -8.873 1.00 80.19 374 ARG A C 1
ATOM 3077 O O . ARG A 1 374 ? 17.908 9.444 -7.774 1.00 80.19 374 ARG A O 1
ATOM 3084 N N . ARG A 1 375 ? 18.964 8.050 -9.143 1.00 77.94 375 ARG A N 1
ATOM 3085 C CA . ARG A 1 375 ? 19.122 7.005 -8.123 1.00 77.94 375 ARG A CA 1
ATOM 3086 C C . ARG A 1 375 ? 20.236 7.314 -7.120 1.00 77.94 375 ARG A C 1
ATOM 3088 O O . ARG A 1 375 ? 20.165 6.831 -5.991 1.00 77.94 375 ARG A O 1
ATOM 3095 N N . TYR A 1 376 ? 21.288 8.008 -7.552 1.00 76.31 376 TYR A N 1
ATOM 3096 C CA . TYR A 1 376 ? 22.472 8.264 -6.727 1.00 76.31 376 TYR A CA 1
ATOM 3097 C C . TYR A 1 376 ? 22.468 9.654 -6.082 1.00 76.31 376 TYR A C 1
ATOM 3099 O O . TYR A 1 376 ? 22.935 9.782 -4.950 1.00 76.31 376 TYR A O 1
ATOM 3107 N N . ILE A 1 377 ? 21.959 10.674 -6.780 1.00 75.06 377 ILE A N 1
ATOM 3108 C CA . ILE A 1 377 ? 21.961 12.064 -6.306 1.00 75.06 377 ILE A CA 1
ATOM 3109 C C . ILE A 1 377 ? 20.736 12.359 -5.435 1.00 75.06 377 ILE A C 1
ATOM 3111 O O . ILE A 1 377 ? 20.908 12.910 -4.347 1.00 75.06 377 ILE A O 1
ATOM 3115 N N . ASP A 1 378 ? 19.544 11.944 -5.873 1.00 57.69 378 ASP A N 1
ATOM 3116 C CA . ASP A 1 378 ? 18.296 12.064 -5.103 1.00 57.69 378 ASP A CA 1
ATOM 3117 C C . ASP A 1 378 ? 18.130 10.870 -4.133 1.00 57.69 378 ASP A C 1
ATOM 3119 O O . ASP A 1 378 ? 17.604 11.068 -3.013 1.00 57.69 378 ASP A O 1
#

Mean predicted aligned error: 12.21 Å

Radius of gyration: 29.64 Å; Cα contacts (8 Å, |Δi|>4): 731; chains: 1; bounding box: 69×46×94 Å

Foldseek 3Di:
DDPDPPPPLPLLVLCVVQVPFFPVSVVVCVVPDDQVNLPPAAEAELVRPDDPFDQDSVPQEGPELEAAAERYEYEYQEHEYEQHQEYAYYSYEYQHEYEYEYPDAPRHAEYHAESYEYNYEDEYEHHEHHAEDEAYCYEEAEYYYECYEYAEYEHENYEYAYYEYEQYEYAEYYYYNYAYEYYWYANYHYNAYDDECVNYDLVNLPPDPPPQPPFARDPGSRDDDDDHDDDDDDDPPLRRSVRVLCCCVVHYPCVVPVVSVLSSVLSNCLSPDPDPVVNVVSVQLVVLQDLVSLVVVLVVLLLVQLVVQQAQCWDKPPDNGGDDSVVSSVVSVCLLVVVCPPPIGTDDPNVVSSVVSNVSSVVSVVSSVSSVCVNPVD

Solvent-accessible surface area (backbone atoms only — not comparable to full-atom values): 20001 Å² total; per-residue (Å²): 140,82,83,74,86,77,70,73,58,64,55,60,54,50,37,60,76,70,68,39,46,36,56,66,51,43,52,56,44,65,76,70,56,52,74,81,73,44,57,90,34,46,77,36,34,82,89,58,61,68,84,94,48,64,50,54,85,90,72,45,38,49,70,34,56,67,43,77,48,61,41,28,36,37,53,42,75,61,42,39,47,45,56,27,31,33,40,39,41,33,36,30,39,32,62,23,29,40,36,42,38,47,86,55,89,64,39,42,35,36,38,41,37,35,46,30,37,32,66,25,42,43,32,42,40,52,32,69,47,24,50,37,43,37,40,30,50,26,36,32,41,30,41,36,42,34,52,26,28,32,42,30,40,37,41,29,54,24,38,32,46,34,36,39,39,32,50,27,41,32,43,32,42,40,45,44,77,34,44,35,53,39,75,37,30,30,78,59,48,71,74,41,63,46,47,61,59,84,30,44,50,73,80,56,79,73,66,64,84,83,83,67,86,81,50,66,91,52,60,30,87,56,53,91,82,79,76,63,58,89,87,86,90,89,73,96,43,63,62,34,54,49,33,29,50,51,46,47,63,76,49,29,71,41,76,78,41,58,70,62,38,51,50,50,54,42,52,53,60,48,63,73,42,92,45,73,66,56,36,50,49,36,62,64,49,44,66,46,63,46,42,67,47,37,53,54,48,46,53,49,52,43,54,50,48,12,55,55,35,38,35,64,86,29,37,36,65,100,46,96,29,28,39,56,66,70,57,13,42,50,52,30,47,34,40,40,72,67,66,60,88,68,84,75,43,67,32,82,72,33,44,58,55,52,52,50,43,35,52,51,27,52,53,40,55,51,49,29,49,53,8,46,48,50,64,72,76,105

Secondary structure (DSSP, 8-state):
---------HHHHHHHHTT--SHHHHHHHHHH--HHHHTTPEEEETTT--SSS-EETTTTEE--SEEEEEEEEEE-SEEEEES-SEEEEEEEEESSEEEEE-SSTT---EEEEES-EEEEEEEEES-SSEEEEEEES-EEEEEEEES-EEEEEEEES-EEEEEEEES-EEEEEEEES-EEEEEEEES-EEEEEEE-GGGB-GGGGG--GGG-SS-TT---TTSS-------------HHHHHHHHHHHHHHS-GGG-HHHHHHHHHHHHHHT--SHHHHHHHHHHGGGT-HHHHHHHHHHHHHHHHHHHTSTT--BTT-SSSPPHHHHHHHHHHHHTT---SSS-B-TTHHHHHHHHHHHHHHHHHHHHHHHHHHHT-